Protein AF-A0A7S2JBS7-F1 (afdb_monomer_lite)

Radius of gyration: 93.33 Å; chains: 1; bounding box: 196×104×294 Å

Foldseek 3Di:
DVVVVVVVVVVVVVVVVVVVVVVVVVVVVVVVVVVVVVVVVVVVVVVVVVVVVVVVVVVVVVVVVVVVVVVVVVVVVVVVVVVVVVVVVVVVVVVVVVVVVVVVVVVVVVVVVVVVVVVVVVVVVVVVVVVVVVVVVVVVVVVVVVVVVVVVVVVVVVVVVVVVVVVVVVVVVVVVVVVVVVVVVVVVVVVVVVVVVVVVVVVVVVVVVVVVVVVVVVVVVVVVVVVVVVVVVVVVVVVVVVVVVDDDDDDDDDDDDDDDDDDDDDDDDDDDDDDDDDDDPDPDPDDVVNVVVVCVLPDDVPPDDPQADSVRDGVVVVPPPPDDPDPPPPCDPVNVVVVVVVPPDDVPPPPVVPPPVVVPDPDPDDDDPPDPVPPPPVPPLVPDDPVPRDDPPDDPPVVPPDD

Sequence (403 aa):
QSAQFLSMLESLFEKEAKRLEVDLKGQLRSHGALVRDNEDQLKKEDRLQERLVLHEQRRAKSQQHFDRLGSEVKSKTELRLQKNADLLAKQEKEFEEKANKFKQSVLAEEERMLRWKDAQGQEASDKAAVFKEKVEAMKRKAEQRHIEKRLEGERKLVELGRRIAEVDANRDREQQSRMIRSEQQHLHITDVRDNKERMDRVSEHRRQEMKGQNEAEVERIETLLALKDQLLEQRKARNVKAEASRGSRGLSLRKDCLPGPGQYEAPPSTLHEMPVVKIGNAKVPGMVDEAIKGTAANPAPGAYDFKVLANGDTLSQANAQGGKIGDGVRKSFLDDAQKMKDFVPAPGRYDPAKSSLEAKAPKMARPKFDDPSFCNDKKSAKNYPVWARPGTETPGPAGYSVD

Structure (mmCIF, N/CA/C/O backbone):
data_AF-A0A7S2JBS7-F1
#
_entry.id   AF-A0A7S2JBS7-F1
#
loop_
_atom_site.group_PDB
_atom_site.id
_atom_site.type_symbol
_atom_site.label_atom_id
_atom_site.label_alt_id
_atom_site.label_comp_id
_atom_site.label_asym_id
_atom_site.label_entity_id
_atom_site.label_seq_id
_atom_site.pdbx_PDB_ins_code
_atom_site.Cartn_x
_atom_site.Cartn_y
_atom_site.Cartn_z
_atom_site.occupancy
_atom_site.B_iso_or_equiv
_atom_site.auth_seq_id
_atom_site.auth_comp_id
_atom_site.auth_asym_id
_atom_site.auth_atom_id
_atom_site.pdbx_PDB_model_num
ATOM 1 N N . GLN A 1 1 ? -88.504 -46.653 152.300 1.00 53.00 1 GLN A N 1
ATOM 2 C CA . GLN A 1 1 ? -87.135 -46.306 151.851 1.00 53.00 1 GLN A CA 1
ATOM 3 C C . GLN A 1 1 ? -86.957 -46.360 150.321 1.00 53.00 1 GLN A C 1
ATOM 5 O O . GLN A 1 1 ? -85.972 -45.835 149.831 1.00 53.00 1 GLN A O 1
ATOM 10 N N . SER A 1 2 ? -87.914 -46.882 149.539 1.00 54.03 2 SER A N 1
ATOM 11 C CA . SER A 1 2 ? -87.853 -46.955 148.063 1.00 54.03 2 SER A CA 1
ATOM 12 C C . SER A 1 2 ? -88.191 -45.648 147.314 1.00 54.03 2 SER A C 1
ATOM 14 O O . SER A 1 2 ? -87.697 -45.439 146.211 1.00 54.03 2 SER A O 1
ATOM 16 N N . ALA A 1 3 ? -88.973 -44.735 147.905 1.00 57.84 3 ALA A N 1
ATOM 17 C CA . ALA A 1 3 ? -89.405 -43.490 147.247 1.00 57.84 3 ALA A CA 1
ATOM 18 C C . ALA A 1 3 ? -88.295 -42.423 147.097 1.00 57.84 3 ALA A C 1
ATOM 20 O O . ALA A 1 3 ? -88.273 -41.690 146.114 1.00 57.84 3 ALA A O 1
ATOM 21 N N . GLN A 1 4 ? -87.335 -42.359 148.030 1.00 63.62 4 GLN A N 1
ATOM 22 C CA . GLN A 1 4 ? -86.196 -41.426 147.943 1.00 63.62 4 GLN A CA 1
ATOM 23 C C . GLN A 1 4 ? -85.176 -41.843 146.870 1.00 63.62 4 GLN A C 1
ATOM 25 O O . GLN A 1 4 ? -84.571 -40.990 146.227 1.00 63.62 4 GLN A O 1
ATOM 30 N N . PHE A 1 5 ? -85.013 -43.148 146.639 1.00 70.81 5 PHE A N 1
ATOM 31 C CA . PHE A 1 5 ? -84.098 -43.669 145.621 1.00 70.81 5 PHE A CA 1
ATOM 32 C C . PHE A 1 5 ? -84.629 -43.432 144.197 1.00 70.81 5 PHE A C 1
ATOM 34 O O . PHE A 1 5 ? -83.864 -43.073 143.305 1.00 70.81 5 PHE A O 1
ATOM 41 N N . LEU A 1 6 ? -85.950 -43.550 144.001 1.00 71.31 6 LEU A N 1
ATOM 42 C CA . LEU A 1 6 ? -86.615 -43.235 142.731 1.00 71.31 6 LEU A CA 1
ATOM 43 C C . LEU A 1 6 ? -86.526 -41.742 142.384 1.00 71.31 6 LEU A C 1
ATOM 45 O O . LEU A 1 6 ? -86.145 -41.413 141.269 1.00 71.31 6 LEU A O 1
ATOM 49 N N . SER A 1 7 ? -86.761 -40.849 143.350 1.00 71.56 7 SER A N 1
ATOM 50 C CA . SER A 1 7 ? -86.617 -39.395 143.161 1.00 71.56 7 SER A CA 1
ATOM 51 C C . SER A 1 7 ? -85.181 -38.977 142.793 1.00 71.56 7 SER A C 1
ATOM 53 O O . SER A 1 7 ? -84.970 -38.092 141.964 1.00 71.56 7 SER A O 1
ATOM 55 N N . MET A 1 8 ? -84.170 -39.648 143.354 1.00 78.00 8 MET A N 1
ATOM 56 C CA . MET A 1 8 ? -82.767 -39.404 143.009 1.00 78.00 8 MET A CA 1
ATOM 57 C C . MET A 1 8 ? -82.426 -39.878 141.588 1.00 78.00 8 MET A C 1
ATOM 59 O O . MET A 1 8 ? -81.756 -39.140 140.861 1.00 78.00 8 MET A O 1
ATOM 63 N N . LEU A 1 9 ? -82.917 -41.057 141.178 1.00 79.06 9 LEU A N 1
ATOM 64 C CA . LEU A 1 9 ? -82.787 -41.571 139.808 1.00 79.06 9 LEU A CA 1
ATOM 65 C C . LEU A 1 9 ? -83.500 -40.676 138.789 1.00 79.06 9 LEU A C 1
ATOM 67 O O . LEU A 1 9 ? -82.935 -40.387 137.741 1.00 79.06 9 LEU A O 1
ATOM 71 N N . GLU A 1 10 ? -84.692 -40.184 139.113 1.00 79.50 10 GLU A N 1
ATOM 72 C CA . GLU A 1 10 ? -85.446 -39.248 138.275 1.00 79.50 10 GLU A CA 1
ATOM 73 C C . GLU A 1 10 ? -84.678 -37.929 138.096 1.00 79.50 10 GLU A C 1
ATOM 75 O O . GLU A 1 10 ? -84.503 -37.469 136.972 1.00 79.50 10 GLU A O 1
ATOM 80 N N . SER A 1 11 ? -84.072 -37.395 139.168 1.00 79.50 11 SER A N 1
ATOM 81 C CA . SER A 1 11 ? -83.207 -36.208 139.073 1.00 79.50 11 SER A CA 1
ATOM 82 C C . SER A 1 11 ? -81.930 -36.450 138.255 1.00 79.50 11 SER A C 1
ATOM 84 O O . SER A 1 11 ? -81.434 -35.530 137.604 1.00 79.50 11 SER A O 1
ATOM 86 N N . LEU A 1 12 ? -81.376 -37.669 138.292 1.00 83.25 12 LEU A N 1
ATOM 87 C CA . LEU A 1 12 ? -80.211 -38.051 137.493 1.00 83.25 12 LEU A CA 1
ATOM 88 C C . LEU A 1 12 ? -80.587 -38.177 136.019 1.00 83.25 12 LEU A C 1
ATOM 90 O O . LEU A 1 12 ? -79.867 -37.646 135.180 1.00 83.25 12 LEU A O 1
ATOM 94 N N . PHE A 1 13 ? -81.727 -38.793 135.703 1.00 86.31 13 PHE A N 1
ATOM 95 C CA . PHE A 1 13 ? -82.238 -38.853 134.336 1.00 86.31 13 PHE A CA 1
ATOM 96 C C . PHE A 1 13 ? -82.617 -37.476 133.801 1.00 86.31 13 PHE A C 1
ATOM 98 O O . PHE A 1 13 ? -82.336 -37.188 132.645 1.00 86.31 13 PHE A O 1
ATOM 105 N N . GLU A 1 14 ? -83.176 -36.588 134.622 1.00 85.12 14 GLU A N 1
ATOM 106 C CA . GLU A 1 14 ? -83.499 -35.224 134.206 1.00 85.12 14 GLU A CA 1
ATOM 107 C C . GLU A 1 14 ? -82.234 -34.371 134.001 1.00 85.12 14 GLU A C 1
ATOM 109 O O . GLU A 1 14 ? -82.166 -33.565 133.072 1.00 85.12 14 GLU A O 1
ATOM 114 N N . LYS A 1 15 ? -81.194 -34.572 134.824 1.00 86.19 15 LYS A N 1
ATOM 115 C CA . LYS A 1 15 ? -79.866 -33.970 134.618 1.00 86.19 15 LYS A CA 1
ATOM 116 C C . LYS A 1 15 ? -79.183 -34.509 133.366 1.00 86.19 15 LYS A C 1
ATOM 118 O O . LYS A 1 15 ? -78.632 -33.712 132.612 1.00 86.19 15 LYS A O 1
ATOM 123 N N . GLU A 1 16 ? -79.238 -35.817 133.124 1.00 85.88 16 GLU A N 1
ATOM 124 C CA . GLU A 1 16 ? -78.650 -36.432 131.930 1.00 85.88 16 GLU A CA 1
ATOM 125 C C . GLU A 1 16 ? -79.429 -36.034 130.669 1.00 85.88 16 GLU A C 1
ATOM 127 O O . GLU A 1 16 ? -78.820 -35.705 129.658 1.00 85.88 16 GLU A O 1
ATOM 132 N N . ALA A 1 17 ? -80.759 -35.928 130.739 1.00 86.06 17 ALA A N 1
ATOM 133 C CA . ALA A 1 17 ? -81.594 -35.411 129.657 1.00 86.06 17 ALA A CA 1
ATOM 134 C C . ALA A 1 17 ? -81.290 -33.935 129.359 1.00 86.06 17 ALA A C 1
ATOM 136 O O . ALA A 1 17 ? -81.102 -33.581 128.199 1.00 86.06 17 ALA A O 1
ATOM 137 N N . LYS A 1 18 ? -81.153 -33.078 130.384 1.00 86.00 18 LYS A N 1
ATOM 138 C CA . LYS A 1 18 ? -80.735 -31.671 130.210 1.00 86.00 18 LYS A CA 1
ATOM 139 C C . LYS A 1 18 ? -79.317 -31.563 129.658 1.00 86.00 18 LYS A C 1
ATOM 141 O O . LYS A 1 18 ? -79.058 -30.709 128.814 1.00 86.00 18 LYS A O 1
ATOM 146 N N . ARG A 1 19 ? -78.397 -32.427 130.096 1.00 90.31 19 ARG A N 1
ATOM 147 C CA . ARG A 1 19 ? -77.035 -32.508 129.554 1.00 90.31 19 ARG A CA 1
ATOM 148 C C . ARG A 1 19 ? -77.062 -32.893 128.076 1.00 90.31 19 ARG A C 1
ATOM 150 O O . ARG A 1 19 ? -76.440 -32.200 127.280 1.00 90.31 19 ARG A O 1
ATOM 157 N N . LEU A 1 20 ? -77.810 -33.935 127.713 1.00 87.81 20 LEU A N 1
ATOM 158 C CA . LEU A 1 20 ? -77.991 -34.375 126.329 1.00 87.81 20 LEU A CA 1
ATOM 159 C C . LEU A 1 20 ? -78.675 -33.305 125.476 1.00 87.81 20 LEU A C 1
ATOM 161 O O . LEU A 1 20 ? -78.278 -33.103 124.338 1.00 87.81 20 LEU A O 1
ATOM 165 N N . GLU A 1 21 ? -79.651 -32.571 126.011 1.00 87.94 21 GLU A N 1
ATOM 166 C CA . GLU A 1 21 ? -80.310 -31.470 125.304 1.00 87.94 21 GLU A CA 1
ATOM 167 C C . GLU A 1 21 ? -79.353 -30.290 125.067 1.00 87.94 21 GLU A C 1
ATOM 169 O O . GLU A 1 21 ? -79.333 -29.708 123.980 1.00 87.94 21 GLU A O 1
ATOM 174 N N . VAL A 1 22 ? -78.534 -29.935 126.063 1.00 87.94 22 VAL A N 1
ATOM 175 C CA . VAL A 1 22 ? -77.492 -28.906 125.928 1.00 87.94 22 VAL A CA 1
ATOM 176 C C . VAL A 1 22 ? -76.429 -29.337 124.920 1.00 87.94 22 VAL A C 1
ATOM 178 O O . VAL A 1 22 ? -76.012 -28.510 124.107 1.00 87.94 22 VAL A O 1
ATOM 181 N N . ASP A 1 23 ? -76.033 -30.610 124.934 1.00 88.94 23 ASP A N 1
ATOM 182 C CA . ASP A 1 23 ? -75.054 -31.169 124.003 1.00 88.94 23 ASP A CA 1
ATOM 183 C C . ASP A 1 23 ? -75.613 -31.234 122.574 1.00 88.94 23 ASP A C 1
ATOM 185 O O . ASP A 1 23 ? -74.986 -30.722 121.653 1.00 88.94 23 ASP A O 1
ATOM 189 N N . LEU A 1 24 ? -76.855 -31.695 122.382 1.00 88.00 24 LEU A N 1
ATOM 190 C CA . LEU A 1 24 ? -77.569 -31.656 121.097 1.00 88.00 24 LEU A CA 1
ATOM 191 C C . LEU A 1 24 ? -77.726 -30.227 120.568 1.00 88.00 24 LEU A C 1
ATOM 193 O O . LEU A 1 24 ? -77.496 -29.981 119.386 1.00 88.00 24 LEU A O 1
ATOM 197 N N . LYS A 1 25 ? -78.062 -29.252 121.425 1.00 89.06 25 LYS A N 1
ATOM 198 C CA . LYS A 1 25 ? -78.089 -27.826 121.044 1.00 89.06 25 LYS A CA 1
ATOM 199 C C . LYS A 1 25 ? -76.690 -27.301 120.708 1.00 89.06 25 LYS A C 1
ATOM 201 O O . LYS A 1 25 ? -76.551 -26.437 119.843 1.00 89.06 25 LYS A O 1
ATOM 206 N N . GLY A 1 26 ? -75.652 -27.789 121.387 1.00 90.75 26 GLY A N 1
ATOM 207 C CA . GLY A 1 26 ? -74.247 -27.527 121.073 1.00 90.75 26 GLY A CA 1
ATOM 208 C C . GLY A 1 26 ? -73.863 -28.054 119.691 1.00 90.75 26 GLY A C 1
ATOM 209 O O . GLY A 1 26 ? -73.374 -27.286 118.865 1.00 90.75 26 GLY A O 1
ATOM 210 N N . GLN A 1 27 ? -74.180 -29.317 119.412 1.00 89.75 27 GLN A N 1
ATOM 211 C CA . GLN A 1 27 ? -73.958 -29.986 118.131 1.00 89.75 27 GLN A CA 1
ATOM 212 C C . GLN A 1 27 ? -74.747 -29.321 116.998 1.00 89.75 27 GLN A C 1
ATOM 214 O O . GLN A 1 27 ? -74.173 -29.055 115.950 1.00 89.75 27 GLN A O 1
ATOM 219 N N . LEU A 1 28 ? -76.013 -28.944 117.211 1.00 89.06 28 LEU A N 1
ATOM 220 C CA . LEU A 1 28 ? -76.818 -28.193 116.235 1.00 89.06 28 LEU A CA 1
ATOM 221 C C . LEU A 1 28 ? -76.215 -26.823 115.909 1.00 89.06 28 LEU A C 1
ATOM 223 O O . LEU A 1 28 ? -76.200 -26.422 114.748 1.00 89.06 28 LEU A O 1
ATOM 227 N N . ARG A 1 29 ? -75.689 -26.102 116.908 1.00 90.31 29 ARG A N 1
ATOM 228 C CA . ARG A 1 29 ? -74.994 -24.824 116.680 1.00 90.31 29 ARG A CA 1
ATOM 229 C C . ARG A 1 29 ? -73.660 -25.017 115.967 1.00 90.31 29 ARG A C 1
ATOM 231 O O . ARG A 1 29 ? -73.364 -24.245 115.063 1.00 90.31 29 ARG A O 1
ATOM 238 N N . SER A 1 30 ? -72.888 -26.036 116.340 1.00 90.94 30 SER A N 1
ATOM 239 C CA . SER A 1 30 ? -71.624 -26.382 115.683 1.00 90.94 30 SER A CA 1
ATOM 240 C C . SER A 1 30 ? -71.847 -26.799 114.227 1.00 90.94 30 SER A C 1
ATOM 242 O O . SER A 1 30 ? -71.195 -26.267 113.336 1.00 90.94 30 SER A O 1
ATOM 244 N N . HIS A 1 31 ? -72.836 -27.654 113.965 1.00 91.00 31 HIS A N 1
ATOM 245 C CA . HIS A 1 31 ? -73.233 -28.050 112.618 1.00 91.00 31 HIS A CA 1
ATOM 246 C C . HIS A 1 31 ? -73.787 -26.859 111.826 1.00 91.00 31 HIS A C 1
ATOM 248 O O . HIS A 1 31 ? -73.448 -26.679 110.665 1.00 91.00 31 HIS A O 1
ATOM 254 N N . GLY A 1 32 ? -74.594 -25.997 112.452 1.00 92.25 32 GLY A N 1
ATOM 255 C CA . GLY A 1 32 ? -75.078 -24.764 111.830 1.00 92.25 32 GLY A CA 1
ATOM 256 C C . GLY A 1 32 ? -73.953 -23.788 111.469 1.00 92.25 32 GLY A C 1
ATOM 257 O O . GLY A 1 32 ? -74.027 -23.147 110.425 1.00 92.25 32 GLY A O 1
ATOM 258 N N . ALA A 1 33 ? -72.906 -23.689 112.294 1.00 91.81 33 ALA A N 1
ATOM 259 C CA . ALA A 1 33 ? -71.708 -22.912 111.983 1.00 91.81 33 ALA A CA 1
ATOM 260 C C . ALA A 1 33 ? -70.919 -23.537 110.822 1.00 91.81 33 ALA A C 1
ATOM 262 O O . ALA A 1 33 ? -70.613 -22.835 109.867 1.00 91.81 33 ALA A O 1
ATOM 263 N N . LEU A 1 34 ? -70.702 -24.858 110.838 1.00 93.31 34 LEU A N 1
ATOM 264 C CA . LEU A 1 34 ? -70.033 -25.584 109.752 1.00 93.31 34 LEU A CA 1
ATOM 265 C C . LEU A 1 34 ? -70.772 -25.471 108.414 1.00 93.31 34 LEU A C 1
ATOM 267 O O . LEU A 1 34 ? -70.137 -25.312 107.379 1.00 93.31 34 LEU A O 1
ATOM 271 N N . VAL A 1 35 ? -72.107 -25.531 108.413 1.00 93.00 35 VAL A N 1
ATOM 272 C CA . VAL A 1 35 ? -72.908 -25.345 107.192 1.00 93.00 35 VAL A CA 1
ATOM 273 C C . VAL A 1 35 ? -72.731 -23.931 106.645 1.00 93.00 35 VAL A C 1
ATOM 275 O O . VAL A 1 35 ? -72.506 -23.785 105.450 1.00 93.00 35 VAL A O 1
ATOM 278 N N . ARG A 1 36 ? -72.757 -22.899 107.500 1.00 92.06 36 ARG A N 1
ATOM 279 C CA . ARG A 1 36 ? -72.496 -21.515 107.067 1.00 92.06 36 ARG A CA 1
ATOM 280 C C . ARG A 1 36 ? -71.075 -21.339 106.537 1.00 92.06 36 ARG A C 1
ATOM 282 O O . ARG A 1 36 ? -70.907 -20.715 105.496 1.00 92.06 36 ARG A O 1
ATOM 289 N N . ASP A 1 37 ? -70.078 -21.912 107.207 1.00 92.12 37 ASP A N 1
ATOM 290 C CA . ASP A 1 37 ? -68.683 -21.857 106.762 1.00 92.12 37 ASP A CA 1
ATOM 291 C C . ASP A 1 37 ? -68.502 -22.566 105.411 1.00 92.12 37 ASP A C 1
ATOM 293 O O . ASP A 1 37 ? -67.840 -22.030 104.523 1.00 92.12 37 ASP A O 1
ATOM 297 N N . ASN A 1 38 ? -69.153 -23.719 105.216 1.00 92.38 38 ASN A N 1
ATOM 298 C CA . ASN A 1 38 ? -69.174 -24.434 103.940 1.00 92.38 38 ASN A CA 1
ATOM 299 C C . ASN A 1 38 ? -69.892 -23.633 102.846 1.00 92.38 38 ASN A C 1
ATOM 301 O O . ASN A 1 38 ? -69.390 -23.553 101.730 1.00 92.38 38 ASN A O 1
ATOM 305 N N . GLU A 1 39 ? -71.037 -23.011 103.141 1.00 93.25 39 GLU A N 1
ATOM 306 C CA . GLU A 1 39 ? -71.748 -22.139 102.195 1.00 93.25 39 GLU A CA 1
ATOM 307 C C . GLU A 1 39 ? -70.903 -20.921 101.799 1.00 93.25 39 GLU A C 1
ATOM 309 O O . GLU A 1 39 ? -70.867 -20.530 100.630 1.00 93.25 39 GLU A O 1
ATOM 314 N N . ASP A 1 40 ? -70.202 -20.313 102.754 1.00 93.50 40 ASP A N 1
ATOM 315 C CA . ASP A 1 40 ? -69.312 -19.185 102.497 1.00 93.50 40 ASP A CA 1
ATOM 316 C C . ASP A 1 40 ? -68.044 -19.609 101.752 1.00 93.50 40 ASP A C 1
ATOM 318 O O . ASP A 1 40 ? -67.533 -18.841 100.930 1.00 93.50 40 ASP A O 1
ATOM 322 N N . GLN A 1 41 ? -67.541 -20.822 101.990 1.00 94.12 41 GLN A N 1
ATOM 323 C CA . GLN A 1 41 ? -66.467 -21.409 101.197 1.00 94.12 41 GLN A CA 1
ATOM 324 C C . GLN A 1 41 ? -66.924 -21.671 99.759 1.00 94.12 41 GLN A C 1
ATOM 326 O O . GLN A 1 41 ? -66.229 -21.251 98.836 1.00 94.12 41 GLN A O 1
ATOM 331 N N . LEU A 1 42 ? -68.114 -22.243 99.560 1.00 93.88 42 LEU A N 1
ATOM 332 C CA . LEU A 1 42 ? -68.679 -22.488 98.232 1.00 93.88 42 LEU A CA 1
ATOM 333 C C . LEU A 1 42 ? -68.804 -21.176 97.440 1.00 93.88 42 LEU A C 1
ATOM 335 O O . LEU A 1 42 ? -68.304 -21.066 96.327 1.00 93.88 42 LEU A O 1
ATOM 339 N N . LYS A 1 43 ? -69.333 -20.113 98.065 1.00 93.56 43 LYS A N 1
ATOM 340 C CA . LYS A 1 43 ? -69.404 -18.774 97.445 1.00 93.56 43 LYS A CA 1
ATOM 341 C C . LYS A 1 43 ? -68.027 -18.196 97.103 1.00 93.56 43 LYS A C 1
ATOM 343 O O . LYS A 1 43 ? -67.904 -17.414 96.158 1.00 93.56 43 LYS A O 1
ATOM 348 N N . LYS A 1 44 ? -66.989 -18.491 97.896 1.00 94.12 44 LYS A N 1
ATOM 349 C CA . LYS A 1 44 ? -65.610 -18.062 97.600 1.00 94.12 44 LYS A CA 1
ATOM 350 C C . LYS A 1 44 ? -65.036 -18.842 96.418 1.00 94.12 44 LYS A C 1
ATOM 352 O O . LYS A 1 44 ? -64.382 -18.224 95.579 1.00 94.12 44 LYS A O 1
ATOM 357 N N . GLU A 1 45 ? -65.290 -20.145 96.346 1.00 92.62 45 GLU A N 1
ATOM 358 C CA . GLU A 1 45 ? -64.881 -21.014 95.238 1.00 92.62 45 GLU A CA 1
ATOM 359 C C . GLU A 1 45 ? -65.575 -20.614 93.931 1.00 92.62 45 GLU A C 1
ATOM 361 O O . GLU A 1 45 ? -64.885 -20.427 92.930 1.00 92.62 45 GLU A O 1
ATOM 366 N N . ASP A 1 46 ? -66.880 -20.330 93.957 1.00 92.12 46 ASP A N 1
ATOM 367 C CA . ASP A 1 46 ? -67.636 -19.835 92.797 1.00 92.12 46 ASP A CA 1
ATOM 368 C C . ASP A 1 46 ? -67.051 -18.517 92.265 1.00 92.12 46 ASP A C 1
ATOM 370 O O . ASP A 1 46 ? -66.721 -18.389 91.084 1.00 92.12 46 ASP A O 1
ATOM 374 N N . ARG A 1 47 ? -66.808 -17.537 93.150 1.00 93.06 47 ARG A N 1
ATOM 375 C CA . ARG A 1 47 ? -66.169 -16.259 92.772 1.00 93.06 47 ARG A CA 1
ATOM 376 C C . ARG A 1 47 ? -64.762 -16.452 92.209 1.00 93.06 47 ARG A C 1
ATOM 378 O O . ARG A 1 47 ? -64.314 -15.658 91.378 1.00 93.06 47 ARG A O 1
ATOM 385 N N . LEU A 1 48 ? -64.026 -17.450 92.695 1.00 93.38 48 LEU A N 1
ATOM 386 C CA . LEU A 1 48 ? -62.689 -17.766 92.204 1.00 93.38 48 LEU A CA 1
ATOM 387 C C . LEU A 1 48 ? -62.758 -18.423 90.821 1.00 93.38 48 LEU A C 1
ATOM 389 O O . LEU A 1 48 ? -61.999 -18.020 89.941 1.00 93.38 48 LEU A O 1
ATOM 393 N N . GLN A 1 49 ? -63.697 -19.344 90.597 1.00 92.81 49 GLN A N 1
ATOM 394 C CA . GLN A 1 49 ? -63.957 -19.934 89.284 1.00 92.81 49 GLN A CA 1
ATOM 395 C C . GLN A 1 49 ? -64.359 -18.867 88.259 1.00 92.81 49 GLN A C 1
ATOM 397 O O . GLN A 1 49 ? -63.758 -18.801 87.189 1.00 92.81 49 GLN A O 1
ATOM 402 N N . GLU A 1 50 ? -65.280 -17.960 88.597 1.00 92.94 50 GLU A N 1
ATOM 403 C CA . GLU A 1 50 ? -65.662 -16.843 87.720 1.00 92.94 50 GLU A CA 1
ATOM 404 C C . GLU A 1 50 ? -64.460 -15.959 87.352 1.00 92.94 50 GLU A C 1
ATOM 406 O O . GLU A 1 50 ? -64.274 -15.583 86.189 1.00 92.94 50 GLU A O 1
ATOM 411 N N . ARG A 1 51 ? -63.597 -15.645 88.330 1.00 93.56 51 ARG A N 1
ATOM 412 C CA . ARG A 1 51 ? -62.363 -14.880 88.089 1.00 93.56 51 ARG A CA 1
ATOM 413 C C . ARG A 1 51 ? -61.391 -15.633 87.186 1.00 93.56 51 ARG A C 1
ATOM 415 O O . ARG A 1 51 ? -60.812 -15.007 86.297 1.00 93.56 51 ARG A O 1
ATOM 422 N N . LEU A 1 52 ? -61.209 -16.937 87.390 1.00 93.12 52 LEU A N 1
ATOM 423 C CA . LEU A 1 52 ? -60.346 -17.769 86.548 1.00 93.12 52 LEU A CA 1
ATOM 424 C C . LEU A 1 52 ? -60.859 -17.815 85.107 1.00 93.12 52 LEU A C 1
ATOM 426 O O . LEU A 1 52 ? -60.087 -17.536 84.192 1.00 93.12 52 LEU A O 1
ATOM 430 N N . VAL A 1 53 ? -62.161 -18.028 84.906 1.00 94.19 53 VAL A N 1
ATOM 431 C CA . VAL A 1 53 ? -62.790 -18.008 83.575 1.00 94.19 53 VAL A CA 1
ATOM 432 C C . VAL A 1 53 ? -62.594 -16.650 82.895 1.00 94.19 53 VAL A C 1
ATOM 434 O O . VAL A 1 53 ? -62.218 -16.588 81.725 1.00 94.19 53 VAL A O 1
ATOM 437 N N . LEU A 1 54 ? -62.772 -15.537 83.614 1.00 93.69 54 LEU A N 1
ATOM 438 C CA . LEU A 1 54 ? -62.501 -14.200 83.071 1.00 93.69 54 LEU A CA 1
ATOM 439 C C . LEU A 1 54 ? -61.025 -14.005 82.697 1.00 93.69 54 LEU A C 1
ATOM 441 O O . LEU A 1 54 ? -60.728 -13.389 81.668 1.00 93.69 54 LEU A O 1
ATOM 445 N N . HIS A 1 55 ? -60.095 -14.513 83.506 1.00 92.31 55 HIS A N 1
ATOM 446 C CA . HIS A 1 55 ? -58.665 -14.473 83.202 1.00 92.31 55 HIS A CA 1
ATOM 447 C C . HIS A 1 55 ? -58.319 -15.305 81.964 1.00 92.31 55 HIS A C 1
ATOM 449 O O . HIS A 1 55 ? -57.589 -14.817 81.099 1.00 92.31 55 HIS A O 1
ATOM 455 N N . GLU A 1 56 ? -58.873 -16.509 81.833 1.00 93.00 56 GLU A N 1
ATOM 456 C CA . GLU A 1 56 ? -58.702 -17.363 80.657 1.00 93.00 56 GLU A CA 1
ATOM 457 C C . GLU A 1 56 ? -59.285 -16.719 79.401 1.00 93.00 56 GLU A C 1
ATOM 459 O O . GLU A 1 56 ? -58.603 -16.643 78.382 1.00 93.00 56 GLU A O 1
ATOM 464 N N . GLN A 1 57 ? -60.489 -16.147 79.478 1.00 93.00 57 GLN A N 1
ATOM 465 C CA . GLN A 1 57 ? -61.088 -15.414 78.362 1.00 93.00 57 GLN A CA 1
ATOM 466 C C . GLN A 1 57 ? -60.245 -14.202 77.951 1.00 93.00 57 GLN A C 1
ATOM 468 O O . GLN A 1 57 ? -60.069 -13.946 76.758 1.00 93.00 57 GLN A O 1
ATOM 473 N N . ARG A 1 58 ? -59.696 -13.445 78.912 1.00 92.75 58 ARG A N 1
ATOM 474 C CA . ARG A 1 58 ? -58.777 -12.331 78.619 1.00 92.75 58 ARG A CA 1
ATOM 475 C C . ARG A 1 58 ? -57.488 -12.825 77.971 1.00 92.75 58 ARG A C 1
ATOM 477 O O . ARG A 1 58 ? -57.031 -12.211 77.009 1.00 92.75 58 ARG A O 1
ATOM 484 N N . ARG A 1 59 ? -56.926 -13.934 78.457 1.00 93.62 59 ARG A N 1
ATOM 485 C CA . ARG A 1 59 ? -55.728 -14.557 77.883 1.00 93.62 59 ARG A CA 1
ATOM 486 C C . ARG A 1 59 ? -55.987 -15.035 76.456 1.00 93.62 59 ARG A C 1
ATOM 488 O O . ARG A 1 59 ? -55.207 -14.694 75.577 1.00 93.62 59 ARG A O 1
ATOM 495 N N . ALA A 1 60 ? -57.102 -15.720 76.213 1.00 93.56 60 ALA A N 1
ATOM 496 C CA . ALA A 1 60 ? -57.501 -16.199 74.893 1.00 93.56 60 ALA A CA 1
ATOM 497 C C . ALA A 1 60 ? -57.734 -15.045 73.906 1.00 93.56 60 ALA A C 1
ATOM 499 O O . ALA A 1 60 ? -57.205 -15.075 72.800 1.00 93.56 60 ALA A O 1
ATOM 500 N N . LYS A 1 61 ? -58.451 -13.985 74.313 1.00 93.69 61 LYS A N 1
ATOM 501 C CA . LYS A 1 61 ? -58.652 -12.782 73.482 1.00 93.69 61 LYS A CA 1
ATOM 502 C C . LYS A 1 61 ? -57.335 -12.076 73.159 1.00 93.69 61 LYS A C 1
ATOM 504 O O . LYS A 1 61 ? -57.125 -11.665 72.023 1.00 93.69 61 LYS A O 1
ATOM 509 N N . SER A 1 62 ? -56.450 -11.950 74.147 1.00 92.38 62 SER A N 1
ATOM 510 C CA . SER A 1 62 ? -55.115 -11.376 73.962 1.00 92.38 62 SER A CA 1
ATOM 511 C C . SER A 1 62 ? -54.285 -12.212 72.985 1.00 92.38 62 SER A C 1
ATOM 513 O O . SER A 1 62 ? -53.728 -11.676 72.032 1.00 92.38 62 SER A O 1
ATOM 515 N N . GLN A 1 63 ? -54.274 -13.535 73.159 1.00 93.69 63 GLN A N 1
ATOM 516 C CA . GLN A 1 63 ? -53.552 -14.458 72.289 1.00 93.69 63 GLN A CA 1
ATOM 517 C C . GLN A 1 63 ? -54.078 -14.406 70.851 1.00 93.69 63 GLN A C 1
ATOM 519 O O . GLN A 1 63 ? -53.295 -14.175 69.940 1.00 93.69 63 GLN A O 1
ATOM 524 N N . GLN A 1 64 ? -55.398 -14.464 70.648 1.00 93.38 64 GLN A N 1
ATOM 525 C CA . GLN A 1 64 ? -56.014 -14.297 69.324 1.00 93.38 64 GLN A CA 1
ATOM 526 C C . GLN A 1 64 ? -55.663 -12.951 68.675 1.00 93.38 64 GLN A C 1
ATOM 528 O O . GLN A 1 64 ? -55.426 -12.883 67.470 1.00 93.38 64 GLN A O 1
ATOM 533 N N . HIS A 1 65 ? -55.618 -11.872 69.459 1.00 93.19 65 HIS A N 1
ATOM 534 C CA . HIS A 1 65 ? -55.219 -10.556 68.970 1.00 93.19 65 HIS A CA 1
ATOM 535 C C . HIS A 1 65 ? -53.748 -10.533 68.525 1.00 93.19 65 HIS A C 1
ATOM 537 O O . HIS A 1 65 ? -53.450 -10.029 67.441 1.00 93.19 65 HIS A O 1
ATOM 543 N N . PHE A 1 66 ? -52.835 -11.107 69.316 1.00 93.50 66 PHE A N 1
ATOM 544 C CA . PHE A 1 66 ? -51.420 -11.215 68.953 1.00 93.50 66 PHE A CA 1
ATOM 545 C C . PHE A 1 66 ? -51.183 -12.151 67.767 1.00 93.50 66 PHE A C 1
ATOM 547 O O . PHE A 1 66 ? -50.377 -11.818 66.903 1.00 93.50 66 PHE A O 1
ATOM 554 N N . ASP A 1 67 ? -51.911 -13.262 67.673 1.00 93.81 67 ASP A N 1
ATOM 555 C CA . ASP A 1 67 ? -51.826 -14.191 66.545 1.00 93.81 67 ASP A CA 1
ATOM 556 C C . ASP A 1 67 ? -52.309 -13.523 65.254 1.00 93.81 67 ASP A C 1
ATOM 558 O O . ASP A 1 67 ? -51.643 -13.601 64.218 1.00 93.81 67 ASP A O 1
ATOM 562 N N . ARG A 1 68 ? -53.420 -12.775 65.323 1.00 93.56 68 ARG A N 1
ATOM 563 C CA . ARG A 1 68 ? -53.926 -11.990 64.194 1.00 93.56 68 ARG A CA 1
ATOM 564 C C . ARG A 1 68 ? -52.922 -10.922 63.771 1.00 93.56 68 ARG A C 1
ATOM 566 O O . ARG A 1 68 ? -52.549 -10.892 62.600 1.00 93.56 68 ARG A O 1
ATOM 573 N N . LEU A 1 69 ? -52.436 -10.096 64.700 1.00 94.25 69 LEU A N 1
ATOM 574 C CA . LEU A 1 69 ? -51.400 -9.098 64.407 1.00 94.25 69 LEU A CA 1
ATOM 575 C C . LEU A 1 69 ? -50.142 -9.745 63.828 1.00 94.25 69 LEU A C 1
ATOM 577 O O . LEU A 1 69 ? -49.594 -9.245 62.851 1.00 94.25 69 LEU A O 1
ATOM 581 N N . GLY A 1 70 ? -49.710 -10.876 64.383 1.00 93.56 70 GLY A N 1
ATOM 582 C CA . GLY A 1 70 ? -48.572 -11.642 63.894 1.00 93.56 70 GLY A CA 1
ATOM 583 C C . GLY A 1 70 ? -48.774 -12.118 62.457 1.00 93.56 70 GLY A C 1
ATOM 584 O O . GLY A 1 70 ? -47.876 -11.957 61.636 1.00 93.56 70 GLY A O 1
ATOM 585 N N . SER A 1 71 ? -49.958 -12.641 62.127 1.00 94.25 71 SER A N 1
ATOM 586 C CA . SER A 1 71 ? -50.307 -13.068 60.765 1.00 94.25 71 SER A CA 1
ATOM 587 C C . SER A 1 71 ? -50.373 -11.896 59.776 1.00 94.25 71 SER A C 1
ATOM 589 O O . SER A 1 71 ? -49.823 -11.986 58.679 1.00 94.25 71 SER A O 1
ATOM 591 N N . GLU A 1 72 ? -50.950 -10.759 60.180 1.00 94.50 72 GLU A N 1
ATOM 592 C CA . GLU A 1 72 ? -51.024 -9.549 59.354 1.00 94.50 72 GLU A CA 1
ATOM 593 C C . GLU A 1 72 ? -49.634 -8.944 59.116 1.00 94.50 72 GLU A C 1
ATOM 595 O O . GLU A 1 72 ? -49.320 -8.525 57.999 1.00 94.50 72 GLU A O 1
ATOM 600 N N . VAL A 1 73 ? -48.781 -8.909 60.146 1.00 94.12 73 VAL A N 1
ATOM 601 C CA . VAL A 1 73 ? -47.396 -8.438 60.027 1.00 94.12 73 VAL A CA 1
ATOM 602 C C . VAL A 1 73 ? -46.602 -9.372 59.122 1.00 94.12 73 VAL A C 1
ATOM 604 O O . VAL A 1 73 ? -45.974 -8.873 58.191 1.00 94.12 73 VAL A O 1
ATOM 607 N N . LYS A 1 74 ? -46.689 -10.696 59.319 1.00 95.62 74 LYS A N 1
ATOM 608 C CA . LYS A 1 74 ? -46.027 -11.694 58.461 1.00 95.62 74 LYS A CA 1
ATOM 609 C C . LYS A 1 74 ? -46.429 -11.538 56.996 1.00 95.62 74 LYS A C 1
ATOM 611 O O . LYS A 1 74 ? -45.556 -11.354 56.151 1.00 95.62 74 LYS A O 1
ATOM 616 N N . SER A 1 75 ? -47.729 -11.471 56.709 1.00 94.12 75 SER A N 1
ATOM 617 C CA . SER A 1 75 ? -48.239 -11.265 55.349 1.00 94.12 75 SER A CA 1
ATOM 618 C C . SER A 1 75 ? -47.738 -9.949 54.736 1.00 94.12 75 SER A C 1
ATOM 620 O O . SER A 1 75 ? -47.265 -9.926 53.600 1.00 94.12 75 SER A O 1
ATOM 622 N N . LYS A 1 76 ? -47.752 -8.841 55.494 1.00 95.19 76 LYS A N 1
ATOM 623 C CA . LYS A 1 76 ? -47.213 -7.552 55.023 1.00 95.19 76 LYS A CA 1
ATOM 624 C C . LYS A 1 76 ? -45.708 -7.611 54.765 1.00 95.19 76 LYS A C 1
ATOM 626 O O . LYS A 1 76 ? -45.243 -6.997 53.804 1.00 95.19 76 LYS A O 1
ATOM 631 N N . THR A 1 77 ? -44.941 -8.302 55.608 1.00 94.38 77 THR A N 1
ATOM 632 C CA . THR A 1 77 ? -43.495 -8.463 55.413 1.00 94.38 77 THR A CA 1
ATOM 633 C C . THR A 1 77 ? -43.180 -9.348 54.214 1.00 94.38 77 THR A C 1
ATOM 635 O O . THR A 1 77 ? -42.342 -8.964 53.405 1.00 94.38 77 THR A O 1
ATOM 638 N N . GLU A 1 78 ? -43.898 -10.457 54.032 1.00 95.50 78 GLU A N 1
ATOM 639 C CA . GLU A 1 78 ? -43.754 -11.348 52.876 1.00 95.50 78 GLU A CA 1
ATOM 640 C C . GLU A 1 78 ? -44.079 -10.615 51.574 1.00 95.50 78 GLU A C 1
ATOM 642 O O . GLU A 1 78 ? -43.294 -10.654 50.633 1.00 95.50 78 GLU A O 1
ATOM 647 N N . LEU A 1 79 ? -45.163 -9.835 51.544 1.00 95.44 79 LEU A N 1
ATOM 648 C CA . LEU A 1 79 ? -45.554 -9.062 50.366 1.00 95.44 79 LEU A CA 1
ATOM 649 C C . LEU A 1 79 ? -44.532 -7.961 50.030 1.00 95.44 79 LEU A C 1
ATOM 651 O O . LEU A 1 79 ? -44.291 -7.669 48.859 1.00 95.44 79 LEU A O 1
ATOM 655 N N . ARG A 1 80 ? -43.895 -7.353 51.042 1.00 94.88 80 ARG A N 1
ATOM 656 C CA . ARG A 1 80 ? -42.778 -6.412 50.833 1.00 94.88 80 ARG A CA 1
ATOM 657 C C . ARG A 1 80 ? -41.538 -7.114 50.288 1.00 94.88 80 ARG A C 1
ATOM 659 O O . ARG A 1 80 ? -40.924 -6.586 49.365 1.00 94.88 80 ARG A O 1
ATOM 666 N N . LEU A 1 81 ? -41.184 -8.275 50.835 1.00 94.75 81 LEU A N 1
ATOM 667 C CA . LEU A 1 81 ? -40.047 -9.068 50.366 1.00 94.75 81 LEU A CA 1
ATOM 668 C C . LEU A 1 81 ? -40.261 -9.542 48.928 1.00 94.75 81 LEU A C 1
ATOM 670 O O . LEU A 1 81 ? -39.363 -9.388 48.109 1.00 94.75 81 LEU A O 1
ATOM 674 N N . GLN A 1 82 ? -41.461 -10.017 48.599 1.00 96.31 82 GLN A N 1
ATOM 675 C CA . GLN A 1 82 ? -41.816 -10.446 47.250 1.00 96.31 82 GLN A CA 1
ATOM 676 C C . GLN A 1 82 ? -41.751 -9.284 46.254 1.00 96.31 82 GLN A C 1
ATOM 678 O O . GLN A 1 82 ? -41.098 -9.399 45.225 1.00 96.31 82 GLN A O 1
ATOM 683 N N . LYS A 1 83 ? -42.323 -8.120 46.592 1.00 95.94 83 LYS A N 1
ATOM 684 C CA . LYS A 1 83 ? -42.204 -6.917 45.750 1.00 95.94 83 LYS A CA 1
ATOM 685 C C . LYS A 1 83 ? -40.755 -6.485 45.538 1.00 95.94 83 LYS A C 1
ATOM 687 O O . LYS A 1 83 ? -40.417 -6.027 44.451 1.00 95.94 83 LYS A O 1
ATOM 692 N N . ASN A 1 84 ? -39.916 -6.594 46.567 1.00 95.31 84 ASN A N 1
ATOM 693 C CA . ASN A 1 84 ? -38.497 -6.274 46.451 1.00 95.31 84 ASN A CA 1
ATOM 694 C C . ASN A 1 84 ? -37.777 -7.280 45.537 1.00 95.31 84 ASN A C 1
ATOM 696 O O . ASN A 1 84 ? -37.053 -6.872 44.636 1.00 95.31 84 ASN A O 1
ATOM 700 N N . ALA A 1 85 ? -38.052 -8.577 45.695 1.00 96.69 85 ALA A N 1
ATOM 701 C CA . ALA A 1 85 ? -37.528 -9.622 44.819 1.00 96.69 85 ALA A CA 1
ATOM 702 C C . ALA A 1 85 ? -37.948 -9.412 43.352 1.00 96.69 85 ALA A C 1
ATOM 704 O O . ALA A 1 85 ? -37.107 -9.484 42.461 1.00 96.69 85 ALA A O 1
ATOM 705 N N . ASP A 1 86 ? -39.212 -9.060 43.097 1.00 95.56 86 ASP A N 1
ATOM 706 C CA . ASP A 1 86 ? -39.709 -8.765 41.749 1.00 95.56 86 ASP A CA 1
ATOM 707 C C . ASP A 1 86 ? -39.042 -7.522 41.138 1.00 95.56 86 ASP A C 1
ATOM 709 O O . ASP A 1 86 ? -38.787 -7.477 39.933 1.00 95.56 86 ASP A O 1
ATOM 713 N N . LEU A 1 87 ? -38.767 -6.493 41.948 1.00 95.62 87 LEU A N 1
ATOM 714 C CA . LEU A 1 87 ? -38.055 -5.293 41.501 1.00 95.62 87 LEU A CA 1
ATOM 715 C C . LEU A 1 87 ? -36.596 -5.600 41.162 1.00 95.62 87 LEU A C 1
ATOM 717 O O . LEU A 1 87 ? -36.127 -5.159 40.114 1.00 95.62 87 LEU A O 1
ATOM 721 N N . LEU A 1 88 ? -35.907 -6.383 41.995 1.00 95.31 88 LEU A N 1
ATOM 722 C CA . LEU A 1 88 ? -34.542 -6.836 41.722 1.00 95.31 88 LEU A CA 1
ATOM 723 C C . LEU A 1 88 ? -34.490 -7.685 40.447 1.00 95.31 88 LEU A C 1
ATOM 725 O O . LEU A 1 88 ? -33.704 -7.388 39.554 1.00 95.31 88 LEU A O 1
ATOM 729 N N . ALA A 1 89 ? -35.408 -8.642 40.291 1.00 96.25 89 ALA A N 1
ATOM 730 C CA . ALA A 1 89 ? -35.496 -9.468 39.088 1.00 96.25 89 ALA A CA 1
ATOM 731 C C . ALA A 1 89 ? -35.768 -8.640 37.817 1.00 96.25 89 ALA A C 1
ATOM 733 O O . ALA A 1 89 ? -35.278 -8.966 36.736 1.00 96.25 89 ALA A O 1
ATOM 734 N N . LYS A 1 90 ? -36.545 -7.552 37.913 1.00 97.00 90 LYS A N 1
ATOM 735 C CA . LYS A 1 90 ? -36.736 -6.612 36.794 1.00 97.00 90 LYS A CA 1
ATOM 736 C C . LYS A 1 90 ? -35.460 -5.836 36.475 1.00 97.00 90 LYS A C 1
ATOM 738 O O . LYS A 1 90 ? -35.120 -5.713 35.303 1.00 97.00 90 LYS A O 1
ATOM 743 N N . GLN A 1 91 ? -34.752 -5.342 37.490 1.00 95.12 91 GLN A N 1
ATOM 744 C CA . GLN A 1 91 ? -33.489 -4.623 37.302 1.00 95.12 91 GLN A CA 1
ATOM 745 C C . GLN A 1 91 ? -32.409 -5.514 36.680 1.00 95.12 91 GLN A C 1
ATOM 747 O O . GLN A 1 91 ? -31.702 -5.064 35.779 1.00 95.12 91 GLN A O 1
ATOM 752 N N . GLU A 1 92 ? -32.317 -6.777 37.100 1.00 95.44 92 GLU A N 1
ATOM 753 C CA . GLU A 1 92 ? -31.410 -7.766 36.510 1.00 95.44 92 GLU A CA 1
ATOM 754 C C . GLU A 1 92 ? -31.733 -8.009 35.033 1.00 95.44 92 GLU A C 1
ATOM 756 O O . GLU A 1 92 ? -30.844 -7.895 34.191 1.00 95.44 92 GLU A O 1
ATOM 761 N N . LYS A 1 93 ? -33.009 -8.220 34.683 1.00 96.12 93 LYS A N 1
ATOM 762 C CA . LYS A 1 93 ? -33.430 -8.374 33.279 1.00 96.12 93 LYS A CA 1
ATOM 763 C C . LYS A 1 93 ? -33.107 -7.149 32.427 1.00 96.12 93 LYS A C 1
ATOM 765 O O . LYS A 1 93 ? -32.569 -7.286 31.333 1.00 96.12 93 LYS A O 1
ATOM 770 N N . GLU A 1 94 ? -33.389 -5.942 32.917 1.00 95.81 94 GLU A N 1
ATOM 771 C CA . GLU A 1 94 ? -33.042 -4.710 32.195 1.00 95.81 94 GLU A CA 1
ATOM 772 C C . GLU A 1 94 ? -31.528 -4.556 32.008 1.00 95.81 94 GLU A C 1
ATOM 774 O O . GLU A 1 94 ? -31.070 -4.066 30.970 1.00 95.81 94 GLU A O 1
ATOM 779 N N . PHE A 1 95 ? -30.742 -4.952 33.010 1.00 96.38 95 PHE A N 1
ATOM 780 C CA . PHE A 1 95 ? -29.289 -4.945 32.929 1.00 96.38 95 PHE A CA 1
ATOM 781 C C . PHE A 1 95 ? -28.784 -5.957 31.894 1.00 96.38 95 PHE A C 1
ATOM 783 O O . PHE A 1 95 ? -27.961 -5.599 31.052 1.00 96.38 95 PHE A O 1
ATOM 790 N N . GLU A 1 96 ? -29.319 -7.178 31.888 1.00 95.12 96 GLU A N 1
ATOM 791 C CA . GLU A 1 96 ? -29.003 -8.208 30.895 1.00 95.12 96 GLU A CA 1
ATOM 792 C C . GLU A 1 96 ? -29.372 -7.772 29.474 1.00 95.12 96 GLU A C 1
ATOM 794 O O . GLU A 1 96 ? -28.568 -7.914 28.552 1.00 95.12 96 GLU A O 1
ATOM 799 N N . GLU A 1 97 ? -30.547 -7.172 29.277 1.00 96.12 97 GLU A N 1
ATOM 800 C CA . GLU A 1 97 ? -30.958 -6.632 27.980 1.00 96.12 97 GLU A CA 1
ATOM 801 C C . GLU A 1 97 ? -30.022 -5.520 27.496 1.00 96.12 97 GLU A C 1
ATOM 803 O O . GLU A 1 97 ? -29.637 -5.500 26.324 1.00 96.12 97 GLU A O 1
ATOM 808 N N . LYS A 1 98 ? -29.624 -4.598 28.382 1.00 95.81 98 LYS A N 1
ATOM 809 C CA . LYS A 1 98 ? -28.655 -3.539 28.057 1.00 95.81 98 LYS A CA 1
ATOM 810 C C . LYS A 1 98 ? -27.282 -4.124 27.735 1.00 95.81 98 LYS A C 1
ATOM 812 O O . LYS A 1 98 ? -26.678 -3.718 26.743 1.00 95.81 98 LYS A O 1
ATOM 817 N N . ALA A 1 99 ? -26.816 -5.099 28.512 1.00 95.50 99 ALA A N 1
ATOM 818 C CA . ALA A 1 99 ? -25.557 -5.792 28.266 1.00 95.50 99 ALA A CA 1
ATOM 819 C C . ALA A 1 99 ? -25.575 -6.533 26.920 1.00 95.50 99 ALA A C 1
ATOM 821 O O . ALA A 1 99 ? -24.606 -6.469 26.165 1.00 95.50 99 ALA A O 1
ATOM 822 N N . ASN A 1 100 ? -26.688 -7.181 26.573 1.00 95.69 100 ASN A N 1
ATOM 823 C CA . ASN A 1 100 ? -26.855 -7.874 25.298 1.00 95.69 100 ASN A CA 1
ATOM 824 C C . ASN A 1 100 ? -26.916 -6.900 24.116 1.00 95.69 100 ASN A C 1
ATOM 826 O O . ASN A 1 100 ? -26.240 -7.128 23.115 1.00 95.69 100 ASN A O 1
ATOM 830 N N . LYS A 1 101 ? -27.642 -5.782 24.240 1.00 95.44 101 LYS A N 1
ATOM 831 C CA . LYS A 1 101 ? -27.650 -4.712 23.225 1.00 95.44 101 LYS A CA 1
ATOM 832 C C . LYS A 1 101 ? -26.259 -4.118 23.020 1.00 95.44 101 LYS A C 1
ATOM 834 O O . LYS A 1 101 ? -25.856 -3.891 21.883 1.00 95.44 101 LYS A O 1
ATOM 839 N N . PHE A 1 102 ? -25.507 -3.910 24.100 1.00 94.50 102 PHE A N 1
ATOM 840 C CA . PHE A 1 102 ? -24.128 -3.437 24.016 1.00 94.50 102 PHE A CA 1
ATOM 841 C C . PHE A 1 102 ? -23.230 -4.447 23.291 1.00 94.50 102 PHE A C 1
ATOM 843 O 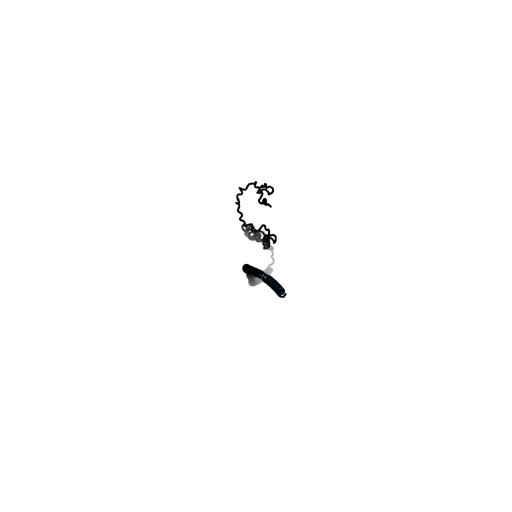O . PHE A 1 102 ? -22.553 -4.074 22.338 1.00 94.50 102 PHE A O 1
ATOM 850 N N . LYS A 1 103 ? -23.288 -5.736 23.656 1.00 94.88 103 LYS A N 1
ATOM 851 C CA . LYS A 1 103 ? -22.551 -6.806 22.957 1.00 94.88 103 LYS A CA 1
ATOM 852 C C . LYS A 1 103 ? -22.895 -6.866 21.467 1.00 94.88 103 LYS A C 1
ATOM 854 O O . LYS A 1 103 ? -21.996 -6.959 20.642 1.00 94.88 103 LYS A O 1
ATOM 859 N N . GLN A 1 104 ? -24.177 -6.770 21.115 1.00 94.56 104 GLN A N 1
ATOM 860 C CA . GLN A 1 104 ? -24.619 -6.733 19.717 1.00 94.56 104 GLN A CA 1
ATOM 861 C C . GLN A 1 104 ? -24.089 -5.501 18.975 1.00 94.56 104 GLN A C 1
ATOM 863 O O . GLN A 1 104 ? -23.656 -5.623 17.834 1.00 94.56 104 GLN A O 1
ATOM 868 N N . SER A 1 105 ? -24.085 -4.329 19.619 1.00 95.00 105 SER A N 1
ATOM 869 C CA . SER A 1 105 ? -23.512 -3.107 19.044 1.00 95.00 105 SER A CA 1
ATOM 870 C C . SER A 1 105 ? -22.016 -3.252 18.775 1.00 95.00 105 SER A C 1
ATOM 872 O O . SER A 1 105 ? -21.560 -2.860 17.706 1.00 95.00 105 SER A O 1
ATOM 874 N N . VAL A 1 106 ? -21.267 -3.832 19.717 1.00 94.88 106 VAL A N 1
ATOM 875 C CA . VAL A 1 106 ? -19.825 -4.075 19.565 1.00 94.88 106 VAL A CA 1
ATOM 876 C C . VAL A 1 106 ? -19.563 -5.047 18.415 1.00 94.88 106 VAL A C 1
ATOM 878 O O . VAL A 1 106 ? -18.762 -4.738 17.541 1.00 94.88 106 VAL A O 1
ATOM 881 N N . LEU A 1 107 ? -20.293 -6.166 18.341 1.00 94.88 107 LEU A N 1
ATOM 882 C CA . LEU A 1 107 ? -20.151 -7.129 17.240 1.00 94.88 107 LEU A CA 1
ATOM 883 C C . LEU A 1 107 ? -20.485 -6.502 15.878 1.00 94.88 107 LEU A C 1
ATOM 885 O O . LEU A 1 107 ? -19.761 -6.703 14.907 1.00 94.88 107 LEU A O 1
ATOM 889 N N . ALA A 1 108 ? -21.540 -5.686 15.798 1.00 94.62 108 ALA A N 1
ATOM 890 C CA . ALA A 1 108 ? -21.892 -4.980 14.567 1.00 94.62 108 ALA A CA 1
ATOM 891 C C . ALA A 1 108 ? -20.821 -3.954 14.146 1.00 94.62 108 ALA A C 1
ATOM 893 O O . ALA A 1 108 ? -20.600 -3.733 12.951 1.00 94.62 108 ALA A O 1
ATOM 894 N N . GLU A 1 109 ? -20.154 -3.315 15.108 1.00 92.31 109 GLU A N 1
ATOM 895 C CA . GLU A 1 109 ? -19.042 -2.400 14.850 1.00 92.31 109 GLU A CA 1
ATOM 896 C C . GLU A 1 109 ? -17.783 -3.152 14.396 1.00 92.31 109 GLU A C 1
ATOM 898 O O . GLU A 1 109 ? -17.146 -2.741 13.424 1.00 92.31 109 GLU A O 1
ATOM 903 N N . GLU A 1 110 ? -17.473 -4.294 15.012 1.00 92.50 110 GLU A N 1
ATOM 904 C CA . GLU A 1 110 ? -16.388 -5.186 14.590 1.00 92.50 110 GLU A CA 1
ATOM 905 C C . GLU A 1 110 ? -16.598 -5.699 13.158 1.00 92.50 110 GLU A C 1
ATOM 907 O O . GLU A 1 110 ? -15.689 -5.601 12.330 1.00 92.50 110 GLU A O 1
ATOM 912 N N . GLU A 1 111 ? -17.807 -6.158 12.818 1.00 93.44 111 GLU A N 1
ATOM 913 C CA . GLU A 1 111 ? -18.156 -6.572 11.454 1.00 93.44 111 GLU A CA 1
ATOM 914 C C . GLU A 1 111 ? -18.021 -5.421 10.452 1.00 93.44 111 GLU A C 1
ATOM 916 O O . GLU A 1 111 ? -17.505 -5.604 9.345 1.00 93.44 111 GLU A O 1
ATOM 921 N N . ARG A 1 112 ? -18.455 -4.212 10.828 1.00 94.44 112 ARG A N 1
ATOM 922 C CA . ARG A 1 112 ? -18.309 -3.018 9.986 1.00 94.44 112 ARG A CA 1
ATOM 923 C C . ARG A 1 112 ? -16.836 -2.690 9.744 1.00 94.44 112 ARG A C 1
ATOM 925 O O . ARG A 1 112 ? -16.463 -2.400 8.607 1.00 94.44 112 ARG A O 1
ATOM 932 N N . MET A 1 113 ? -16.007 -2.754 10.783 1.00 91.06 113 MET A N 1
ATOM 933 C CA . MET A 1 113 ? -14.566 -2.521 10.686 1.00 91.06 113 MET A CA 1
ATOM 934 C C . MET A 1 113 ? -13.871 -3.578 9.827 1.00 91.06 113 MET A C 1
ATOM 936 O O . MET A 1 113 ? -12.972 -3.237 9.058 1.00 91.06 113 MET A O 1
ATOM 940 N N . LEU A 1 114 ? -14.293 -4.840 9.920 1.00 92.69 114 LEU A N 1
ATOM 941 C CA . LEU A 1 114 ? -13.759 -5.928 9.105 1.00 92.69 114 LEU A CA 1
ATOM 942 C C . LEU A 1 114 ? -14.104 -5.727 7.625 1.00 92.69 114 LEU A C 1
ATOM 944 O O . LEU A 1 114 ? -13.201 -5.705 6.794 1.00 92.69 114 LEU A O 1
ATOM 948 N N . ARG A 1 115 ? -15.369 -5.424 7.302 1.00 93.50 115 ARG A N 1
ATOM 949 C CA . ARG A 1 115 ? -15.784 -5.088 5.926 1.00 93.50 115 ARG A CA 1
ATOM 950 C C . ARG A 1 115 ? -15.038 -3.881 5.366 1.00 93.50 115 ARG A C 1
ATOM 952 O O . ARG A 1 115 ? -14.689 -3.866 4.190 1.00 93.50 115 ARG A O 1
ATOM 959 N N . TRP A 1 116 ? -14.792 -2.866 6.192 1.00 94.00 116 TRP A N 1
ATOM 960 C CA . TRP A 1 116 ? -14.027 -1.692 5.777 1.00 94.00 116 TRP A CA 1
ATOM 961 C C . TRP A 1 116 ? -12.561 -2.033 5.481 1.00 94.00 116 TRP A C 1
ATOM 963 O O . TRP A 1 116 ? -12.023 -1.578 4.473 1.00 94.00 116 TRP A O 1
ATOM 973 N N . LYS A 1 117 ? -11.924 -2.873 6.308 1.00 92.56 117 LYS A N 1
ATOM 974 C CA . LYS A 1 117 ? -10.561 -3.369 6.054 1.00 92.56 117 LYS A CA 1
ATOM 975 C C . LYS A 1 117 ? -10.489 -4.220 4.789 1.00 92.56 117 LYS A C 1
ATOM 977 O O . LYS A 1 117 ? -9.562 -4.033 4.005 1.00 92.56 117 LYS A O 1
ATOM 982 N N . ASP A 1 118 ? -11.466 -5.092 4.564 1.00 92.00 118 ASP A N 1
ATOM 983 C CA . ASP A 1 118 ? -11.538 -5.912 3.352 1.00 92.00 118 ASP A CA 1
ATOM 984 C C . ASP A 1 118 ? -11.708 -5.041 2.104 1.00 92.00 118 ASP A C 1
ATOM 986 O O . ASP A 1 118 ? -10.993 -5.233 1.122 1.00 92.00 118 ASP A O 1
ATOM 990 N N . ALA A 1 119 ? -12.579 -4.028 2.157 1.00 92.31 119 ALA A N 1
ATOM 991 C CA . ALA A 1 119 ? -12.749 -3.060 1.075 1.00 92.31 119 ALA A CA 1
ATOM 992 C C . ALA A 1 119 ? -11.462 -2.259 0.812 1.00 92.31 119 ALA A C 1
ATOM 994 O O . ALA A 1 119 ? -11.069 -2.092 -0.340 1.00 92.31 119 ALA A O 1
ATOM 995 N N . GLN A 1 120 ? -10.753 -1.818 1.860 1.00 93.00 120 GLN A N 1
ATOM 996 C CA . GLN A 1 120 ? -9.438 -1.186 1.694 1.00 93.00 120 GLN A CA 1
ATOM 997 C C . GLN A 1 120 ? -8.410 -2.137 1.070 1.00 93.00 120 GLN A C 1
ATOM 999 O O . GLN A 1 120 ? -7.618 -1.713 0.226 1.00 93.00 120 GLN A O 1
ATOM 1004 N N . GLY A 1 121 ? -8.422 -3.412 1.464 1.00 92.06 121 GLY A N 1
ATOM 1005 C CA . GLY A 1 121 ? -7.577 -4.451 0.880 1.00 92.06 121 GLY A CA 1
ATOM 1006 C C . GLY A 1 121 ? -7.872 -4.669 -0.605 1.00 92.06 121 GLY A C 1
ATOM 1007 O O . GLY A 1 121 ? -6.942 -4.719 -1.410 1.00 92.06 121 GLY A O 1
ATOM 1008 N N . GLN A 1 122 ? -9.152 -4.726 -0.980 1.00 91.75 122 GLN A N 1
ATOM 1009 C CA . GLN A 1 122 ? -9.596 -4.822 -2.373 1.00 91.75 122 GLN A CA 1
ATOM 1010 C C . GLN A 1 122 ? -9.181 -3.590 -3.177 1.00 91.75 122 GLN A C 1
ATOM 1012 O O . GLN A 1 122 ? -8.514 -3.740 -4.194 1.00 91.75 122 GLN A O 1
ATOM 1017 N N . GLU A 1 123 ? -9.439 -2.376 -2.683 1.00 91.38 123 GLU A N 1
ATOM 1018 C CA . GLU A 1 123 ? -9.002 -1.152 -3.360 1.00 91.38 123 GLU A CA 1
ATOM 1019 C C . GLU A 1 123 ? -7.482 -1.100 -3.564 1.00 91.38 123 GLU A C 1
ATOM 1021 O O . GLU A 1 123 ? -7.004 -0.626 -4.597 1.00 91.38 123 GLU A O 1
ATOM 1026 N N . ALA A 1 124 ? -6.701 -1.538 -2.573 1.00 90.94 124 ALA A N 1
ATOM 1027 C CA . ALA A 1 124 ? -5.249 -1.604 -2.689 1.00 90.94 124 ALA A CA 1
ATOM 1028 C C . ALA A 1 124 ? -4.816 -2.642 -3.736 1.00 90.94 124 ALA A C 1
ATOM 1030 O O . ALA A 1 124 ? -3.915 -2.365 -4.531 1.00 90.94 124 ALA A O 1
ATOM 1031 N N . SER A 1 125 ? -5.482 -3.799 -3.768 1.00 92.19 125 SER A N 1
ATOM 1032 C CA . SER A 1 125 ? -5.267 -4.851 -4.765 1.00 92.19 125 SER A CA 1
ATOM 1033 C C . SER A 1 125 ? -5.598 -4.366 -6.178 1.00 92.19 125 SER A C 1
ATOM 1035 O O . SER A 1 125 ? -4.783 -4.522 -7.085 1.00 92.19 125 SER A O 1
ATOM 1037 N N . ASP A 1 126 ? -6.727 -3.681 -6.357 1.00 92.06 126 ASP A N 1
ATOM 1038 C CA . ASP A 1 126 ? -7.165 -3.133 -7.642 1.00 92.06 126 ASP A CA 1
ATOM 1039 C C . ASP A 1 126 ? -6.195 -2.058 -8.139 1.00 92.06 126 ASP A C 1
ATOM 1041 O O . ASP A 1 126 ? -5.753 -2.081 -9.291 1.00 92.06 126 ASP A O 1
ATOM 1045 N N . LYS A 1 127 ? -5.771 -1.147 -7.251 1.00 92.19 127 LYS A N 1
ATOM 1046 C CA . LYS A 1 127 ? -4.742 -0.139 -7.562 1.00 92.19 127 LYS A CA 1
ATOM 1047 C C . LYS A 1 127 ? -3.423 -0.804 -7.967 1.00 92.19 127 LYS A C 1
ATOM 1049 O O . LYS A 1 127 ? -2.779 -0.356 -8.920 1.00 92.19 127 LYS A O 1
ATOM 1054 N N . ALA A 1 128 ? -3.027 -1.880 -7.286 1.00 90.19 128 ALA A N 1
ATOM 1055 C CA . ALA A 1 128 ? -1.834 -2.648 -7.631 1.00 90.19 128 ALA A CA 1
ATOM 1056 C C . ALA A 1 128 ? -1.977 -3.380 -8.977 1.00 90.19 128 ALA A C 1
ATOM 1058 O O . ALA A 1 128 ? -1.030 -3.385 -9.766 1.00 90.19 128 ALA A O 1
ATOM 1059 N N . ALA A 1 129 ? -3.150 -3.943 -9.278 1.00 92.69 129 ALA A N 1
ATOM 1060 C CA . ALA A 1 129 ? -3.446 -4.609 -10.544 1.00 92.69 129 ALA A CA 1
ATOM 1061 C C . ALA A 1 129 ? -3.379 -3.628 -11.724 1.00 92.69 129 ALA A C 1
ATOM 1063 O O . ALA A 1 129 ? -2.658 -3.885 -12.689 1.00 92.69 129 ALA A O 1
ATOM 1064 N N . VAL A 1 130 ? -4.017 -2.459 -11.603 1.00 92.81 130 VAL A N 1
ATOM 1065 C CA . VAL A 1 130 ? -3.955 -1.383 -12.608 1.00 92.81 130 VAL A CA 1
ATOM 1066 C C . VAL A 1 130 ? -2.515 -0.907 -12.817 1.00 92.81 130 VAL A C 1
ATOM 1068 O O . VAL A 1 130 ? -2.072 -0.687 -13.947 1.00 92.81 130 VAL A O 1
ATOM 1071 N N . PHE A 1 131 ? -1.742 -0.761 -11.737 1.00 91.62 131 PHE A N 1
ATOM 1072 C CA . PHE A 1 131 ? -0.335 -0.384 -11.845 1.00 91.62 131 PHE A CA 1
ATOM 1073 C C . PHE A 1 131 ? 0.491 -1.456 -12.568 1.00 91.62 131 PHE A C 1
ATOM 1075 O O . PHE A 1 131 ? 1.285 -1.127 -13.453 1.00 91.62 131 PHE A O 1
ATOM 1082 N N . LYS A 1 132 ? 0.282 -2.733 -12.236 1.00 93.38 132 LYS A N 1
ATOM 1083 C CA . LYS A 1 132 ? 0.952 -3.862 -12.888 1.00 93.38 132 LYS A CA 1
ATOM 1084 C C . LYS A 1 132 ? 0.635 -3.906 -14.383 1.00 93.38 132 LYS A C 1
ATOM 1086 O O . LYS A 1 132 ? 1.563 -3.984 -15.186 1.00 93.38 132 LYS A O 1
ATOM 1091 N N . GLU A 1 133 ? -0.631 -3.750 -14.759 1.00 94.19 133 GLU A N 1
ATOM 1092 C CA . GLU A 1 133 ? -1.058 -3.679 -16.159 1.00 94.19 133 GLU A CA 1
ATOM 1093 C C . GLU A 1 133 ? -0.389 -2.508 -16.896 1.00 94.19 133 GLU A C 1
ATOM 1095 O O . GLU A 1 133 ? 0.141 -2.676 -17.996 1.00 94.19 133 GLU A O 1
ATOM 1100 N N . LYS A 1 134 ? -0.310 -1.326 -16.270 1.00 94.19 134 LYS A N 1
ATOM 1101 C CA . LYS A 1 134 ? 0.378 -0.160 -16.846 1.00 94.19 134 LYS A CA 1
ATOM 1102 C C . LYS A 1 134 ? 1.870 -0.417 -17.066 1.00 94.19 134 LYS A C 1
ATOM 1104 O O . LYS A 1 134 ? 2.419 -0.012 -18.094 1.00 94.19 134 LYS A O 1
ATOM 1109 N N . VAL A 1 135 ? 2.537 -1.080 -16.122 1.00 92.44 135 VAL A N 1
ATOM 1110 C CA . VAL A 1 135 ? 3.953 -1.458 -16.249 1.00 92.44 135 VAL A CA 1
ATOM 1111 C C . VAL A 1 135 ? 4.143 -2.477 -17.372 1.00 92.44 135 VAL A C 1
ATOM 1113 O O . VAL A 1 135 ? 5.048 -2.313 -18.190 1.00 92.44 135 VAL A O 1
ATOM 1116 N N . GLU A 1 136 ? 3.285 -3.490 -17.465 1.00 92.62 136 GLU A N 1
ATOM 1117 C CA . GLU A 1 136 ? 3.315 -4.471 -18.555 1.00 92.62 136 GLU A CA 1
ATOM 1118 C C . GLU A 1 136 ? 3.064 -3.816 -19.919 1.00 92.62 136 GLU A C 1
ATOM 1120 O O . GLU A 1 136 ? 3.791 -4.085 -20.874 1.00 92.62 136 GLU A O 1
ATOM 1125 N N . ALA A 1 137 ? 2.116 -2.881 -20.011 1.00 93.25 137 ALA A N 1
ATOM 1126 C CA . ALA A 1 137 ? 1.872 -2.109 -21.225 1.00 93.25 137 ALA A CA 1
ATOM 1127 C C . ALA A 1 137 ? 3.088 -1.254 -21.625 1.00 93.25 137 ALA A C 1
ATOM 1129 O O . ALA A 1 137 ? 3.411 -1.159 -22.811 1.00 93.25 137 ALA A O 1
ATOM 1130 N N . MET A 1 138 ? 3.799 -0.655 -20.660 1.00 90.81 138 MET A N 1
ATOM 1131 C CA . MET A 1 138 ? 5.050 0.062 -20.936 1.00 90.81 138 MET A CA 1
ATOM 1132 C C . MET A 1 138 ? 6.157 -0.875 -21.425 1.00 90.81 138 MET A C 1
ATOM 1134 O O . MET A 1 138 ? 6.852 -0.519 -22.376 1.00 90.81 138 MET A O 1
ATOM 1138 N N . LYS A 1 139 ? 6.295 -2.069 -20.834 1.00 93.56 139 LYS A N 1
ATOM 1139 C CA . LYS A 1 139 ? 7.255 -3.087 -21.294 1.00 93.56 139 LYS A CA 1
ATOM 1140 C C . LYS A 1 139 ? 6.961 -3.522 -22.729 1.00 93.56 139 LYS A C 1
ATOM 1142 O O . LYS A 1 139 ? 7.848 -3.425 -23.569 1.00 93.56 139 LYS A O 1
ATOM 1147 N N . ARG A 1 140 ? 5.703 -3.856 -23.044 1.00 94.12 140 ARG A N 1
ATOM 1148 C CA . ARG A 1 140 ? 5.273 -4.206 -24.411 1.00 94.12 140 ARG A CA 1
ATOM 1149 C C . ARG A 1 140 ? 5.566 -3.084 -25.409 1.00 94.12 140 ARG A C 1
ATOM 1151 O O . ARG A 1 140 ? 6.098 -3.341 -26.482 1.00 94.12 140 ARG A O 1
ATOM 1158 N N . LYS A 1 141 ? 5.279 -1.825 -25.053 1.00 94.00 141 LYS A N 1
ATOM 1159 C CA . LYS A 1 141 ? 5.605 -0.664 -25.904 1.00 94.00 141 LYS A CA 1
ATOM 1160 C C . LYS A 1 141 ? 7.113 -0.482 -26.096 1.00 94.00 141 LYS A C 1
ATOM 1162 O O . LYS A 1 141 ? 7.544 -0.083 -27.175 1.00 94.00 141 LYS A O 1
ATOM 1167 N N . ALA A 1 142 ? 7.920 -0.741 -25.069 1.00 92.69 142 ALA A N 1
ATOM 1168 C CA . ALA A 1 142 ? 9.374 -0.678 -25.177 1.00 92.69 142 ALA A CA 1
ATOM 1169 C C . ALA A 1 142 ? 9.913 -1.782 -26.100 1.00 92.69 142 ALA A C 1
ATOM 1171 O O . ALA A 1 142 ? 10.709 -1.490 -26.989 1.00 92.69 142 ALA A O 1
ATOM 1172 N N . GLU A 1 143 ? 9.429 -3.015 -25.946 1.00 93.94 143 GLU A N 1
ATOM 1173 C CA . GLU A 1 143 ? 9.761 -4.148 -26.818 1.00 93.94 143 GLU A CA 1
ATOM 1174 C C . GLU A 1 143 ? 9.374 -3.867 -28.274 1.00 93.94 143 GLU A C 1
ATOM 1176 O O . GLU A 1 143 ? 10.204 -4.025 -29.167 1.00 93.94 143 GLU A O 1
ATOM 1181 N N . GLN A 1 144 ? 8.167 -3.344 -28.516 1.00 94.00 144 GLN A N 1
ATOM 1182 C CA . GLN A 1 144 ? 7.725 -2.915 -29.847 1.00 94.00 144 GLN A CA 1
ATOM 1183 C C . GLN A 1 144 ? 8.668 -1.870 -30.452 1.00 94.00 144 GLN A C 1
ATOM 1185 O O . GLN A 1 144 ? 9.137 -2.052 -31.572 1.00 94.00 144 GLN A O 1
ATOM 1190 N N . ARG A 1 145 ? 9.038 -0.827 -29.697 1.00 91.44 145 ARG A N 1
ATOM 1191 C CA . ARG A 1 145 ? 10.003 0.184 -30.165 1.00 91.44 145 ARG A CA 1
ATOM 1192 C C . ARG A 1 145 ? 11.379 -0.406 -30.468 1.00 91.44 145 ARG A C 1
ATOM 1194 O O . ARG A 1 145 ? 12.054 0.066 -31.380 1.00 91.44 145 ARG A O 1
ATOM 1201 N N . HIS A 1 146 ? 11.830 -1.401 -29.706 1.00 92.19 146 HIS A N 1
ATOM 1202 C CA . HIS A 1 146 ? 13.091 -2.087 -29.987 1.00 92.19 146 HIS A CA 1
ATOM 1203 C C . HIS A 1 146 ? 13.019 -2.899 -31.283 1.00 92.19 146 HIS A C 1
ATOM 1205 O O . HIS A 1 146 ? 13.958 -2.841 -32.078 1.00 92.19 146 HIS A O 1
ATOM 1211 N N . ILE A 1 147 ? 11.907 -3.598 -31.521 1.00 93.88 147 ILE A N 1
ATOM 1212 C CA . ILE A 1 147 ? 11.664 -4.332 -32.768 1.00 93.88 147 ILE A CA 1
ATOM 1213 C C . ILE A 1 147 ? 11.601 -3.362 -33.954 1.00 93.88 147 ILE A C 1
ATOM 1215 O O . ILE A 1 147 ? 12.285 -3.579 -34.948 1.00 93.88 147 ILE A O 1
ATOM 1219 N N . GLU A 1 148 ? 10.858 -2.260 -33.838 1.00 92.94 148 GLU A N 1
ATOM 1220 C CA . GLU A 1 148 ? 10.762 -1.229 -34.880 1.00 92.94 148 GLU A CA 1
ATOM 1221 C C . GLU A 1 148 ? 12.131 -0.643 -35.233 1.00 92.94 148 GLU A C 1
ATOM 1223 O O . GLU A 1 148 ? 12.492 -0.594 -36.407 1.00 92.94 148 GLU A O 1
ATOM 1228 N N . LYS A 1 149 ? 12.938 -0.274 -34.228 1.00 92.94 149 LYS A N 1
ATOM 1229 C CA . LYS A 1 149 ? 14.306 0.224 -34.446 1.00 92.94 149 LYS A CA 1
ATOM 1230 C C . LYS A 1 149 ? 15.201 -0.809 -35.122 1.00 92.94 149 LYS A C 1
ATOM 1232 O O . LYS A 1 149 ? 16.023 -0.445 -35.960 1.00 92.94 149 LYS A O 1
ATOM 1237 N N . ARG A 1 150 ? 15.059 -2.087 -34.764 1.00 92.19 150 ARG A N 1
ATOM 1238 C CA . ARG A 1 150 ? 15.811 -3.173 -35.398 1.00 92.19 150 ARG A CA 1
ATOM 1239 C C . ARG A 1 150 ? 15.418 -3.323 -36.867 1.00 92.19 150 ARG A C 1
ATOM 1241 O O . ARG A 1 150 ? 16.302 -3.340 -37.714 1.00 92.19 150 ARG A O 1
ATOM 1248 N N . LEU A 1 151 ? 14.119 -3.344 -37.167 1.00 93.06 151 LEU A N 1
ATOM 1249 C CA . LEU A 1 151 ? 13.608 -3.409 -38.538 1.00 93.06 151 LEU A CA 1
ATOM 1250 C C . LEU A 1 151 ? 14.031 -2.189 -39.365 1.00 93.06 151 LEU A C 1
ATOM 1252 O O . LEU A 1 151 ? 14.389 -2.326 -40.532 1.00 93.06 151 LEU A O 1
ATOM 1256 N N . GLU A 1 152 ? 14.020 -0.991 -38.779 1.00 93.56 152 GLU A N 1
ATOM 1257 C CA . GLU A 1 152 ? 14.517 0.220 -39.437 1.00 93.56 152 GLU A CA 1
ATOM 1258 C C . GLU A 1 152 ? 16.021 0.118 -39.738 1.00 93.56 152 GLU A C 1
ATOM 1260 O O . GLU A 1 152 ? 16.458 0.466 -40.836 1.00 93.56 152 GLU A O 1
ATOM 1265 N N . GLY A 1 153 ? 16.808 -0.406 -38.794 1.00 91.75 153 GLY A N 1
ATOM 1266 C CA . GLY A 1 153 ? 18.229 -0.691 -38.990 1.00 91.75 153 GLY A CA 1
ATOM 1267 C C . GLY A 1 153 ? 18.474 -1.694 -40.119 1.00 91.75 153 GLY A C 1
ATOM 1268 O O . GLY A 1 153 ? 19.276 -1.425 -41.010 1.00 91.75 153 GLY A O 1
ATOM 1269 N N . GLU A 1 154 ? 17.739 -2.807 -40.136 1.00 92.50 154 GLU A N 1
ATOM 1270 C CA . GLU A 1 154 ? 17.815 -3.826 -41.191 1.00 92.50 154 GLU A CA 1
ATOM 1271 C C . GLU A 1 154 ? 17.444 -3.245 -42.566 1.00 92.50 154 GLU A C 1
ATOM 1273 O O . GLU A 1 154 ? 18.164 -3.464 -43.539 1.00 92.50 154 GLU A O 1
ATOM 1278 N N . ARG A 1 155 ? 16.397 -2.411 -42.654 1.00 92.81 155 ARG A N 1
ATOM 1279 C CA . ARG A 1 155 ? 16.029 -1.706 -43.898 1.00 92.81 155 ARG A CA 1
ATOM 1280 C C . ARG A 1 155 ? 17.141 -0.788 -44.400 1.00 92.81 155 ARG A C 1
ATOM 1282 O O . ARG A 1 155 ? 17.442 -0.803 -45.592 1.00 92.81 155 ARG A O 1
ATOM 1289 N N . LYS A 1 156 ? 17.774 -0.020 -43.508 1.00 93.06 156 LYS A N 1
ATOM 1290 C CA . LYS A 1 156 ? 18.900 0.857 -43.869 1.00 93.06 156 LYS A CA 1
ATOM 1291 C C . LYS A 1 156 ? 20.112 0.058 -44.342 1.00 93.06 156 LYS A C 1
ATOM 1293 O O . LYS A 1 156 ? 20.758 0.464 -45.302 1.00 93.06 156 LYS A O 1
ATOM 1298 N N . LEU A 1 157 ? 20.405 -1.085 -43.718 1.00 91.69 157 LEU A N 1
ATOM 1299 C CA . LEU A 1 157 ? 21.481 -1.974 -44.167 1.00 91.69 157 LEU A CA 1
ATOM 1300 C C . LEU A 1 157 ? 21.203 -2.548 -45.559 1.00 91.69 157 LEU A C 1
ATOM 1302 O O . LEU A 1 157 ? 22.110 -2.579 -46.386 1.00 91.69 157 LEU A O 1
ATOM 1306 N N . VAL A 1 158 ? 19.959 -2.940 -45.847 1.00 94.25 158 VAL A N 1
ATOM 1307 C CA . VAL A 1 158 ? 19.555 -3.388 -47.190 1.00 94.25 158 VAL A CA 1
ATOM 1308 C C . VAL A 1 158 ? 19.702 -2.260 -48.214 1.00 94.25 158 VAL A C 1
ATOM 1310 O O . VAL A 1 158 ? 20.224 -2.489 -49.303 1.00 94.25 158 VAL A O 1
ATOM 131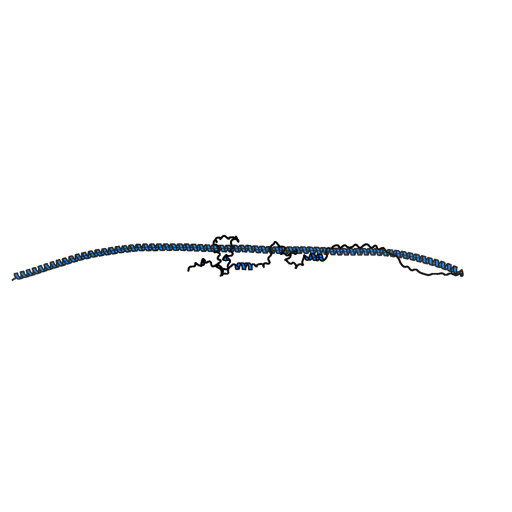3 N N . GLU A 1 159 ? 19.295 -1.035 -47.877 1.00 93.88 159 GLU A N 1
ATOM 1314 C CA . GLU A 1 159 ? 19.451 0.120 -48.766 1.00 93.88 159 GLU A CA 1
ATOM 1315 C C . GLU A 1 159 ? 20.928 0.436 -49.044 1.00 93.88 159 GLU A C 1
ATOM 1317 O O . GLU A 1 159 ? 21.310 0.644 -50.196 1.00 93.88 159 GLU A O 1
ATOM 1322 N N . LEU A 1 160 ? 21.774 0.421 -48.009 1.00 91.94 160 LEU A N 1
ATOM 1323 C CA . LEU A 1 160 ? 23.221 0.586 -48.154 1.00 91.94 160 LEU A CA 1
ATOM 1324 C C . LEU A 1 160 ? 23.830 -0.535 -48.998 1.00 91.94 160 LEU A C 1
ATOM 1326 O O . LEU A 1 160 ? 24.605 -0.248 -49.906 1.00 91.94 160 LEU A O 1
ATOM 1330 N N . GLY A 1 161 ? 23.432 -1.788 -48.763 1.00 92.75 161 GLY A N 1
ATOM 1331 C CA . GLY A 1 161 ? 23.845 -2.929 -49.578 1.00 92.75 161 GLY A CA 1
ATOM 1332 C C . GLY A 1 161 ? 23.465 -2.755 -51.050 1.00 92.75 161 GLY A C 1
ATOM 1333 O O . GLY A 1 161 ? 24.289 -2.995 -51.927 1.00 92.75 161 GLY A O 1
ATOM 1334 N N . ARG A 1 162 ? 22.258 -2.241 -51.333 1.00 94.06 162 ARG A N 1
ATOM 1335 C CA . ARG A 1 162 ? 21.820 -1.926 -52.701 1.00 94.06 162 ARG A CA 1
ATOM 1336 C C . ARG A 1 162 ? 22.686 -0.843 -53.344 1.00 94.06 162 ARG A C 1
ATOM 1338 O O . ARG A 1 162 ? 23.057 -0.985 -54.503 1.00 94.06 162 ARG A O 1
ATOM 1345 N N . ARG A 1 163 ? 23.016 0.222 -52.605 1.00 93.75 163 ARG A N 1
ATOM 1346 C CA . ARG A 1 163 ? 23.881 1.308 -53.099 1.00 93.75 163 ARG A CA 1
ATOM 1347 C C . ARG A 1 163 ? 25.301 0.822 -53.381 1.00 93.75 163 ARG A C 1
ATOM 1349 O O . ARG A 1 163 ? 25.864 1.198 -54.400 1.00 93.75 163 ARG A O 1
ATOM 1356 N N . ILE A 1 164 ? 25.863 -0.023 -52.513 1.00 91.31 164 ILE A N 1
ATOM 1357 C CA . ILE A 1 164 ? 27.182 -0.635 -52.733 1.00 91.31 164 ILE A CA 1
ATOM 1358 C C . ILE A 1 164 ? 27.150 -1.487 -54.006 1.00 91.31 164 ILE A C 1
ATOM 1360 O O . ILE A 1 164 ? 27.959 -1.260 -54.897 1.00 91.31 164 ILE A O 1
ATOM 1364 N N . ALA A 1 165 ? 26.155 -2.368 -54.147 1.00 93.75 165 ALA A N 1
ATOM 1365 C CA . ALA A 1 165 ? 26.000 -3.196 -55.344 1.00 93.75 165 ALA A CA 1
ATOM 1366 C C . ALA A 1 165 ? 25.829 -2.365 -56.631 1.00 93.75 165 ALA A C 1
ATOM 1368 O O . ALA A 1 165 ? 26.322 -2.744 -57.689 1.00 93.75 165 ALA A O 1
ATOM 1369 N N . GLU A 1 166 ? 25.148 -1.218 -56.557 1.00 94.88 166 GLU A N 1
ATOM 1370 C CA . GLU A 1 166 ? 25.005 -0.293 -57.684 1.00 94.88 166 GLU A CA 1
ATOM 1371 C C . GLU A 1 166 ? 26.334 0.380 -58.061 1.00 94.88 166 GLU A C 1
ATOM 1373 O O . GLU A 1 166 ? 26.656 0.487 -59.246 1.00 94.88 166 GLU A O 1
ATOM 1378 N N . VAL A 1 167 ? 27.124 0.801 -57.069 1.00 94.12 167 VAL A N 1
ATOM 1379 C CA . VAL A 1 167 ? 28.465 1.365 -57.284 1.00 94.12 167 VAL A CA 1
ATOM 1380 C C . VAL A 1 167 ? 29.409 0.319 -57.874 1.00 94.12 167 VAL A C 1
ATOM 1382 O O . VAL A 1 167 ? 30.103 0.627 -58.841 1.00 94.12 167 VAL A O 1
ATOM 1385 N N . ASP A 1 168 ? 29.394 -0.910 -57.361 1.00 92.38 168 ASP A N 1
ATOM 1386 C CA . ASP A 1 168 ? 30.206 -2.011 -57.887 1.00 92.38 168 ASP A CA 1
ATOM 1387 C C . ASP A 1 168 ? 29.813 -2.341 -59.332 1.00 92.38 168 ASP A C 1
ATOM 1389 O O . ASP A 1 168 ? 30.670 -2.379 -60.211 1.00 92.38 168 ASP A O 1
ATOM 1393 N N . ALA A 1 169 ? 28.513 -2.435 -59.630 1.00 93.69 169 ALA A N 1
ATOM 1394 C CA . ALA A 1 169 ? 28.040 -2.640 -60.998 1.00 93.69 169 ALA A CA 1
ATOM 1395 C C . ALA A 1 169 ? 28.453 -1.496 -61.942 1.00 93.69 169 ALA A C 1
ATOM 1397 O O . ALA A 1 169 ? 28.783 -1.734 -63.104 1.00 93.69 169 ALA A O 1
ATOM 1398 N N . ASN A 1 170 ? 28.442 -0.244 -61.474 1.00 93.44 170 ASN A N 1
ATOM 1399 C CA . ASN A 1 170 ? 28.924 0.895 -62.258 1.00 93.44 170 ASN A CA 1
ATOM 1400 C C . ASN A 1 170 ? 30.436 0.827 -62.496 1.00 93.44 170 ASN A C 1
ATOM 1402 O O . ASN A 1 170 ? 30.882 1.076 -63.616 1.00 93.44 170 ASN A O 1
ATOM 1406 N N . ARG A 1 171 ? 31.211 0.446 -61.477 1.00 94.12 171 ARG A N 1
ATOM 1407 C CA . ARG A 1 171 ? 32.657 0.244 -61.582 1.00 94.12 171 ARG A CA 1
ATOM 1408 C C . ARG A 1 171 ? 32.992 -0.860 -62.583 1.00 94.12 171 ARG A C 1
ATOM 1410 O O . ARG A 1 171 ? 33.859 -0.654 -63.429 1.00 94.12 171 ARG A O 1
ATOM 1417 N N . ASP A 1 172 ? 32.274 -1.978 -62.542 1.00 93.12 172 ASP A N 1
ATOM 1418 C CA . ASP A 1 172 ? 32.458 -3.092 -63.474 1.00 93.12 172 ASP A CA 1
ATOM 1419 C C . ASP A 1 172 ? 32.119 -2.682 -64.910 1.00 93.12 172 ASP A C 1
ATOM 1421 O O . ASP A 1 172 ? 32.893 -2.948 -65.831 1.00 93.12 172 ASP A O 1
ATOM 1425 N N . ARG A 1 173 ? 31.010 -1.955 -65.118 1.00 93.19 173 ARG A N 1
ATOM 1426 C CA . ARG A 1 173 ? 30.659 -1.395 -66.437 1.00 93.19 173 ARG A CA 1
ATOM 1427 C C . ARG A 1 173 ? 31.713 -0.417 -66.944 1.00 93.19 173 ARG A C 1
ATOM 1429 O O . ARG A 1 173 ? 32.023 -0.413 -68.136 1.00 93.19 173 ARG A O 1
ATOM 1436 N N . GLU A 1 174 ? 32.261 0.424 -66.070 1.00 93.00 174 GLU A N 1
ATOM 1437 C CA . GLU A 1 174 ? 33.318 1.364 -66.437 1.00 93.00 174 GLU A CA 1
ATOM 1438 C C . GLU A 1 174 ? 34.609 0.622 -66.801 1.00 93.00 174 GLU A C 1
ATOM 1440 O O . GLU A 1 174 ? 35.229 0.933 -67.818 1.00 93.00 174 GLU A O 1
ATOM 1445 N N . GLN A 1 175 ? 34.990 -0.397 -66.028 1.00 92.62 175 GLN A N 1
ATOM 1446 C CA . GLN A 1 175 ? 36.149 -1.238 -66.314 1.00 92.62 175 GLN A CA 1
ATOM 1447 C C . GLN A 1 175 ? 35.986 -1.986 -67.642 1.00 92.62 175 GLN A C 1
ATOM 1449 O O . GLN A 1 175 ? 36.894 -1.942 -68.471 1.00 92.62 175 GLN A O 1
ATOM 1454 N N . GLN A 1 176 ? 34.820 -2.586 -67.895 1.00 92.94 176 GLN A N 1
ATOM 1455 C CA . GLN A 1 176 ? 34.491 -3.199 -69.185 1.00 92.94 176 GLN A CA 1
ATOM 1456 C C . GLN A 1 176 ? 34.564 -2.176 -70.322 1.00 92.94 176 GLN A C 1
ATOM 1458 O O . GLN A 1 176 ? 35.179 -2.435 -71.350 1.00 92.94 176 GLN A O 1
ATOM 1463 N N . SER A 1 177 ? 34.017 -0.975 -70.123 1.00 92.69 177 SER A N 1
ATOM 1464 C CA . SER A 1 177 ? 34.091 0.099 -71.120 1.00 92.69 177 SER A CA 1
ATOM 1465 C C . SER A 1 177 ? 35.534 0.522 -71.407 1.00 92.69 177 SER A C 1
ATOM 1467 O O . SER A 1 177 ? 35.878 0.789 -72.557 1.00 92.69 177 SER A O 1
ATOM 1469 N N . ARG A 1 178 ? 36.399 0.578 -70.385 1.00 91.31 178 ARG A N 1
ATOM 1470 C CA . ARG A 1 178 ? 37.835 0.858 -70.548 1.00 91.31 178 ARG A CA 1
ATOM 1471 C C . ARG A 1 178 ? 38.534 -0.260 -71.322 1.00 91.31 178 ARG A C 1
ATOM 1473 O O . ARG A 1 178 ? 39.305 0.054 -72.224 1.00 91.31 178 ARG A O 1
ATOM 1480 N N . MET A 1 179 ? 38.229 -1.524 -71.021 1.00 91.44 179 MET A N 1
ATOM 1481 C CA . MET A 1 179 ? 38.755 -2.675 -71.764 1.00 91.44 179 MET A CA 1
ATOM 1482 C C . MET A 1 179 ? 38.346 -2.617 -73.237 1.00 91.44 179 MET A C 1
ATOM 1484 O O . MET A 1 179 ? 39.219 -2.608 -74.099 1.00 91.44 179 MET A O 1
ATOM 1488 N N . ILE A 1 180 ? 37.056 -2.429 -73.528 1.00 92.50 180 ILE A N 1
ATOM 1489 C CA . ILE A 1 180 ? 36.546 -2.316 -74.902 1.00 92.50 180 ILE A CA 1
ATOM 1490 C C . ILE A 1 180 ? 37.223 -1.160 -75.647 1.00 92.50 180 ILE A C 1
ATOM 1492 O O . ILE A 1 180 ? 37.663 -1.335 -76.778 1.00 92.50 180 ILE A O 1
ATOM 1496 N N . ARG A 1 181 ? 37.367 0.020 -75.026 1.00 92.06 181 ARG A N 1
ATOM 1497 C CA . ARG A 1 181 ? 38.083 1.149 -75.651 1.00 92.06 181 ARG A CA 1
ATOM 1498 C C . ARG A 1 181 ? 39.548 0.818 -75.925 1.00 92.06 181 ARG A C 1
ATOM 1500 O O . ARG A 1 181 ? 40.060 1.201 -76.972 1.00 92.06 181 ARG A O 1
ATOM 1507 N N . SER A 1 182 ? 40.221 0.122 -75.008 1.00 91.19 182 SER A N 1
ATOM 1508 C CA . SER A 1 182 ? 41.615 -0.287 -75.203 1.00 91.19 182 SER A CA 1
ATOM 1509 C C . SER A 1 182 ? 41.764 -1.312 -76.331 1.00 91.19 182 SER A C 1
ATOM 1511 O O . SER A 1 182 ? 42.670 -1.183 -77.149 1.00 91.19 182 SER A O 1
ATOM 1513 N N . GLU A 1 183 ? 40.830 -2.259 -76.447 1.00 90.88 183 GLU A N 1
ATOM 1514 C CA . GLU A 1 183 ? 40.777 -3.237 -77.537 1.00 90.88 183 GLU A CA 1
ATOM 1515 C C . GLU A 1 183 ? 40.475 -2.557 -78.877 1.00 90.88 183 GLU A C 1
ATOM 1517 O O . GLU A 1 183 ? 41.149 -2.828 -79.866 1.00 90.88 183 GLU A O 1
ATOM 1522 N N . GLN A 1 184 ? 39.535 -1.607 -78.910 1.00 90.94 184 GLN A N 1
ATOM 1523 C CA . GLN A 1 184 ? 39.235 -0.802 -80.098 1.00 90.94 184 GLN A CA 1
ATOM 1524 C C . GLN A 1 184 ? 40.447 0.013 -80.563 1.00 90.94 184 GLN A C 1
ATOM 1526 O O . GLN A 1 184 ? 40.752 0.039 -81.753 1.00 90.94 184 GLN A O 1
ATOM 1531 N N . GLN A 1 185 ? 41.161 0.661 -79.637 1.00 90.44 185 GLN A N 1
ATOM 1532 C CA . GLN A 1 185 ? 42.398 1.379 -79.955 1.00 90.44 185 GLN A CA 1
ATOM 1533 C C . GLN A 1 185 ? 43.484 0.429 -80.458 1.00 90.44 185 GLN A C 1
ATOM 1535 O O . GLN A 1 185 ? 44.185 0.756 -81.413 1.00 90.44 185 GLN A O 1
ATOM 1540 N N . HIS A 1 186 ? 43.614 -0.748 -79.845 1.00 91.38 186 HIS A N 1
ATOM 1541 C CA . HIS A 1 186 ? 44.573 -1.754 -80.276 1.00 91.38 186 HIS A CA 1
ATOM 1542 C C . HIS A 1 186 ? 44.277 -2.250 -81.697 1.00 91.38 186 HIS A C 1
ATOM 1544 O O . HIS A 1 186 ? 45.178 -2.242 -82.531 1.00 91.38 186 HIS A O 1
ATOM 1550 N N . LEU A 1 187 ? 43.020 -2.592 -81.995 1.00 92.12 187 LEU A N 1
ATOM 1551 C CA . LEU A 1 187 ? 42.577 -2.981 -83.336 1.00 92.12 187 LEU A CA 1
ATOM 1552 C C . LEU A 1 187 ? 42.834 -1.868 -84.354 1.00 92.12 187 LEU A C 1
ATOM 1554 O O . LEU A 1 187 ? 43.423 -2.129 -85.394 1.00 92.12 187 LEU A O 1
ATOM 1558 N N . HIS A 1 188 ? 42.502 -0.617 -84.023 1.00 91.56 188 HIS A N 1
ATOM 1559 C CA . HIS A 1 188 ? 42.776 0.520 -84.902 1.00 91.56 188 HIS A CA 1
ATOM 1560 C C . HIS A 1 188 ? 44.275 0.689 -85.197 1.00 91.56 188 HIS A C 1
ATOM 1562 O O . HIS A 1 188 ? 44.659 0.935 -86.338 1.00 91.56 188 HIS A O 1
ATOM 1568 N N . ILE A 1 189 ? 45.141 0.536 -84.189 1.00 91.31 189 ILE A N 1
ATOM 1569 C CA . ILE A 1 189 ? 46.597 0.581 -84.381 1.00 91.31 189 ILE A CA 1
ATOM 1570 C C . ILE A 1 189 ? 47.055 -0.560 -85.294 1.00 91.31 189 ILE A C 1
ATOM 1572 O O . ILE A 1 189 ? 47.908 -0.334 -86.152 1.00 91.31 189 ILE A O 1
ATOM 1576 N N . THR A 1 190 ? 46.506 -1.762 -85.124 1.00 91.75 190 THR A N 1
ATOM 1577 C CA . THR A 1 190 ? 46.799 -2.916 -85.982 1.00 91.75 190 THR A CA 1
ATOM 1578 C C . THR A 1 190 ? 46.355 -2.660 -87.421 1.00 91.75 190 THR A C 1
ATOM 1580 O O . THR A 1 190 ? 47.172 -2.798 -88.322 1.00 91.75 190 THR A O 1
ATOM 1583 N N . ASP A 1 191 ? 45.142 -2.151 -87.647 1.00 92.62 191 ASP A N 1
ATOM 1584 C CA . ASP A 1 191 ? 44.652 -1.787 -88.984 1.00 92.62 191 ASP A CA 1
ATOM 1585 C C . ASP A 1 191 ? 45.536 -0.720 -89.651 1.00 92.62 191 ASP A C 1
ATOM 1587 O O . ASP A 1 191 ? 45.859 -0.806 -90.838 1.00 92.62 191 ASP A O 1
ATOM 1591 N N . VAL A 1 192 ? 45.966 0.293 -88.889 1.00 91.94 192 VAL A N 1
ATOM 1592 C CA . VAL A 1 192 ? 46.884 1.335 -89.375 1.00 91.94 192 VAL A CA 1
ATOM 1593 C C . VAL A 1 192 ? 48.254 0.746 -89.717 1.00 91.94 192 VAL A C 1
ATOM 1595 O O . VAL A 1 192 ? 48.836 1.132 -90.733 1.00 91.94 192 VAL A O 1
ATOM 1598 N N . ARG A 1 193 ? 48.773 -0.189 -88.910 1.00 91.19 193 ARG A N 1
ATOM 1599 C CA . ARG A 1 193 ? 50.029 -0.902 -89.194 1.00 91.19 193 ARG A CA 1
ATOM 1600 C C . ARG A 1 193 ? 49.911 -1.749 -90.453 1.00 91.19 193 ARG A C 1
ATOM 1602 O O . ARG A 1 193 ? 50.742 -1.589 -91.338 1.00 91.19 193 ARG A O 1
ATOM 1609 N N . ASP A 1 194 ? 48.857 -2.542 -90.588 1.00 91.00 194 ASP A N 1
ATOM 1610 C CA . ASP A 1 194 ? 48.607 -3.370 -91.769 1.00 91.00 194 ASP A CA 1
ATOM 1611 C C . ASP A 1 194 ? 48.467 -2.518 -93.034 1.00 91.00 194 ASP A C 1
ATOM 1613 O O . ASP A 1 194 ? 49.004 -2.854 -94.092 1.00 91.00 194 ASP A O 1
ATOM 1617 N N . ASN A 1 195 ? 47.762 -1.386 -92.944 1.00 92.25 195 ASN A N 1
ATOM 1618 C CA . ASN A 1 195 ? 47.624 -0.462 -94.064 1.00 92.25 195 ASN A CA 1
ATOM 1619 C C . ASN A 1 195 ? 48.965 0.194 -94.420 1.00 92.25 195 ASN A C 1
ATOM 1621 O O . ASN A 1 195 ? 49.302 0.307 -95.600 1.00 92.25 195 ASN A O 1
ATOM 1625 N N . LYS A 1 196 ? 49.769 0.561 -93.415 1.00 93.00 196 LYS A N 1
ATOM 1626 C CA . LYS A 1 196 ? 51.137 1.036 -93.629 1.00 93.00 196 LYS A CA 1
ATOM 1627 C C . LYS A 1 196 ? 51.987 -0.037 -94.309 1.00 93.00 196 LYS A C 1
ATOM 1629 O O . LYS A 1 196 ? 52.615 0.265 -95.311 1.00 93.00 196 LYS A O 1
ATOM 1634 N N . GLU A 1 197 ? 51.953 -1.285 -93.854 1.00 91.56 197 GLU A N 1
ATOM 1635 C CA . GLU A 1 197 ? 52.686 -2.392 -94.482 1.00 91.56 197 GLU A CA 1
ATOM 1636 C C . GLU A 1 197 ? 52.225 -2.662 -95.920 1.00 91.56 197 GLU A C 1
ATOM 1638 O O . GLU A 1 197 ? 53.018 -3.050 -96.778 1.00 91.56 197 GLU A O 1
ATOM 1643 N N . ARG A 1 198 ? 50.936 -2.472 -96.228 1.00 91.62 198 ARG A N 1
ATOM 1644 C CA . ARG A 1 198 ? 50.443 -2.517 -97.615 1.00 91.62 198 ARG A CA 1
ATOM 1645 C C . ARG A 1 198 ? 51.001 -1.358 -98.441 1.00 91.62 198 ARG A C 1
ATOM 1647 O O . ARG A 1 198 ? 51.481 -1.595 -99.546 1.00 91.62 198 ARG A O 1
ATOM 1654 N N . MET A 1 199 ? 50.961 -0.134 -97.916 1.00 88.12 199 MET A N 1
ATOM 1655 C CA . MET A 1 199 ? 51.518 1.051 -98.579 1.00 88.12 199 MET A CA 1
ATOM 1656 C C . MET A 1 199 ? 53.027 0.920 -98.803 1.00 88.12 199 MET A C 1
ATOM 1658 O O . MET A 1 199 ? 53.496 1.213 -99.899 1.00 88.12 199 MET A O 1
ATOM 1662 N N . ASP A 1 200 ? 53.765 0.428 -97.808 1.00 90.69 200 ASP A N 1
ATOM 1663 C CA . ASP A 1 200 ? 55.206 0.193 -97.874 1.00 90.69 200 ASP A CA 1
ATOM 1664 C C . ASP A 1 200 ? 55.524 -0.874 -98.930 1.00 90.69 200 ASP A C 1
ATOM 1666 O O . ASP A 1 200 ? 56.388 -0.635 -99.767 1.00 90.69 200 ASP A O 1
ATOM 1670 N N . ARG A 1 201 ? 54.759 -1.977 -99.004 1.00 91.19 201 ARG A N 1
ATOM 1671 C CA . ARG A 1 201 ? 54.893 -2.985 -100.078 1.00 91.19 201 ARG A CA 1
ATOM 1672 C C . ARG A 1 201 ? 54.665 -2.404 -101.475 1.00 91.19 201 ARG A C 1
ATOM 1674 O O . ARG A 1 201 ? 55.432 -2.689 -102.390 1.00 91.19 201 ARG A O 1
ATOM 1681 N N . VAL A 1 202 ? 53.629 -1.582 -101.655 1.00 91.81 202 VAL A N 1
ATOM 1682 C CA . VAL A 1 202 ? 53.342 -0.927 -102.948 1.00 91.81 202 VAL A CA 1
ATOM 1683 C C . VAL A 1 202 ? 54.428 0.093 -103.302 1.00 91.81 202 VAL A C 1
ATOM 1685 O O . VAL A 1 202 ? 54.869 0.162 -104.449 1.00 91.81 202 VAL A O 1
ATOM 1688 N N . SER A 1 203 ? 54.879 0.877 -102.323 1.00 87.44 203 SER A N 1
ATOM 1689 C CA . SER A 1 203 ? 55.955 1.859 -102.481 1.00 87.44 203 SER A CA 1
ATOM 1690 C C . SER A 1 203 ? 57.284 1.184 -102.824 1.00 87.44 203 SER A C 1
ATOM 1692 O O . SER A 1 203 ? 57.991 1.630 -103.727 1.00 87.44 203 SER A O 1
ATOM 1694 N N . GLU A 1 204 ? 57.602 0.074 -102.159 1.00 91.06 204 GLU A N 1
ATOM 1695 C CA . GLU A 1 204 ? 58.790 -0.731 -102.419 1.00 91.06 204 GLU A CA 1
ATOM 1696 C C . GLU A 1 204 ? 58.745 -1.357 -103.813 1.00 91.06 204 GLU A C 1
ATOM 1698 O O . GLU A 1 204 ? 59.722 -1.234 -104.548 1.00 91.06 204 GLU A O 1
ATOM 1703 N N . HIS A 1 205 ? 57.605 -1.920 -104.225 1.00 91.06 205 HIS A N 1
ATOM 1704 C CA . HIS A 1 205 ? 57.411 -2.411 -105.590 1.00 91.06 205 HIS A CA 1
ATOM 1705 C C . HIS A 1 205 ? 57.644 -1.303 -106.623 1.00 91.06 205 HIS A C 1
ATOM 1707 O O . HIS A 1 205 ? 58.451 -1.463 -107.533 1.00 91.06 205 HIS A O 1
ATOM 1713 N N . ARG A 1 206 ? 57.022 -0.129 -106.443 1.00 90.62 206 ARG A N 1
ATOM 1714 C CA . ARG A 1 206 ? 57.225 1.026 -107.333 1.00 90.62 206 ARG A CA 1
ATOM 1715 C C . ARG A 1 206 ? 58.686 1.483 -107.355 1.00 90.62 206 ARG A C 1
ATOM 1717 O O . ARG A 1 206 ? 59.204 1.860 -108.401 1.00 90.62 206 ARG A O 1
ATOM 1724 N N . ARG A 1 207 ? 59.370 1.460 -106.207 1.00 90.62 207 ARG A N 1
ATOM 1725 C CA . ARG A 1 207 ? 60.798 1.789 -106.110 1.00 90.62 207 ARG A CA 1
ATOM 1726 C C . ARG A 1 207 ? 61.655 0.767 -106.855 1.00 90.62 207 ARG A C 1
ATOM 1728 O O . ARG A 1 207 ? 62.613 1.174 -107.502 1.00 90.62 207 ARG A O 1
ATOM 1735 N N . GLN A 1 208 ? 61.323 -0.520 -106.775 1.00 89.56 208 GLN A N 1
ATOM 1736 C CA . GLN A 1 208 ? 61.994 -1.583 -10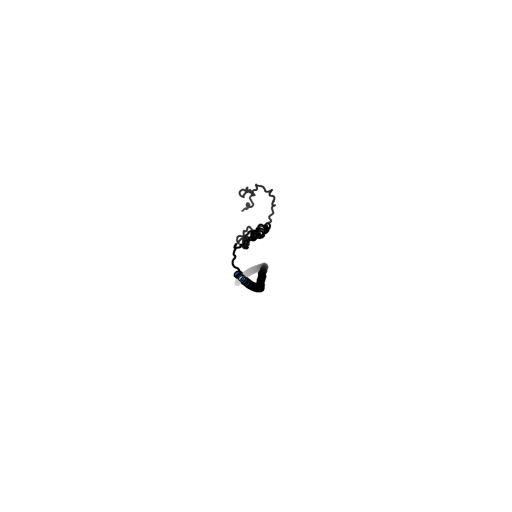7.525 1.00 89.56 208 GLN A CA 1
ATOM 1737 C C . GLN A 1 208 ? 61.749 -1.446 -109.033 1.00 89.56 208 GLN A C 1
ATOM 1739 O O . GLN A 1 208 ? 62.704 -1.541 -109.793 1.00 89.56 208 GLN A O 1
ATOM 1744 N N . GLU A 1 209 ? 60.528 -1.122 -109.468 1.00 90.38 209 GLU A N 1
ATOM 1745 C CA . GLU A 1 209 ? 60.223 -0.833 -110.877 1.00 90.38 209 GLU A CA 1
ATOM 1746 C C . GLU A 1 209 ? 61.016 0.371 -111.398 1.00 90.38 209 GLU A C 1
ATOM 1748 O O . GLU A 1 209 ? 61.673 0.273 -112.432 1.00 90.38 209 GLU A O 1
ATOM 1753 N N . MET A 1 210 ? 61.016 1.491 -110.664 1.00 88.12 210 MET A N 1
ATOM 1754 C CA . MET A 1 210 ? 61.811 2.676 -111.017 1.00 88.12 210 MET A CA 1
ATOM 1755 C C . MET A 1 210 ? 63.311 2.368 -111.028 1.00 88.12 210 MET A C 1
ATOM 1757 O O . MET A 1 210 ? 64.040 2.871 -111.877 1.00 88.12 210 MET A O 1
ATOM 1761 N N . LYS A 1 211 ? 63.786 1.540 -110.090 1.00 90.44 211 LYS A N 1
ATOM 1762 C CA . LYS A 1 211 ? 65.177 1.087 -110.054 1.00 90.44 211 LYS A CA 1
ATOM 1763 C C . LYS A 1 211 ? 65.506 0.246 -111.289 1.00 90.44 211 LYS A C 1
ATOM 1765 O O . LYS A 1 211 ? 66.518 0.523 -111.913 1.00 90.44 211 LYS A O 1
ATOM 1770 N N . GLY A 1 212 ? 64.641 -0.690 -111.677 1.00 88.62 212 GLY A N 1
ATOM 1771 C CA . GLY A 1 212 ? 64.811 -1.492 -112.891 1.00 88.62 212 GLY A CA 1
ATOM 1772 C C . GLY A 1 212 ? 64.772 -0.653 -114.174 1.00 88.62 212 GLY A C 1
ATOM 1773 O O . GLY A 1 212 ? 65.576 -0.876 -115.072 1.00 88.62 212 GLY A O 1
ATOM 1774 N N . GLN A 1 213 ? 63.900 0.360 -114.251 1.00 89.25 213 GLN A N 1
ATOM 1775 C CA . GLN A 1 213 ? 63.894 1.328 -115.359 1.00 89.25 213 GLN A CA 1
ATOM 1776 C C . GLN A 1 213 ? 65.199 2.128 -115.419 1.00 89.25 213 GLN A C 1
ATOM 1778 O O . GLN A 1 213 ? 65.794 2.237 -116.487 1.00 89.25 213 GLN A O 1
ATOM 1783 N N . ASN A 1 214 ? 65.674 2.638 -114.278 1.00 88.50 214 ASN A N 1
ATOM 1784 C CA . ASN A 1 214 ? 66.949 3.349 -114.205 1.00 88.50 214 ASN A CA 1
ATOM 1785 C C . ASN A 1 214 ? 68.129 2.438 -114.560 1.00 88.50 214 ASN A C 1
ATOM 1787 O O . ASN A 1 214 ? 69.027 2.884 -115.258 1.00 88.50 214 ASN A O 1
ATOM 1791 N N . GLU A 1 215 ? 68.145 1.182 -114.108 1.00 89.69 215 GLU A N 1
ATOM 1792 C CA . GLU A 1 215 ? 69.177 0.203 -114.472 1.00 89.69 215 GLU A CA 1
ATOM 1793 C C . GLU A 1 215 ? 69.171 -0.062 -115.984 1.00 89.69 215 GLU A C 1
ATOM 1795 O O . GLU A 1 215 ? 70.222 0.020 -116.610 1.00 89.69 215 GLU A O 1
ATOM 1800 N N . ALA A 1 216 ? 68.000 -0.238 -116.603 1.00 88.38 216 ALA A N 1
ATOM 1801 C CA . ALA A 1 216 ? 67.882 -0.381 -118.056 1.00 88.38 216 ALA A CA 1
ATOM 1802 C C . ALA A 1 216 ? 68.320 0.887 -118.823 1.00 88.38 216 ALA A C 1
ATOM 1804 O O . ALA A 1 216 ? 68.935 0.801 -119.889 1.00 88.38 216 ALA A O 1
ATOM 1805 N N . GLU A 1 217 ? 68.024 2.083 -118.302 1.00 88.25 217 GLU A N 1
ATOM 1806 C CA . GLU A 1 217 ? 68.528 3.341 -118.863 1.00 88.25 217 GLU A CA 1
ATOM 1807 C C . GLU A 1 217 ? 70.042 3.486 -118.688 1.00 88.25 217 GLU A C 1
ATOM 1809 O O . GLU A 1 217 ? 70.710 3.949 -119.612 1.00 88.25 217 GLU A O 1
ATOM 1814 N N . VAL A 1 218 ? 70.596 3.064 -117.550 1.00 89.00 218 VAL A N 1
ATOM 1815 C CA . VAL A 1 218 ? 72.041 3.032 -117.302 1.00 89.00 218 VAL A CA 1
ATOM 1816 C C . VAL A 1 218 ? 72.714 2.072 -118.274 1.00 89.00 218 VAL A C 1
ATOM 1818 O O . VAL A 1 218 ? 73.633 2.501 -118.959 1.00 89.00 218 VAL A O 1
ATOM 1821 N N . GLU A 1 219 ? 72.215 0.848 -118.450 1.00 89.19 219 GLU A N 1
ATOM 1822 C CA . GLU A 1 219 ? 72.716 -0.100 -119.457 1.00 89.19 219 GLU A CA 1
ATOM 1823 C C . GLU A 1 219 ? 72.646 0.494 -120.877 1.00 89.19 219 GLU A C 1
ATOM 1825 O O . GLU A 1 219 ? 73.573 0.370 -121.683 1.00 89.19 219 GLU A O 1
ATOM 1830 N N . ARG A 1 220 ? 71.568 1.217 -121.204 1.00 89.50 220 ARG A N 1
ATOM 1831 C CA . ARG A 1 220 ? 71.448 1.938 -122.479 1.00 89.50 220 ARG A CA 1
ATOM 1832 C C . ARG A 1 220 ? 72.485 3.058 -122.614 1.00 89.50 220 ARG A C 1
ATOM 1834 O O . ARG A 1 220 ? 73.051 3.247 -123.689 1.00 89.50 220 ARG A O 1
ATOM 1841 N N . ILE A 1 221 ? 72.734 3.826 -121.559 1.00 87.19 221 ILE A N 1
ATOM 1842 C CA . ILE A 1 221 ? 73.760 4.875 -121.555 1.00 87.19 221 ILE A CA 1
ATOM 1843 C C . ILE A 1 221 ? 75.151 4.249 -121.664 1.00 87.19 221 ILE A C 1
ATOM 1845 O O . ILE A 1 221 ? 75.956 4.724 -122.458 1.00 87.19 221 ILE A O 1
ATOM 1849 N N . GLU A 1 222 ? 75.429 3.175 -120.930 1.00 88.00 222 GLU A N 1
ATOM 1850 C CA . GLU A 1 222 ? 76.691 2.435 -120.963 1.00 88.00 222 GLU A CA 1
ATOM 1851 C C . GLU A 1 222 ? 76.960 1.844 -122.346 1.00 88.00 222 GLU A C 1
ATOM 1853 O O . GLU A 1 222 ? 78.060 1.998 -122.871 1.00 88.00 222 GLU A O 1
ATOM 1858 N N . THR A 1 223 ? 75.955 1.255 -122.999 1.00 84.94 223 THR A N 1
ATOM 1859 C CA . THR A 1 223 ? 76.087 0.778 -124.385 1.00 84.94 223 THR A CA 1
ATOM 1860 C C . THR A 1 223 ? 76.331 1.924 -125.365 1.00 84.94 223 THR A C 1
ATOM 1862 O O . THR A 1 223 ? 77.200 1.802 -126.228 1.00 84.94 223 THR A O 1
ATOM 1865 N N . LEU A 1 224 ? 75.638 3.062 -125.224 1.00 87.06 224 LEU A N 1
ATOM 1866 C CA . LEU A 1 224 ? 75.895 4.263 -126.030 1.00 87.06 224 LEU A CA 1
ATOM 1867 C C . LEU A 1 224 ? 77.292 4.850 -125.775 1.00 87.06 224 LEU A C 1
ATOM 1869 O O . LEU A 1 224 ? 77.935 5.317 -126.717 1.00 87.06 224 LEU A O 1
ATOM 1873 N N . LEU A 1 225 ? 77.776 4.820 -124.531 1.00 87.00 225 LEU A N 1
ATOM 1874 C CA . LEU A 1 225 ? 79.130 5.235 -124.161 1.00 87.00 225 LEU A CA 1
ATOM 1875 C C . LEU A 1 225 ? 80.176 4.285 -124.745 1.00 87.00 225 LEU A C 1
ATOM 1877 O O . LEU A 1 225 ? 81.118 4.766 -125.361 1.00 87.00 225 LEU A O 1
ATOM 1881 N N . ALA A 1 226 ? 79.976 2.969 -124.667 1.00 87.12 226 ALA A N 1
ATOM 1882 C CA . ALA A 1 226 ? 80.854 1.986 -125.298 1.00 87.12 226 ALA A CA 1
ATOM 1883 C C . ALA A 1 226 ? 80.918 2.184 -126.823 1.00 87.12 226 ALA A C 1
ATOM 1885 O O . ALA A 1 226 ? 81.993 2.147 -127.419 1.00 87.12 226 ALA A O 1
ATOM 1886 N N . LEU A 1 227 ? 79.781 2.477 -127.464 1.00 87.19 227 LEU A N 1
ATOM 1887 C CA . LEU A 1 227 ? 79.710 2.817 -128.890 1.00 87.19 227 LEU A CA 1
ATOM 1888 C C . LEU A 1 227 ? 80.457 4.118 -129.207 1.00 87.19 227 LEU A C 1
ATOM 1890 O O . LEU A 1 227 ? 81.199 4.205 -130.188 1.00 87.19 227 LEU A O 1
ATOM 1894 N N . LYS A 1 228 ? 80.284 5.141 -128.365 1.00 88.31 228 LYS A N 1
ATOM 1895 C CA . LYS A 1 228 ? 81.024 6.402 -128.461 1.00 88.31 228 LYS A CA 1
ATOM 1896 C C . LYS A 1 228 ? 82.527 6.166 -128.313 1.00 88.31 228 LYS A C 1
ATOM 1898 O O . LYS A 1 228 ? 83.289 6.742 -129.089 1.00 88.31 228 LYS A O 1
ATOM 1903 N N . ASP A 1 229 ? 82.951 5.331 -127.373 1.00 87.25 229 ASP A N 1
ATOM 1904 C CA . ASP A 1 229 ? 84.356 5.007 -127.142 1.00 87.25 229 ASP A CA 1
ATOM 1905 C C . ASP A 1 229 ? 84.947 4.242 -128.327 1.00 87.25 229 ASP A C 1
ATOM 1907 O O . ASP A 1 229 ? 86.002 4.635 -128.820 1.00 87.25 229 ASP A O 1
ATOM 1911 N N . GLN A 1 230 ? 84.221 3.280 -128.905 1.00 84.62 230 GLN A N 1
ATOM 1912 C CA . GLN A 1 230 ? 84.606 2.637 -130.168 1.00 84.62 230 GLN A CA 1
ATOM 1913 C C . GLN A 1 230 ? 84.759 3.651 -131.315 1.00 84.62 230 GLN A C 1
ATOM 1915 O O . GLN A 1 230 ? 85.721 3.593 -132.082 1.00 84.62 230 GLN A O 1
ATOM 1920 N N . LEU A 1 231 ? 83.848 4.624 -131.445 1.00 84.25 231 LEU A N 1
ATOM 1921 C CA . LEU A 1 231 ? 83.955 5.685 -132.456 1.00 84.25 231 LEU A CA 1
ATOM 1922 C C . LEU A 1 231 ? 85.140 6.628 -132.197 1.00 84.25 231 LEU A C 1
ATOM 1924 O O . LEU A 1 231 ? 85.796 7.075 -133.145 1.00 84.25 231 LEU A O 1
ATOM 1928 N N . LEU A 1 232 ? 85.428 6.938 -130.931 1.00 84.31 232 LEU A N 1
ATOM 1929 C CA . LEU A 1 232 ? 86.594 7.724 -130.535 1.00 84.31 232 LEU A CA 1
ATOM 1930 C C . LEU A 1 232 ? 87.892 6.960 -130.783 1.00 84.31 232 LEU A C 1
ATOM 1932 O O . LEU A 1 232 ? 88.835 7.565 -131.282 1.00 84.31 232 LEU A O 1
ATOM 1936 N N . GLU A 1 233 ? 87.945 5.656 -130.520 1.00 82.56 233 GLU A N 1
ATOM 1937 C CA . GLU A 1 233 ? 89.072 4.791 -130.873 1.00 82.56 233 GLU A CA 1
ATOM 1938 C C . GLU A 1 233 ? 89.266 4.715 -132.385 1.00 82.56 233 GLU A C 1
ATOM 1940 O O . GLU A 1 233 ? 90.383 4.887 -132.861 1.00 82.56 233 GLU A O 1
ATOM 1945 N N . GLN A 1 234 ? 88.195 4.585 -133.171 1.00 79.94 234 GLN A N 1
ATOM 1946 C CA . GLN A 1 234 ? 88.278 4.665 -134.632 1.00 79.94 234 GLN A CA 1
ATOM 1947 C C . GLN A 1 234 ? 88.775 6.034 -135.115 1.00 79.94 234 GLN A C 1
ATOM 1949 O O . GLN A 1 234 ? 89.503 6.114 -136.109 1.00 79.94 234 GLN A O 1
ATOM 1954 N N . ARG A 1 235 ? 88.382 7.132 -134.453 1.00 77.31 235 ARG A N 1
ATOM 1955 C CA . ARG A 1 235 ? 88.921 8.473 -134.733 1.00 77.31 235 ARG A CA 1
ATOM 1956 C C . ARG A 1 235 ? 90.379 8.593 -134.316 1.00 77.31 235 ARG A C 1
ATOM 1958 O O . ARG A 1 235 ? 91.153 9.129 -135.093 1.00 77.31 235 ARG A O 1
ATOM 1965 N N . LYS A 1 236 ? 90.770 8.081 -133.148 1.00 78.38 236 LYS A N 1
ATOM 1966 C CA . LYS A 1 236 ? 92.165 8.050 -132.692 1.00 78.38 236 LYS A CA 1
ATOM 1967 C C . LYS A 1 236 ? 93.017 7.215 -133.636 1.00 78.38 236 LYS A C 1
ATOM 1969 O O . LYS A 1 236 ? 94.046 7.700 -134.060 1.00 78.38 236 LYS A O 1
ATOM 1974 N N . ALA A 1 237 ? 92.574 6.038 -134.064 1.00 73.12 237 ALA A N 1
ATOM 1975 C CA . ALA A 1 237 ? 93.270 5.226 -135.059 1.00 73.12 237 ALA A CA 1
ATOM 1976 C C . ALA A 1 237 ? 93.400 5.953 -136.412 1.00 73.12 237 ALA A C 1
ATOM 1978 O O . ALA A 1 237 ? 94.445 5.869 -137.058 1.00 73.12 237 ALA A O 1
ATOM 1979 N N . ARG A 1 238 ? 92.376 6.717 -136.829 1.00 71.69 238 ARG A N 1
ATOM 1980 C CA . ARG A 1 238 ? 92.449 7.604 -138.007 1.00 71.69 238 ARG A CA 1
ATOM 1981 C C . ARG A 1 238 ? 93.425 8.768 -137.807 1.00 71.69 238 ARG A C 1
ATOM 1983 O O . ARG A 1 238 ? 94.212 9.035 -138.707 1.00 71.69 238 ARG A O 1
ATOM 1990 N N . ASN A 1 239 ? 93.412 9.415 -136.645 1.00 67.62 239 ASN A N 1
ATOM 1991 C CA . ASN A 1 239 ? 94.310 10.520 -136.315 1.00 67.62 239 ASN A CA 1
ATOM 1992 C C . ASN A 1 239 ? 95.753 10.046 -136.141 1.00 67.62 239 ASN A C 1
ATOM 1994 O O . ASN A 1 239 ? 96.636 10.686 -136.673 1.00 67.62 239 ASN A O 1
ATOM 1998 N N . VAL A 1 240 ? 96.005 8.894 -135.520 1.00 63.12 240 VAL A N 1
ATOM 1999 C CA . VAL A 1 240 ? 97.336 8.279 -135.413 1.00 63.12 240 VAL A CA 1
ATOM 2000 C C . VAL A 1 240 ? 97.849 7.871 -136.798 1.00 63.12 240 VAL A C 1
ATOM 2002 O O . VAL A 1 240 ? 99.015 8.097 -137.102 1.00 63.12 240 VAL A O 1
ATOM 2005 N N . LYS A 1 241 ? 96.986 7.365 -137.696 1.00 60.22 241 LYS A N 1
ATOM 2006 C CA . LYS A 1 241 ? 97.346 7.187 -139.117 1.00 60.22 241 LYS A CA 1
ATOM 2007 C C . LYS A 1 241 ? 97.668 8.515 -139.817 1.00 60.22 241 LYS A C 1
ATOM 2009 O O . LYS A 1 241 ? 98.562 8.542 -140.658 1.00 60.22 241 LYS A O 1
ATOM 2014 N N . ALA A 1 242 ? 96.968 9.599 -139.483 1.00 57.22 242 ALA A N 1
ATOM 2015 C CA . ALA A 1 242 ? 97.219 10.929 -140.041 1.00 57.22 242 ALA A CA 1
ATOM 2016 C C . ALA A 1 242 ? 98.480 11.600 -139.453 1.00 57.22 242 ALA A C 1
ATOM 2018 O O . ALA A 1 242 ? 99.212 12.268 -140.180 1.00 57.22 242 ALA A O 1
ATOM 2019 N N . GLU A 1 243 ? 98.777 11.375 -138.173 1.00 56.03 243 GLU A N 1
ATOM 2020 C CA . GLU A 1 243 ? 99.950 11.883 -137.453 1.00 56.03 243 GLU A CA 1
ATOM 2021 C C . GLU A 1 243 ? 101.219 11.091 -137.805 1.00 56.03 243 GLU A C 1
ATOM 2023 O O . GLU A 1 243 ? 102.295 11.676 -137.891 1.00 56.03 243 GLU A O 1
ATOM 2028 N N . ALA A 1 244 ? 101.109 9.804 -138.161 1.00 53.94 244 ALA A N 1
ATOM 2029 C CA . ALA A 1 244 ? 102.218 9.023 -138.720 1.00 53.94 244 ALA A CA 1
ATOM 2030 C C . ALA A 1 244 ? 102.640 9.464 -140.143 1.00 53.94 244 ALA A C 1
ATOM 2032 O O . ALA A 1 244 ? 103.697 9.055 -140.615 1.00 53.94 244 ALA A O 1
ATOM 2033 N N . SER A 1 245 ? 101.849 10.302 -140.834 1.00 49.38 245 SER A N 1
ATOM 2034 C CA . SER A 1 245 ? 102.147 10.819 -142.187 1.00 49.38 245 SER A CA 1
ATOM 2035 C C . SER A 1 245 ? 102.491 12.313 -142.247 1.00 49.38 245 SER A C 1
ATOM 2037 O O . SER A 1 245 ? 102.675 12.849 -143.340 1.00 49.38 245 SER A O 1
ATOM 2039 N N . ARG A 1 246 ? 102.627 13.013 -141.114 1.00 44.81 246 ARG A N 1
ATOM 2040 C CA . ARG A 1 246 ? 103.089 14.411 -141.100 1.00 44.81 246 ARG A CA 1
ATOM 2041 C C . ARG A 1 246 ? 104.023 14.681 -139.929 1.00 44.81 246 ARG A C 1
ATOM 2043 O O . ARG A 1 246 ? 103.609 14.767 -138.780 1.00 44.81 246 ARG A O 1
ATOM 2050 N N . GLY A 1 247 ? 105.296 14.849 -140.273 1.00 36.38 247 GLY A N 1
ATOM 2051 C CA . GLY A 1 247 ? 106.349 15.273 -139.366 1.00 36.38 247 GLY A CA 1
ATOM 2052 C C . GLY A 1 247 ? 106.079 16.628 -138.705 1.00 36.38 247 GLY A C 1
ATOM 2053 O O . GLY A 1 247 ? 105.573 17.563 -139.322 1.00 36.38 247 GLY A O 1
ATOM 2054 N N . SER A 1 248 ? 106.446 16.650 -137.425 1.00 36.25 248 SER A N 1
ATOM 2055 C CA . SER A 1 248 ? 106.895 17.758 -136.578 1.00 36.25 248 SER A CA 1
ATOM 2056 C C . SER A 1 248 ? 106.426 19.189 -136.893 1.00 36.25 248 SER A C 1
ATOM 2058 O O . SER A 1 248 ? 106.972 19.902 -137.735 1.00 36.25 248 SER A O 1
ATOM 2060 N N . ARG A 1 249 ? 105.546 19.702 -136.025 1.00 37.84 249 ARG A N 1
ATOM 2061 C CA . ARG A 1 249 ? 105.621 21.092 -135.544 1.00 37.84 249 ARG A CA 1
ATOM 2062 C C . ARG A 1 249 ? 104.861 21.239 -134.230 1.00 37.84 249 ARG A C 1
ATOM 2064 O O . ARG A 1 249 ? 103.688 20.898 -134.149 1.00 37.84 249 ARG A O 1
ATOM 2071 N N . GLY A 1 250 ? 105.578 21.676 -133.198 1.00 35.28 250 GLY A N 1
ATOM 2072 C CA . GLY A 1 250 ? 105.084 21.774 -131.829 1.00 35.28 250 GLY A CA 1
ATOM 2073 C C . GLY A 1 250 ? 104.535 23.144 -131.429 1.00 35.28 250 GLY A C 1
ATOM 2074 O O . GLY A 1 250 ? 104.440 24.053 -132.251 1.00 35.28 250 GLY A O 1
ATOM 2075 N N . LEU A 1 251 ? 104.320 23.238 -130.107 1.00 38.12 251 LEU A N 1
ATOM 2076 C CA . LEU A 1 251 ? 103.952 24.394 -129.266 1.00 38.12 251 LEU A CA 1
ATOM 2077 C C . LEU A 1 251 ? 102.460 24.785 -129.343 1.00 38.12 251 LEU A C 1
ATOM 2079 O O . LEU A 1 251 ? 101.899 24.847 -130.423 1.00 38.12 251 LEU A O 1
ATOM 2083 N N . SER A 1 252 ? 101.742 25.053 -128.246 1.00 37.81 252 SER A N 1
ATOM 2084 C CA . SER A 1 252 ? 102.148 25.631 -126.955 1.00 37.81 252 SER A CA 1
ATOM 2085 C C . SER A 1 252 ? 101.193 25.272 -125.793 1.00 37.81 252 SER A C 1
ATOM 2087 O O . SER A 1 252 ? 100.017 24.972 -125.973 1.00 37.81 252 SER A O 1
ATOM 2089 N N . LEU A 1 253 ? 101.749 25.331 -124.579 1.00 39.34 253 LEU A N 1
ATOM 2090 C CA . LEU A 1 253 ? 101.123 25.185 -123.257 1.00 39.34 253 LEU A CA 1
ATOM 2091 C C . LEU A 1 253 ? 100.447 26.487 -122.779 1.00 39.34 253 LEU A C 1
ATOM 2093 O O . LEU A 1 253 ? 101.008 27.544 -123.056 1.00 39.34 253 LEU A O 1
ATOM 2097 N N . ARG A 1 254 ? 99.376 26.394 -121.959 1.00 36.12 254 ARG A N 1
ATOM 2098 C CA . ARG A 1 254 ? 99.046 27.195 -120.732 1.00 36.12 254 ARG A CA 1
ATOM 2099 C C . ARG A 1 254 ? 97.720 26.670 -120.113 1.00 36.12 254 ARG A C 1
ATOM 2101 O O . ARG A 1 254 ? 96.744 26.573 -120.842 1.00 36.12 254 ARG A O 1
ATOM 2108 N N . LYS A 1 255 ? 97.741 26.077 -118.898 1.00 35.59 255 LYS A N 1
ATOM 2109 C CA . LYS A 1 255 ? 97.457 26.658 -117.542 1.00 35.59 255 LYS A CA 1
ATOM 2110 C C . LYS A 1 255 ? 95.953 26.920 -117.292 1.00 35.59 255 LYS A C 1
ATOM 2112 O O . LYS A 1 255 ? 95.336 27.493 -118.172 1.00 35.59 255 LYS A O 1
ATOM 2117 N N . ASP A 1 256 ? 95.260 26.601 -116.190 1.00 37.34 256 ASP A N 1
ATOM 2118 C CA . ASP A 1 256 ? 95.514 26.228 -114.777 1.00 37.34 256 ASP A CA 1
ATOM 2119 C C . ASP A 1 256 ? 94.187 25.573 -114.250 1.00 37.34 256 ASP A C 1
ATOM 2121 O O . ASP A 1 256 ? 93.113 25.951 -114.704 1.00 37.34 256 ASP A O 1
ATOM 2125 N N . CYS A 1 257 ? 94.169 24.431 -113.548 1.00 36.50 257 CYS A N 1
ATOM 2126 C CA . CYS A 1 257 ? 94.173 24.214 -112.080 1.00 36.50 257 CYS A CA 1
ATOM 2127 C C . CYS A 1 257 ? 92.949 24.704 -111.243 1.00 36.50 257 CYS A C 1
ATOM 2129 O O . CYS A 1 257 ? 92.978 25.805 -110.710 1.00 36.50 257 CYS A O 1
ATOM 2131 N N . LEU A 1 258 ? 92.015 23.760 -110.986 1.00 39.88 258 LEU A N 1
ATOM 2132 C CA . LEU A 1 258 ? 91.400 23.388 -109.675 1.00 39.88 258 LEU A CA 1
ATOM 2133 C C . LEU A 1 258 ? 90.424 24.384 -108.959 1.00 39.88 258 LEU A C 1
ATOM 2135 O O . LEU A 1 258 ? 90.084 25.413 -109.526 1.00 39.88 258 LEU A O 1
ATOM 2139 N N . PRO A 1 259 ? 89.857 24.046 -107.771 1.00 49.97 259 PRO A N 1
ATOM 2140 C CA . PRO A 1 259 ? 88.569 23.370 -107.547 1.00 49.97 259 PRO A CA 1
ATOM 2141 C C . PRO A 1 259 ? 87.574 24.236 -106.720 1.00 49.97 259 PRO A C 1
ATOM 2143 O O . PRO A 1 259 ? 87.922 25.297 -106.212 1.00 49.97 259 PRO A O 1
ATOM 2146 N N . GLY A 1 260 ? 86.319 23.795 -106.559 1.00 44.19 260 GLY A N 1
ATOM 2147 C CA . GLY A 1 260 ? 85.312 24.507 -105.747 1.00 44.19 260 GLY A CA 1
ATOM 2148 C C . GLY A 1 260 ? 85.570 24.492 -104.228 1.00 44.19 260 GLY A C 1
ATOM 2149 O O . GLY A 1 260 ? 86.313 23.644 -103.731 1.00 44.19 260 GLY A O 1
ATOM 2150 N N . PRO A 1 261 ? 84.927 25.415 -103.487 1.00 46.75 261 PRO A N 1
ATOM 2151 C CA . PRO A 1 261 ? 84.165 25.026 -102.292 1.00 46.75 261 PRO A CA 1
ATOM 2152 C C . PRO A 1 261 ? 82.859 25.832 -102.112 1.00 46.75 261 PRO A C 1
ATOM 2154 O O . PRO A 1 261 ? 82.780 27.014 -102.441 1.00 46.75 261 PRO A O 1
ATOM 2157 N N . GLY A 1 262 ? 81.829 25.188 -101.559 1.00 44.00 262 GLY A N 1
ATOM 2158 C CA . GLY A 1 262 ? 80.602 25.850 -101.111 1.00 44.00 262 GLY A CA 1
ATOM 2159 C C . GLY A 1 262 ? 80.697 26.343 -99.667 1.00 44.00 262 GLY A C 1
ATOM 2160 O O . GLY A 1 262 ? 81.442 25.764 -98.884 1.00 44.00 262 GLY A O 1
ATOM 2161 N N . GLN A 1 263 ? 79.900 27.358 -99.312 1.00 35.56 263 GLN A N 1
ATOM 2162 C CA . GLN A 1 263 ? 79.384 27.587 -97.955 1.00 35.56 263 GLN A CA 1
ATOM 2163 C C . GLN A 1 263 ? 78.305 28.693 -97.944 1.00 35.56 263 GLN A C 1
ATOM 2165 O O . GLN A 1 263 ? 78.537 29.806 -98.394 1.00 35.56 263 GLN A O 1
ATOM 2170 N N . TYR A 1 264 ? 77.117 28.283 -97.483 1.00 41.72 264 TYR A N 1
ATOM 2171 C CA . TYR A 1 264 ? 76.042 28.963 -96.743 1.00 41.72 264 TYR A CA 1
ATOM 2172 C C . TYR A 1 264 ? 75.997 30.499 -96.654 1.00 41.72 264 TYR A C 1
ATOM 2174 O O . TYR A 1 264 ? 76.920 31.101 -96.131 1.00 41.72 264 TYR A O 1
ATOM 2182 N N . GLU A 1 265 ? 74.826 31.076 -96.966 1.00 33.03 265 GLU A N 1
ATOM 2183 C CA . GLU A 1 265 ? 74.065 31.940 -96.037 1.00 33.03 265 GLU A CA 1
ATOM 2184 C C . GLU A 1 265 ? 72.678 32.321 -96.603 1.00 33.03 265 GLU A C 1
ATOM 2186 O O . GLU A 1 265 ? 72.552 33.049 -97.582 1.00 33.03 265 GLU A O 1
ATOM 2191 N N . ALA A 1 266 ? 71.620 31.827 -95.958 1.00 45.44 266 ALA A N 1
ATOM 2192 C CA . ALA A 1 266 ? 70.307 32.472 -95.838 1.00 45.44 266 ALA A CA 1
ATOM 2193 C C . ALA A 1 266 ? 69.636 31.822 -94.616 1.00 45.44 266 ALA A C 1
ATOM 2195 O O . ALA A 1 266 ? 69.529 30.592 -94.593 1.00 45.44 266 ALA A O 1
ATOM 2196 N N . PRO A 1 267 ? 69.257 32.582 -93.569 1.00 57.94 267 PRO A N 1
ATOM 2197 C CA . PRO A 1 267 ? 67.978 33.306 -93.612 1.00 57.94 267 PRO A CA 1
ATOM 2198 C C . PRO A 1 267 ? 67.964 34.621 -92.787 1.00 57.94 267 PRO A C 1
ATOM 2200 O O . PRO A 1 267 ? 68.942 34.966 -92.127 1.00 57.94 267 PRO A O 1
ATOM 2203 N N . PRO A 1 268 ? 66.828 35.341 -92.745 1.00 47.00 268 PRO A N 1
ATOM 2204 C CA . PRO A 1 268 ? 66.150 35.357 -91.447 1.00 47.00 268 PRO A CA 1
ATOM 2205 C C . PRO A 1 268 ? 64.635 35.131 -91.524 1.00 47.00 268 PRO A C 1
ATOM 2207 O O . PRO A 1 268 ? 63.910 35.719 -92.324 1.00 47.00 268 PRO A O 1
ATOM 2210 N N . SER A 1 269 ? 64.183 34.269 -90.614 1.00 43.84 269 SER A N 1
ATOM 2211 C CA . SER A 1 269 ? 62.797 33.998 -90.254 1.00 43.84 269 SER A CA 1
ATOM 2212 C C . SER A 1 269 ? 62.179 35.170 -89.491 1.00 43.84 269 SER A C 1
ATOM 2214 O O . SER A 1 269 ? 62.725 35.607 -88.478 1.00 43.84 269 SER A O 1
ATOM 2216 N N . THR A 1 270 ? 60.995 35.611 -89.897 1.00 39.41 270 THR A N 1
ATOM 2217 C CA . THR A 1 270 ? 60.124 36.473 -89.094 1.00 39.41 270 THR A CA 1
ATOM 2218 C C . THR A 1 270 ? 59.247 35.608 -88.186 1.00 39.41 270 THR A C 1
ATOM 2220 O O . THR A 1 270 ? 58.180 35.139 -88.575 1.00 39.41 270 THR A O 1
ATOM 2223 N N . LEU A 1 271 ? 59.703 35.383 -86.951 1.00 42.84 271 LEU A N 1
ATOM 2224 C CA . LEU A 1 271 ? 58.850 34.906 -85.861 1.00 42.84 271 LEU A CA 1
ATOM 2225 C C . LEU A 1 271 ? 58.031 36.094 -85.340 1.00 42.84 271 LEU A C 1
ATOM 2227 O O . LEU A 1 271 ? 58.570 37.040 -84.775 1.00 42.84 271 LEU A O 1
ATOM 2231 N N . HIS A 1 272 ? 56.724 36.052 -85.585 1.00 39.41 272 HIS A N 1
ATOM 2232 C CA . HIS A 1 272 ? 55.739 36.932 -84.967 1.00 39.41 272 HIS A CA 1
ATOM 2233 C C . HIS A 1 272 ? 55.514 36.461 -83.521 1.00 39.41 272 HIS A C 1
ATOM 2235 O O . HIS A 1 272 ? 54.925 35.404 -83.293 1.00 39.41 272 HIS A O 1
ATOM 2241 N N . GLU A 1 273 ? 55.991 37.230 -82.545 1.00 42.50 273 GLU A N 1
ATOM 2242 C CA . GLU A 1 273 ? 55.615 37.071 -81.140 1.00 42.50 273 GLU A CA 1
ATOM 2243 C C . GLU A 1 273 ? 54.174 37.568 -80.946 1.00 42.50 273 GLU A C 1
ATOM 2245 O O . GLU A 1 273 ? 53.866 38.739 -81.175 1.00 42.50 273 GLU A O 1
ATOM 2250 N N . MET A 1 274 ? 53.269 36.676 -80.534 1.00 45.75 274 MET A N 1
ATOM 2251 C CA . MET A 1 274 ? 51.947 37.067 -80.040 1.00 45.75 274 MET A CA 1
ATOM 2252 C C . MET A 1 274 ? 52.030 37.474 -78.558 1.00 45.75 274 MET A C 1
ATOM 2254 O O . MET A 1 274 ? 52.765 36.848 -77.791 1.00 45.75 274 MET A O 1
ATOM 2258 N N . PRO A 1 275 ? 51.263 38.488 -78.120 1.00 48.62 275 PRO A N 1
ATOM 2259 C CA . PRO A 1 275 ? 51.336 39.007 -76.760 1.00 48.62 275 PRO A CA 1
ATOM 2260 C C . PRO A 1 275 ? 50.727 38.044 -75.731 1.00 48.62 275 PRO A C 1
ATOM 2262 O O . PRO A 1 275 ? 49.608 37.552 -75.880 1.00 48.62 275 PRO A O 1
ATOM 2265 N N . VAL A 1 276 ? 51.464 37.837 -74.638 1.00 47.69 276 VAL A N 1
ATOM 2266 C CA . VAL A 1 276 ? 51.029 37.114 -73.437 1.00 47.69 276 VAL A CA 1
ATOM 2267 C C . VAL A 1 276 ? 49.863 37.854 -72.771 1.00 47.69 276 VAL A C 1
ATOM 2269 O O . VAL A 1 276 ? 49.987 39.007 -72.353 1.00 47.69 276 VAL A O 1
ATOM 2272 N N . VAL A 1 277 ? 48.726 37.171 -72.635 1.00 44.41 277 VAL A N 1
ATOM 2273 C CA . VAL A 1 277 ? 47.555 37.646 -71.888 1.00 44.41 277 VAL A CA 1
ATOM 2274 C C . VAL A 1 277 ? 47.830 37.518 -70.387 1.00 44.41 277 VAL A C 1
ATOM 2276 O O . VAL A 1 277 ? 48.119 36.433 -69.884 1.00 44.41 277 VAL A O 1
ATOM 2279 N N . LYS A 1 278 ? 47.728 38.634 -69.657 1.00 52.31 278 LYS A N 1
ATOM 2280 C CA . LYS A 1 278 ? 47.767 38.671 -68.188 1.00 52.31 278 LYS A CA 1
ATOM 2281 C C . LYS A 1 278 ? 46.579 37.888 -67.618 1.00 52.31 278 LYS A C 1
ATOM 2283 O O . LYS A 1 278 ? 45.430 38.269 -67.830 1.00 52.31 278 LYS A O 1
ATOM 2288 N N . ILE A 1 279 ? 46.863 36.829 -66.864 1.00 46.25 279 ILE A N 1
ATOM 2289 C CA . ILE A 1 279 ? 45.875 36.109 -66.053 1.00 46.25 279 ILE A CA 1
ATOM 2290 C C . ILE A 1 279 ? 45.455 37.040 -64.911 1.00 46.25 279 ILE A C 1
ATOM 2292 O O . ILE A 1 279 ? 46.275 37.446 -64.090 1.00 46.25 279 ILE A O 1
ATOM 2296 N N . GLY A 1 280 ? 44.184 37.435 -64.907 1.00 45.09 280 GLY A N 1
ATOM 2297 C CA . GLY A 1 280 ? 43.600 38.238 -63.841 1.00 45.09 280 GLY A CA 1
ATOM 2298 C C . GLY A 1 280 ? 43.568 37.480 -62.515 1.00 45.09 280 GLY A C 1
ATOM 2299 O O . GLY A 1 280 ? 43.391 36.263 -62.486 1.00 45.09 280 GLY A O 1
ATOM 2300 N N . ASN A 1 281 ? 43.690 38.223 -61.414 1.00 51.31 281 ASN A N 1
ATOM 2301 C CA . ASN A 1 281 ? 43.445 37.750 -60.053 1.00 51.31 281 ASN A CA 1
ATOM 2302 C C . ASN A 1 281 ? 41.956 37.397 -59.886 1.00 51.31 281 ASN A C 1
ATOM 2304 O O . ASN A 1 281 ? 41.175 38.160 -59.319 1.00 51.31 281 ASN A O 1
ATOM 2308 N N . ALA A 1 282 ? 41.548 36.251 -60.423 1.00 48.50 282 ALA A N 1
ATOM 2309 C CA . ALA A 1 282 ? 40.259 35.653 -60.140 1.00 48.50 282 ALA A CA 1
ATOM 2310 C C . ALA A 1 282 ? 40.334 35.003 -58.755 1.00 48.50 282 ALA A C 1
ATOM 2312 O O . ALA A 1 282 ? 41.192 34.167 -58.480 1.00 48.50 282 ALA A O 1
ATOM 2313 N N . LYS A 1 283 ? 39.437 35.429 -57.868 1.00 49.38 283 LYS A N 1
ATOM 2314 C CA . LYS A 1 283 ? 39.227 34.868 -56.535 1.00 49.38 283 LYS A CA 1
ATOM 2315 C C . LYS A 1 283 ? 38.765 33.412 -56.703 1.00 49.38 283 LYS A C 1
ATOM 2317 O O . LYS A 1 283 ? 37.600 33.176 -57.007 1.00 49.38 283 LYS A O 1
ATOM 2322 N N . VAL A 1 284 ? 39.690 32.459 -56.596 1.00 52.06 284 VAL A N 1
ATOM 2323 C CA . VAL A 1 284 ? 39.405 31.019 -56.685 1.00 52.06 284 VAL A CA 1
ATOM 2324 C C . VAL A 1 284 ? 38.763 30.574 -55.362 1.00 52.06 284 VAL A C 1
ATOM 2326 O O . VAL A 1 284 ? 39.423 30.686 -54.327 1.00 52.06 284 VAL A O 1
ATOM 2329 N N . PRO A 1 285 ? 37.507 30.092 -55.351 1.00 49.97 285 PRO A N 1
ATOM 2330 C CA . PRO A 1 285 ? 36.912 29.478 -54.167 1.00 49.97 285 PRO A CA 1
ATOM 2331 C C . PRO A 1 285 ? 37.653 28.173 -53.857 1.00 49.97 285 PRO A C 1
ATOM 2333 O O . PRO A 1 285 ? 37.860 27.364 -54.763 1.00 49.97 285 PRO A O 1
ATOM 2336 N N . GLY A 1 286 ? 38.044 27.958 -52.598 1.00 57.03 286 GLY A N 1
ATOM 2337 C CA . GLY A 1 286 ? 38.702 26.708 -52.179 1.00 57.03 286 GLY A CA 1
ATOM 2338 C C . GLY A 1 286 ? 40.171 26.816 -51.760 1.00 57.03 286 GLY A C 1
ATOM 2339 O O . GLY A 1 286 ? 40.874 25.807 -51.734 1.00 57.03 286 GLY A O 1
ATOM 2340 N N . MET A 1 287 ? 40.648 28.006 -51.391 1.00 56.97 287 MET A N 1
ATOM 2341 C CA . MET A 1 287 ? 41.877 28.113 -50.598 1.00 56.97 287 MET A CA 1
ATOM 2342 C C . MET A 1 287 ? 41.650 27.541 -49.192 1.00 56.97 287 MET A C 1
ATOM 2344 O O . MET A 1 287 ? 40.574 27.683 -48.610 1.00 56.97 287 MET A O 1
ATOM 2348 N N . VAL A 1 288 ? 42.687 26.904 -48.647 1.00 58.31 288 VAL A N 1
ATOM 2349 C CA . VAL A 1 288 ? 42.705 26.219 -47.341 1.00 58.31 288 VAL A CA 1
ATOM 2350 C C . VAL A 1 288 ? 42.150 27.098 -46.208 1.00 58.31 288 VAL A C 1
ATOM 2352 O O . VAL A 1 288 ? 41.485 26.588 -45.312 1.00 58.31 288 VAL A O 1
ATOM 2355 N N . ASP A 1 289 ? 42.301 28.419 -46.295 1.00 56.72 289 ASP A N 1
ATOM 2356 C CA . ASP A 1 289 ? 41.776 29.374 -45.312 1.00 56.72 289 ASP A CA 1
ATOM 2357 C C . ASP A 1 289 ? 40.235 29.459 -45.272 1.00 56.72 289 ASP A C 1
ATOM 2359 O O . ASP A 1 289 ? 39.650 29.716 -44.216 1.00 56.72 289 ASP A O 1
ATOM 2363 N N . GLU A 1 290 ? 39.552 29.209 -46.394 1.00 58.09 290 GLU A N 1
ATOM 2364 C CA . GLU A 1 290 ? 38.083 29.129 -46.468 1.00 58.09 290 GLU A CA 1
ATOM 2365 C C . GLU A 1 290 ? 37.573 27.798 -45.895 1.00 58.09 290 GLU A C 1
ATOM 2367 O O . GLU A 1 290 ? 36.560 27.768 -45.194 1.00 58.09 290 GLU A O 1
ATOM 2372 N N . ALA A 1 291 ? 38.328 26.711 -46.098 1.00 59.62 291 ALA A N 1
ATOM 2373 C CA . ALA A 1 291 ? 38.057 25.420 -45.470 1.00 59.62 291 ALA A CA 1
ATOM 2374 C C . ALA A 1 291 ? 38.283 25.472 -43.948 1.00 59.62 291 ALA A C 1
ATOM 2376 O O . ALA A 1 291 ? 37.449 24.978 -43.192 1.00 59.62 291 ALA A O 1
ATOM 2377 N N . ILE A 1 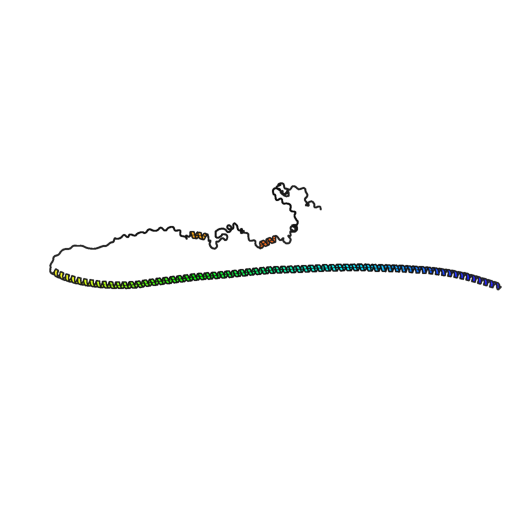292 ? 39.341 26.147 -43.481 1.00 63.47 292 ILE A N 1
ATOM 2378 C CA . ILE A 1 292 ? 39.622 26.329 -42.048 1.00 63.47 292 ILE A CA 1
ATOM 2379 C C . ILE A 1 292 ? 38.507 27.147 -41.379 1.00 63.47 292 ILE A C 1
ATOM 2381 O O . ILE A 1 292 ? 37.992 26.735 -40.335 1.00 63.47 292 ILE A O 1
ATOM 2385 N N . LYS A 1 293 ? 38.052 28.248 -42.000 1.00 63.59 293 LYS A N 1
ATOM 2386 C CA . LYS A 1 293 ? 36.906 29.028 -41.493 1.00 63.59 293 LYS A CA 1
ATOM 2387 C C . LYS A 1 293 ? 35.596 28.235 -41.484 1.00 63.59 293 LYS A C 1
ATOM 2389 O O . LYS A 1 293 ? 34.811 28.405 -40.557 1.00 63.59 293 LYS A O 1
ATOM 2394 N N . GLY A 1 294 ? 35.379 27.349 -42.458 1.00 60.22 294 GLY A N 1
ATOM 2395 C CA . GLY A 1 294 ? 34.229 26.439 -42.476 1.00 60.22 294 GLY A CA 1
ATOM 2396 C C . GLY A 1 294 ? 34.277 25.368 -41.379 1.00 60.22 294 GLY A C 1
ATOM 2397 O O . GLY A 1 294 ? 33.245 25.028 -40.805 1.00 60.22 294 GLY A O 1
ATOM 2398 N N . THR A 1 295 ? 35.468 24.869 -41.032 1.00 59.91 295 THR A N 1
ATOM 2399 C CA . THR A 1 295 ? 35.640 23.850 -39.977 1.00 59.91 295 THR A CA 1
ATOM 2400 C C . THR A 1 295 ? 35.628 24.408 -38.555 1.00 59.91 295 THR A C 1
ATOM 2402 O O . THR A 1 295 ? 35.355 23.662 -37.621 1.00 59.91 295 THR A O 1
ATOM 2405 N N . ALA A 1 296 ? 35.847 25.715 -38.366 1.00 59.06 296 ALA A N 1
ATOM 2406 C CA . ALA A 1 296 ? 35.752 26.349 -37.048 1.00 59.06 296 ALA A CA 1
ATOM 2407 C C . ALA A 1 296 ? 34.340 26.244 -36.435 1.00 59.06 296 ALA A C 1
ATOM 2409 O O . ALA A 1 296 ? 34.201 26.195 -35.216 1.00 59.06 296 ALA A O 1
ATOM 2410 N N . ALA A 1 297 ? 33.300 26.165 -37.272 1.00 61.28 297 ALA A N 1
ATOM 2411 C CA . ALA A 1 297 ? 31.913 25.983 -36.842 1.00 61.28 297 ALA A CA 1
ATOM 2412 C C . ALA A 1 297 ? 31.523 24.510 -36.604 1.00 61.28 297 ALA A C 1
ATOM 2414 O O . ALA A 1 297 ? 30.411 24.243 -36.157 1.00 61.28 297 ALA A O 1
ATOM 2415 N N . ASN A 1 298 ? 32.402 23.551 -36.915 1.00 64.50 298 ASN A N 1
ATOM 2416 C CA . ASN A 1 298 ? 32.082 22.127 -36.864 1.00 64.50 298 ASN A CA 1
ATOM 2417 C C . ASN A 1 298 ? 33.221 21.353 -36.174 1.00 64.50 298 ASN A C 1
ATOM 2419 O O . ASN A 1 298 ? 34.083 20.782 -36.848 1.00 64.50 298 ASN A O 1
ATOM 2423 N N . PRO A 1 299 ? 33.279 21.367 -34.827 1.00 63.78 299 PRO A N 1
ATOM 2424 C CA . PRO A 1 299 ? 34.337 20.688 -34.093 1.00 63.78 299 PRO A CA 1
ATOM 2425 C C . PRO A 1 299 ? 34.318 19.175 -34.362 1.00 63.78 299 PRO A C 1
ATOM 2427 O O . PRO A 1 299 ? 33.288 18.581 -34.698 1.00 63.78 299 PRO A O 1
ATOM 2430 N N . ALA A 1 300 ? 35.482 18.536 -34.224 1.00 64.94 300 ALA A N 1
ATOM 2431 C CA . ALA A 1 300 ? 35.627 17.106 -34.466 1.00 64.94 300 ALA A CA 1
ATOM 2432 C C . ALA A 1 300 ? 34.649 16.286 -33.589 1.00 64.94 300 ALA A C 1
ATOM 2434 O O . ALA A 1 300 ? 34.405 16.650 -32.433 1.00 64.94 300 ALA A O 1
ATOM 2435 N N . PRO A 1 301 ? 34.078 15.181 -34.103 1.00 57.09 301 PRO A N 1
ATOM 2436 C CA . PRO A 1 301 ? 33.173 14.321 -33.342 1.00 57.09 301 PRO A CA 1
ATOM 2437 C C . PRO A 1 301 ? 33.823 13.872 -32.024 1.00 57.09 301 PRO A C 1
ATOM 2439 O O . PRO A 1 301 ? 34.844 13.193 -32.027 1.00 57.09 301 PRO A O 1
ATOM 2442 N N . GLY A 1 302 ? 33.235 14.303 -30.901 1.00 59.22 302 GLY A N 1
ATOM 2443 C CA . GLY A 1 302 ? 33.754 14.104 -29.539 1.00 59.22 302 GLY A CA 1
ATOM 2444 C C . GLY A 1 302 ? 34.172 15.386 -28.802 1.00 59.22 302 GLY A C 1
ATOM 2445 O O . GLY A 1 302 ? 34.277 15.356 -27.582 1.00 59.22 302 GLY A O 1
ATOM 2446 N N . ALA A 1 303 ? 34.344 16.512 -29.507 1.00 60.50 303 ALA A N 1
ATOM 2447 C CA . ALA A 1 303 ? 34.730 17.809 -28.930 1.00 60.50 303 ALA A CA 1
ATOM 2448 C C . ALA A 1 303 ? 33.554 18.795 -28.746 1.00 60.50 303 ALA A C 1
ATOM 2450 O O . ALA A 1 303 ? 33.766 19.968 -28.446 1.00 60.50 303 ALA A O 1
ATOM 2451 N N . TYR A 1 304 ? 32.314 18.336 -28.931 1.00 63.88 304 TYR A N 1
ATOM 2452 C CA . TYR A 1 304 ? 31.120 19.148 -28.700 1.00 63.88 304 TYR A CA 1
ATOM 2453 C C . TYR A 1 304 ? 30.901 19.318 -27.194 1.00 63.88 304 TYR A C 1
ATOM 2455 O O . TYR A 1 304 ? 30.521 18.368 -26.506 1.00 63.88 304 TYR A O 1
ATOM 2463 N N . ASP A 1 305 ? 31.124 20.526 -26.679 1.00 64.81 305 ASP A N 1
ATOM 2464 C CA . ASP A 1 305 ? 30.655 20.897 -25.347 1.00 64.81 305 ASP A CA 1
ATOM 2465 C C . ASP A 1 305 ? 29.121 20.981 -25.384 1.00 64.81 305 ASP A C 1
ATOM 2467 O O . ASP A 1 305 ? 28.545 21.791 -26.110 1.00 64.81 305 ASP A O 1
ATOM 2471 N N . PHE A 1 306 ? 28.443 20.138 -24.602 1.00 66.44 306 PHE A N 1
ATOM 2472 C CA . PHE A 1 306 ? 26.977 20.053 -24.547 1.00 66.44 306 PHE A CA 1
ATOM 2473 C C . PHE A 1 306 ? 26.303 21.359 -24.091 1.00 66.44 306 PHE A C 1
ATOM 2475 O O . PHE A 1 306 ? 25.077 21.470 -24.127 1.00 66.44 306 PHE A O 1
ATOM 2482 N N . LYS A 1 307 ? 27.090 22.336 -23.626 1.00 67.06 307 LYS A N 1
ATOM 2483 C CA . LYS A 1 307 ? 26.626 23.650 -23.179 1.00 67.06 307 LYS A CA 1
ATOM 2484 C C . LYS A 1 307 ? 26.616 24.715 -24.278 1.00 67.06 307 LYS A C 1
ATOM 2486 O O . LYS A 1 307 ? 26.112 25.807 -24.012 1.00 67.06 307 LYS A O 1
ATOM 2491 N N . VAL A 1 308 ? 27.142 24.434 -25.471 1.00 67.62 308 VAL A N 1
ATOM 2492 C CA . VAL A 1 308 ? 27.246 25.404 -26.573 1.00 67.62 308 VAL A CA 1
ATOM 2493 C C . VAL A 1 308 ? 26.377 24.954 -27.747 1.00 67.62 308 VAL A C 1
ATOM 2495 O O . VAL A 1 308 ? 26.455 23.814 -28.202 1.00 67.62 308 VAL A O 1
ATOM 2498 N N . LEU A 1 309 ? 25.498 25.841 -28.207 1.00 69.00 309 LEU A N 1
ATOM 2499 C CA . LEU A 1 309 ? 24.597 25.600 -29.331 1.00 69.00 309 LEU A CA 1
ATOM 2500 C C . LEU A 1 309 ? 25.339 25.716 -30.673 1.00 69.00 309 LEU A C 1
ATOM 2502 O O . LEU A 1 309 ? 26.427 26.279 -30.759 1.00 69.00 309 LEU A O 1
ATOM 2506 N N . ALA A 1 310 ? 24.727 25.213 -31.749 1.00 63.16 310 ALA A N 1
ATOM 2507 C CA . ALA A 1 310 ? 25.314 25.182 -33.097 1.00 63.16 310 ALA A CA 1
ATOM 2508 C C . ALA A 1 310 ? 25.656 26.571 -33.681 1.00 63.16 310 ALA A C 1
ATOM 2510 O O . ALA A 1 310 ? 26.401 26.670 -34.650 1.00 63.16 310 ALA A O 1
ATOM 2511 N N . ASN A 1 311 ? 25.114 27.641 -33.101 1.00 65.81 311 ASN A N 1
ATOM 2512 C CA . ASN A 1 311 ? 25.400 29.032 -33.446 1.00 65.81 311 ASN A CA 1
ATOM 2513 C C . ASN A 1 311 ? 26.538 29.656 -32.608 1.00 65.81 311 ASN A C 1
ATOM 2515 O O . ASN A 1 311 ? 26.865 30.819 -32.821 1.00 65.81 311 ASN A O 1
ATOM 2519 N N . GLY A 1 312 ? 27.145 28.906 -31.680 1.00 62.75 312 GLY A N 1
ATOM 2520 C CA . GLY A 1 312 ? 28.231 29.366 -30.807 1.00 62.75 312 GLY A CA 1
ATOM 2521 C C . GLY A 1 312 ? 27.774 30.010 -29.494 1.00 62.75 312 GLY A C 1
ATOM 2522 O O . GLY A 1 312 ? 28.613 30.295 -28.640 1.00 62.75 312 GLY A O 1
ATOM 2523 N N . ASP A 1 313 ? 26.467 30.194 -29.290 1.00 68.12 313 ASP A N 1
ATOM 2524 C CA . ASP A 1 313 ? 25.930 30.748 -28.047 1.00 68.12 313 ASP A CA 1
ATOM 2525 C C . ASP A 1 313 ? 25.875 29.687 -26.943 1.00 68.12 313 ASP A C 1
ATOM 2527 O O . ASP A 1 313 ? 25.534 28.520 -27.167 1.00 68.12 313 ASP A O 1
ATOM 2531 N N . THR A 1 314 ? 26.166 30.096 -25.709 1.00 67.75 314 THR A N 1
ATOM 2532 C CA . THR A 1 314 ? 25.993 29.216 -24.547 1.00 67.75 314 THR A CA 1
ATOM 2533 C C . THR A 1 314 ? 24.506 29.029 -24.238 1.00 67.75 314 THR A C 1
ATOM 2535 O O . THR A 1 314 ? 23.716 29.975 -24.280 1.00 67.75 314 THR A O 1
ATOM 2538 N N . LEU A 1 315 ? 24.105 27.804 -23.884 1.00 63.59 315 LEU A N 1
ATOM 2539 C CA . LEU A 1 315 ? 22.713 27.428 -23.594 1.00 63.59 315 LEU A CA 1
ATOM 2540 C C . LEU A 1 315 ? 22.077 28.300 -22.487 1.00 63.59 315 LEU A C 1
ATOM 2542 O O . LEU A 1 315 ? 20.860 28.460 -22.425 1.00 63.59 315 LEU A O 1
ATOM 2546 N N . SER A 1 316 ? 22.904 28.892 -21.622 1.00 60.38 316 SER A N 1
ATOM 2547 C CA . SER A 1 316 ? 22.505 29.837 -20.576 1.00 60.38 316 SER A CA 1
ATOM 2548 C C . SER A 1 316 ? 22.150 31.234 -21.100 1.00 60.38 316 SER A C 1
ATOM 2550 O O . SER A 1 316 ? 21.313 31.898 -20.490 1.00 60.38 316 SER A O 1
ATOM 2552 N N . GLN A 1 317 ? 22.743 31.687 -22.209 1.00 62.09 317 GLN A N 1
ATOM 2553 C CA . GLN A 1 317 ? 22.453 32.991 -22.821 1.00 62.09 317 GLN A CA 1
ATOM 2554 C C . GLN A 1 317 ? 21.231 32.947 -23.747 1.00 62.09 317 GLN A C 1
ATOM 2556 O O . GLN A 1 317 ? 20.451 33.898 -23.765 1.00 62.09 317 GLN A O 1
ATOM 2561 N N . ALA A 1 318 ? 21.001 31.829 -24.443 1.00 56.47 318 ALA A N 1
ATOM 2562 C CA . ALA A 1 318 ? 19.847 31.660 -25.334 1.00 56.47 318 ALA A CA 1
ATOM 2563 C C . ALA A 1 318 ? 18.488 31.614 -24.594 1.00 56.47 318 ALA A C 1
ATOM 2565 O O . ALA A 1 318 ? 17.440 31.826 -25.200 1.00 56.47 318 ALA A O 1
ATOM 2566 N N . ASN A 1 319 ? 18.496 31.387 -23.275 1.00 51.78 319 ASN A N 1
ATOM 2567 C CA . ASN A 1 319 ? 17.308 31.242 -22.426 1.00 51.78 319 ASN A CA 1
ATOM 2568 C C . ASN A 1 319 ? 17.061 32.451 -21.499 1.00 51.78 319 ASN A C 1
ATOM 2570 O O . ASN A 1 319 ? 16.645 32.301 -20.350 1.00 51.78 319 ASN A O 1
ATOM 2574 N N . ALA A 1 320 ? 17.257 33.679 -21.988 1.00 52.47 320 ALA A N 1
ATOM 2575 C CA . ALA A 1 320 ? 17.009 34.903 -21.212 1.00 52.47 320 ALA A CA 1
ATOM 2576 C C . ALA A 1 320 ? 15.546 35.081 -20.722 1.00 52.47 320 ALA A C 1
ATOM 2578 O O . ALA A 1 320 ? 15.294 35.900 -19.841 1.00 52.47 320 ALA A O 1
ATOM 2579 N N . GLN A 1 321 ? 14.585 34.298 -21.234 1.00 53.94 321 GLN A N 1
ATOM 2580 C CA . GLN A 1 321 ? 13.183 34.287 -20.779 1.00 53.94 321 GLN A CA 1
ATOM 2581 C C . GLN A 1 321 ? 12.650 32.901 -20.364 1.00 53.94 321 GLN A C 1
ATOM 2583 O O . GLN A 1 321 ? 11.494 32.784 -19.963 1.00 53.94 321 GLN A O 1
ATOM 2588 N N . GLY A 1 322 ? 13.474 31.851 -20.405 1.00 51.62 322 GLY A N 1
ATOM 2589 C CA . GLY A 1 322 ? 13.056 30.479 -20.114 1.00 51.62 322 GLY A CA 1
ATOM 2590 C C . GLY A 1 322 ? 13.877 29.872 -18.985 1.00 51.62 322 GLY A C 1
ATOM 2591 O O . GLY A 1 322 ? 15.018 29.497 -19.207 1.00 51.62 322 GLY A O 1
ATOM 2592 N N . GLY A 1 323 ? 13.285 29.798 -17.788 1.00 52.81 323 GLY A N 1
ATOM 2593 C CA . GLY A 1 323 ? 13.707 29.024 -16.610 1.00 52.81 323 GLY A CA 1
ATOM 2594 C C . GLY A 1 323 ? 15.177 28.594 -16.523 1.00 52.81 323 GLY A C 1
ATOM 2595 O O . GLY A 1 323 ? 15.591 27.628 -17.158 1.00 52.81 323 GLY A O 1
ATOM 2596 N N . LYS A 1 324 ? 15.939 29.234 -15.625 1.00 52.78 324 LYS A N 1
ATOM 2597 C CA . LYS A 1 324 ? 17.264 28.755 -15.203 1.00 52.78 324 LYS A CA 1
ATOM 2598 C C . LYS A 1 324 ? 17.167 27.276 -14.805 1.00 52.78 324 LYS A C 1
ATOM 2600 O O . LYS A 1 324 ? 16.526 26.955 -13.803 1.00 52.78 324 LYS A O 1
ATOM 2605 N N . ILE A 1 325 ? 17.819 26.386 -15.553 1.00 53.16 325 ILE A N 1
ATOM 2606 C CA . ILE A 1 325 ? 18.100 25.025 -15.085 1.00 53.16 325 ILE A CA 1
ATOM 2607 C C . ILE A 1 325 ? 19.142 25.198 -13.983 1.00 53.16 325 ILE A C 1
ATOM 2609 O O . ILE A 1 325 ? 20.323 25.375 -14.257 1.00 53.16 325 ILE A O 1
ATOM 2613 N N . GLY A 1 326 ? 18.683 25.295 -12.737 1.00 51.81 326 GLY A N 1
ATOM 2614 C CA . GLY A 1 326 ? 19.583 25.418 -11.602 1.00 51.81 326 GLY A CA 1
ATOM 2615 C C . GLY A 1 326 ? 20.435 24.160 -11.481 1.00 51.81 326 GLY A C 1
ATOM 2616 O O . GLY A 1 326 ? 19.897 23.056 -11.558 1.00 51.81 326 GLY A O 1
ATOM 2617 N N . ASP A 1 327 ? 21.728 24.333 -11.205 1.00 54.00 327 ASP A N 1
ATOM 2618 C CA . ASP A 1 327 ? 22.665 23.292 -10.746 1.00 54.00 327 ASP A CA 1
ATOM 2619 C C . ASP A 1 327 ? 22.291 22.766 -9.340 1.00 54.00 327 ASP A C 1
ATOM 2621 O O . ASP A 1 327 ? 23.128 22.523 -8.471 1.00 54.00 327 ASP A O 1
ATOM 2625 N N . GLY A 1 328 ? 20.994 22.619 -9.069 1.00 54.50 328 GLY A N 1
ATOM 2626 C CA . GLY A 1 328 ? 20.502 21.952 -7.885 1.00 54.50 328 GLY A CA 1
ATOM 2627 C C . GLY A 1 328 ? 20.782 20.468 -8.037 1.00 54.50 328 GLY A C 1
ATOM 2628 O O . GLY A 1 328 ? 20.153 19.804 -8.862 1.00 54.50 328 GLY A O 1
ATOM 2629 N N . VAL A 1 329 ? 21.710 19.956 -7.225 1.00 60.22 329 VAL A N 1
ATOM 2630 C CA . VAL A 1 329 ? 21.866 18.524 -6.947 1.00 60.22 329 VAL A CA 1
ATOM 2631 C C . VAL A 1 329 ? 20.465 17.920 -6.855 1.00 60.22 329 VAL A C 1
ATOM 2633 O O . VAL A 1 329 ? 19.658 18.352 -6.027 1.00 60.22 329 VAL A O 1
ATOM 2636 N N . ARG A 1 330 ? 20.138 17.003 -7.775 1.00 58.34 330 ARG A N 1
ATOM 2637 C CA . ARG A 1 330 ? 18.828 16.347 -7.827 1.00 58.34 330 ARG A CA 1
ATOM 2638 C C . ARG A 1 330 ? 18.575 15.729 -6.458 1.00 58.34 330 ARG A C 1
ATOM 2640 O O . ARG A 1 330 ? 19.227 14.748 -6.114 1.00 58.34 330 ARG A O 1
ATOM 2647 N N . LYS A 1 331 ? 17.662 16.320 -5.686 1.00 62.59 331 LYS A N 1
ATOM 2648 C CA . LYS A 1 331 ? 17.241 15.777 -4.393 1.00 62.59 331 LYS A CA 1
ATOM 2649 C C . LYS A 1 331 ? 16.748 14.363 -4.649 1.00 62.59 331 LYS A C 1
ATOM 2651 O O . LYS A 1 331 ? 15.869 14.163 -5.493 1.00 62.59 331 LYS A O 1
ATOM 2656 N N . SER A 1 332 ? 17.396 13.383 -4.029 1.00 71.81 332 SER A N 1
ATOM 2657 C CA . SER A 1 332 ? 16.993 11.999 -4.226 1.00 71.81 332 SER A CA 1
ATOM 2658 C C . SER A 1 332 ? 15.654 11.785 -3.522 1.00 71.81 332 SER A C 1
ATOM 2660 O O . SER A 1 332 ? 15.328 12.477 -2.558 1.00 71.81 332 SER A O 1
ATOM 2662 N N . PHE A 1 333 ? 14.883 10.794 -3.963 1.00 72.56 333 PHE A N 1
ATOM 2663 C CA . PHE A 1 333 ? 13.635 10.416 -3.290 1.00 72.56 333 PHE A CA 1
ATOM 2664 C C . PHE A 1 333 ? 13.854 10.101 -1.793 1.00 72.56 333 PHE A C 1
ATOM 2666 O O . PHE A 1 333 ? 12.940 10.222 -0.980 1.00 72.56 333 PHE A O 1
ATOM 2673 N N . LEU A 1 334 ? 15.087 9.735 -1.420 1.00 75.31 334 LEU A N 1
ATOM 2674 C CA . LEU A 1 334 ? 15.506 9.495 -0.044 1.00 75.31 334 LEU A CA 1
ATOM 2675 C C . LEU A 1 334 ? 15.617 10.791 0.780 1.00 75.31 334 LEU A C 1
ATOM 2677 O O . LEU A 1 334 ? 15.264 10.778 1.957 1.00 75.31 334 LEU A O 1
ATOM 2681 N N . ASP A 1 335 ? 16.036 11.900 0.164 1.00 77.50 335 ASP A N 1
ATOM 2682 C CA . ASP A 1 335 ? 16.150 13.208 0.829 1.00 77.50 335 ASP A CA 1
ATOM 2683 C C . ASP A 1 335 ? 14.767 13.798 1.118 1.00 77.50 335 ASP A C 1
ATOM 2685 O O . ASP A 1 335 ? 14.529 14.351 2.193 1.00 77.50 335 ASP A O 1
ATOM 2689 N N . ASP A 1 336 ? 13.825 13.633 0.184 1.00 76.56 336 ASP A N 1
ATOM 2690 C CA . ASP A 1 336 ? 12.435 14.049 0.389 1.00 76.56 336 ASP A CA 1
ATOM 2691 C C . ASP A 1 336 ? 11.753 13.183 1.462 1.00 76.56 336 ASP A C 1
ATOM 2693 O O . ASP A 1 336 ? 11.024 13.704 2.310 1.00 76.56 336 ASP A O 1
ATOM 2697 N N . ALA A 1 337 ? 12.050 11.879 1.507 1.00 76.56 337 ALA A N 1
ATOM 2698 C CA . ALA A 1 337 ? 11.557 10.987 2.555 1.00 76.56 337 ALA A CA 1
ATOM 2699 C C . ALA A 1 337 ? 12.151 11.305 3.942 1.00 76.56 337 ALA A C 1
ATOM 2701 O O . ALA A 1 337 ? 11.437 11.214 4.942 1.00 76.56 337 ALA A O 1
ATOM 2702 N N . GLN A 1 338 ? 13.428 11.699 4.026 1.00 79.88 338 GLN A N 1
ATOM 2703 C CA . GLN A 1 338 ? 14.045 12.150 5.280 1.00 79.88 338 GLN A CA 1
ATOM 2704 C C . GLN A 1 338 ? 13.428 13.463 5.764 1.00 79.88 338 GLN A C 1
ATOM 2706 O O . GLN A 1 338 ? 13.002 13.543 6.914 1.00 79.88 338 GLN A O 1
ATOM 2711 N N . LYS A 1 339 ? 13.237 14.437 4.868 1.00 80.50 339 LYS A N 1
ATOM 2712 C CA . LYS A 1 339 ? 12.560 15.694 5.207 1.00 80.50 339 LYS A CA 1
ATOM 2713 C C . LYS A 1 339 ? 11.135 15.503 5.703 1.00 80.50 339 LYS A C 1
ATOM 2715 O O . LYS A 1 339 ? 10.710 16.219 6.601 1.00 80.50 339 LYS A O 1
ATOM 2720 N N . MET A 1 340 ? 10.382 14.561 5.134 1.00 75.25 340 MET A N 1
ATOM 2721 C CA . MET A 1 340 ? 9.037 14.262 5.636 1.00 75.25 340 MET A CA 1
ATOM 2722 C C . MET A 1 340 ? 9.064 13.604 7.020 1.00 75.25 340 MET A C 1
ATOM 2724 O O . MET A 1 340 ? 8.142 13.817 7.805 1.00 75.25 340 MET A O 1
ATOM 2728 N N . LYS A 1 341 ? 10.117 12.843 7.345 1.00 73.69 341 LYS A N 1
ATOM 2729 C CA . LYS A 1 341 ? 10.292 12.244 8.674 1.00 73.69 341 LYS A CA 1
ATOM 2730 C C . LYS A 1 341 ? 10.744 13.245 9.733 1.00 73.69 341 LYS A C 1
ATOM 2732 O O . LYS A 1 341 ? 10.367 13.064 10.884 1.00 73.69 341 LYS A O 1
ATOM 2737 N N . ASP A 1 342 ? 11.438 14.319 9.363 1.00 73.88 342 ASP A N 1
ATOM 2738 C CA . ASP A 1 342 ? 11.817 15.385 10.305 1.00 73.88 342 ASP A CA 1
ATOM 2739 C C . ASP A 1 342 ? 10.601 16.091 10.937 1.00 73.88 342 ASP A C 1
ATOM 2741 O O . ASP A 1 342 ? 10.695 16.634 12.037 1.00 73.88 342 ASP A O 1
ATOM 2745 N N . PHE A 1 343 ? 9.435 16.055 10.277 1.00 68.12 343 PHE A N 1
ATOM 2746 C CA . PHE A 1 343 ? 8.176 16.591 10.812 1.00 68.12 343 PHE A CA 1
ATOM 2747 C C . PHE A 1 343 ? 7.371 15.585 11.645 1.00 68.12 343 PHE A C 1
ATOM 2749 O O . PHE A 1 343 ? 6.362 15.964 12.243 1.00 68.12 343 PHE A O 1
ATOM 2756 N N . VAL A 1 344 ? 7.797 14.321 11.713 1.00 69.69 344 VAL A N 1
ATOM 2757 C CA . VAL A 1 344 ? 7.172 13.306 12.563 1.00 69.69 344 VAL A CA 1
ATOM 2758 C C . VAL A 1 344 ? 7.997 13.208 13.845 1.00 69.69 344 VAL A C 1
ATOM 2760 O O . VAL A 1 344 ? 9.108 12.675 13.810 1.00 69.69 344 VAL A O 1
ATOM 2763 N N . PRO A 1 345 ? 7.507 13.723 14.988 1.00 67.56 345 PRO A N 1
ATOM 2764 C CA . PRO A 1 345 ? 8.247 13.623 16.236 1.00 67.56 345 PRO A CA 1
ATOM 2765 C C . PRO A 1 345 ? 8.508 12.149 16.551 1.00 67.56 345 PRO A C 1
ATOM 2767 O O . PRO A 1 345 ? 7.600 11.316 16.499 1.00 67.56 345 PRO A O 1
ATOM 2770 N N . ALA A 1 346 ? 9.767 11.829 16.854 1.00 66.69 346 ALA A N 1
ATOM 2771 C CA . ALA A 1 346 ? 10.156 10.486 17.253 1.00 66.69 346 ALA A CA 1
ATOM 2772 C C . ALA A 1 346 ? 9.302 10.027 18.454 1.00 66.69 346 ALA A C 1
ATOM 2774 O O . ALA A 1 346 ? 8.969 10.858 19.309 1.00 66.69 346 ALA A O 1
ATOM 2775 N N . PRO A 1 347 ? 8.962 8.730 18.554 1.00 62.75 347 PRO A N 1
ATOM 2776 C CA . PRO A 1 347 ? 8.200 8.203 19.682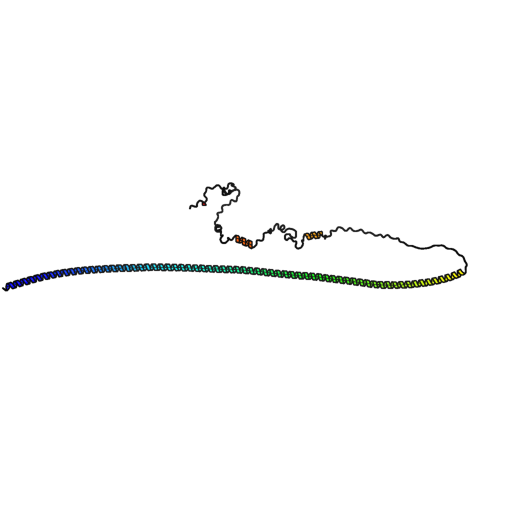 1.00 62.75 347 PRO A CA 1
ATOM 2777 C C . PRO A 1 347 ? 8.858 8.620 21.008 1.00 62.75 347 PRO A C 1
ATOM 2779 O O . PRO A 1 347 ? 10.022 8.307 21.247 1.00 62.75 347 PRO A O 1
ATOM 2782 N N . GLY A 1 348 ? 8.138 9.388 21.833 1.00 65.88 348 GLY A N 1
ATOM 2783 C CA . GLY A 1 348 ? 8.642 9.936 23.103 1.00 65.88 348 GLY A CA 1
ATOM 2784 C C . GLY A 1 348 ? 9.081 11.409 23.080 1.00 65.88 348 GLY A C 1
ATOM 2785 O O . GLY A 1 348 ? 9.414 11.944 24.133 1.00 65.88 348 GLY A O 1
ATOM 2786 N N . ARG A 1 349 ? 9.044 12.096 21.927 1.00 62.25 349 ARG A N 1
ATOM 2787 C CA . ARG A 1 349 ? 9.285 13.553 21.800 1.00 62.25 349 ARG A CA 1
ATOM 2788 C C . ARG A 1 349 ? 8.047 14.336 21.351 1.00 62.25 349 ARG A C 1
ATOM 2790 O O . ARG A 1 349 ? 8.159 15.319 20.621 1.00 62.25 349 ARG A O 1
ATOM 2797 N N . TYR A 1 350 ? 6.859 13.899 21.759 1.00 63.75 350 TYR A N 1
ATOM 2798 C CA . TYR A 1 350 ? 5.652 14.696 21.559 1.00 63.75 350 TYR A CA 1
ATOM 2799 C C . TYR A 1 350 ? 5.726 15.913 22.476 1.00 63.75 350 TYR A C 1
ATOM 2801 O O . TYR A 1 350 ? 5.573 15.791 23.685 1.00 63.75 350 TYR A O 1
ATOM 2809 N N . ASP A 1 351 ? 6.017 17.069 21.891 1.00 55.94 351 ASP A N 1
ATOM 2810 C CA . ASP A 1 351 ? 6.008 18.353 22.580 1.00 55.94 351 ASP A CA 1
ATOM 2811 C C . ASP A 1 351 ? 4.538 18.732 22.867 1.00 55.94 351 ASP A C 1
ATOM 2813 O O . ASP A 1 351 ? 3.792 19.028 21.923 1.00 55.94 351 ASP A O 1
ATOM 2817 N N . PRO A 1 352 ? 4.061 18.678 24.128 1.00 57.56 352 PRO A N 1
ATOM 2818 C CA . PRO A 1 352 ? 2.643 18.869 24.451 1.00 57.56 352 PRO A CA 1
ATOM 2819 C C . PRO A 1 352 ? 2.155 20.299 24.159 1.00 57.56 352 PRO A C 1
ATOM 2821 O O . PRO A 1 352 ? 0.951 20.537 24.076 1.00 57.56 352 PRO A O 1
ATOM 2824 N N . ALA A 1 353 ? 3.075 21.243 23.936 1.00 54.84 353 ALA A N 1
ATOM 2825 C CA . ALA A 1 353 ? 2.780 22.652 23.687 1.00 54.84 353 ALA A CA 1
ATOM 2826 C C . ALA A 1 353 ? 2.273 22.965 22.263 1.00 54.84 353 ALA A C 1
ATOM 2828 O O . ALA A 1 353 ? 1.825 24.080 22.009 1.00 54.84 353 ALA A O 1
ATOM 2829 N N . LYS A 1 354 ? 2.328 22.017 21.314 1.00 54.19 354 LYS A N 1
ATOM 2830 C CA . LYS A 1 354 ? 1.853 22.221 19.924 1.00 54.19 354 LYS A CA 1
ATOM 2831 C C . LYS A 1 354 ? 0.603 21.413 19.588 1.00 54.19 354 LYS A C 1
ATOM 2833 O O . LYS A 1 354 ? 0.364 21.073 18.430 1.00 54.19 354 LYS A O 1
ATOM 2838 N N . SER A 1 355 ? -0.204 21.118 20.604 1.00 48.34 355 SER A N 1
ATOM 2839 C CA . SER A 1 355 ? -1.562 20.607 20.435 1.00 48.34 355 SER A CA 1
ATOM 2840 C C . SER A 1 355 ? -2.350 21.536 19.501 1.00 48.34 355 SER A C 1
ATOM 2842 O O . SER A 1 355 ? -2.613 22.700 19.803 1.00 48.34 355 SER A O 1
ATOM 2844 N N . SER A 1 356 ? -2.751 21.008 18.345 1.00 53.25 356 SER A N 1
ATOM 2845 C CA . SER A 1 356 ? -3.525 21.695 17.302 1.00 53.25 356 SER A CA 1
ATOM 2846 C C . SER A 1 356 ? -4.935 22.129 17.740 1.00 53.25 356 SER A C 1
ATOM 2848 O O . SER A 1 356 ? -5.718 22.597 16.913 1.00 53.25 356 SER A O 1
ATOM 2850 N N . LEU A 1 357 ? -5.281 21.963 19.020 1.00 52.00 357 LEU A N 1
ATOM 2851 C CA . LEU A 1 357 ? -6.561 22.356 19.603 1.00 52.00 357 LEU A CA 1
ATOM 2852 C C . LEU A 1 357 ? -6.587 23.810 20.101 1.00 52.00 357 LEU A C 1
ATOM 2854 O O . LEU A 1 357 ? -7.653 24.419 20.054 1.00 52.00 357 LEU A O 1
ATOM 2858 N N . GLU A 1 358 ? -5.455 24.423 20.468 1.00 51.00 358 GLU A N 1
ATOM 2859 C CA . GLU A 1 358 ? -5.452 25.838 20.900 1.00 51.00 358 GLU A CA 1
ATOM 2860 C C . GLU A 1 358 ? -5.608 26.841 19.741 1.00 51.00 358 GLU A C 1
ATOM 2862 O O . GLU A 1 358 ? -5.977 27.999 19.942 1.00 51.00 358 GLU A O 1
ATOM 2867 N N . ALA A 1 359 ? -5.393 26.411 18.495 1.00 52.09 359 ALA A N 1
ATOM 2868 C CA . ALA A 1 359 ? -5.494 27.282 17.322 1.00 52.09 359 ALA A CA 1
ATOM 2869 C C . ALA A 1 359 ? -6.943 27.607 16.891 1.00 52.09 359 ALA A C 1
ATOM 2871 O O . ALA A 1 359 ? -7.131 28.392 15.962 1.00 52.09 359 ALA A O 1
ATOM 2872 N N . LYS A 1 360 ? -7.965 27.031 17.544 1.00 52.00 360 LYS A N 1
ATOM 2873 C CA . LYS A 1 360 ? -9.392 27.221 17.206 1.00 52.00 360 LYS A CA 1
ATOM 2874 C C . LYS A 1 360 ? -10.161 28.162 18.145 1.00 52.00 360 LYS A C 1
ATOM 2876 O O . LYS A 1 360 ? -11.385 28.212 18.073 1.00 52.00 360 LYS A O 1
ATOM 2881 N N . ALA A 1 361 ? -9.486 28.937 18.991 1.00 48.03 361 ALA A N 1
ATOM 2882 C CA . ALA A 1 361 ? -10.142 30.049 19.678 1.00 48.03 361 ALA A CA 1
ATOM 2883 C C . ALA A 1 361 ? -10.298 31.244 18.709 1.00 48.03 361 ALA A C 1
ATOM 2885 O O . ALA A 1 361 ? -9.309 31.633 18.077 1.00 48.03 361 ALA A O 1
ATOM 2886 N N . PRO A 1 362 ? -11.493 31.854 18.570 1.00 47.69 362 PRO A N 1
ATOM 2887 C CA . PRO A 1 362 ? -11.672 33.054 17.760 1.00 47.69 362 PRO A CA 1
ATOM 2888 C C . PRO A 1 362 ? -10.886 34.207 18.392 1.00 47.69 362 PRO A C 1
ATOM 2890 O O . PRO A 1 362 ? -11.323 34.850 19.344 1.00 47.69 362 PRO A O 1
ATOM 2893 N N . LYS A 1 363 ? -9.681 34.467 17.877 1.00 52.22 363 LYS A N 1
ATOM 2894 C CA . LYS A 1 363 ? -8.914 35.660 18.236 1.00 52.22 363 LYS A CA 1
ATOM 2895 C C . LYS A 1 363 ? -9.665 36.864 17.678 1.00 52.22 363 LYS A C 1
ATOM 2897 O O . LYS A 1 363 ? -9.715 37.038 16.463 1.00 52.22 363 LYS A O 1
ATOM 2902 N N . MET A 1 364 ? -10.235 37.692 18.555 1.00 41.41 364 MET A N 1
ATOM 2903 C CA . MET A 1 364 ? -10.754 39.000 18.156 1.00 41.41 364 MET A CA 1
ATOM 2904 C C . MET A 1 364 ? -9.624 39.776 17.478 1.00 41.41 364 MET A C 1
ATOM 2906 O O . MET A 1 364 ? -8.604 40.085 18.102 1.00 41.41 364 MET A O 1
ATOM 2910 N N . ALA A 1 365 ? -9.780 40.023 16.179 1.00 42.12 365 ALA A N 1
ATOM 2911 C CA . ALA A 1 365 ? -8.813 40.760 15.390 1.00 42.12 365 ALA A CA 1
ATOM 2912 C C . ALA A 1 365 ? -8.724 42.184 15.945 1.00 42.12 365 ALA A C 1
ATOM 2914 O O . ALA A 1 365 ? -9.644 42.984 15.794 1.00 42.12 365 ALA A O 1
ATOM 2915 N N . ARG A 1 366 ? -7.615 42.501 16.618 1.00 54.00 366 ARG A N 1
ATOM 2916 C CA . ARG A 1 366 ? -7.279 43.897 16.896 1.00 54.00 366 ARG A CA 1
ATOM 2917 C C . ARG A 1 366 ? -7.009 44.584 15.553 1.00 54.00 366 ARG A C 1
ATOM 2919 O O . ARG A 1 366 ? -6.301 43.986 14.736 1.00 54.00 366 ARG A O 1
ATOM 2926 N N . PRO A 1 367 ? -7.538 45.796 15.318 1.00 47.25 367 PRO A N 1
ATOM 2927 C CA . PRO A 1 367 ? -7.269 46.533 14.092 1.00 47.25 367 PRO A CA 1
ATOM 2928 C C . PRO A 1 367 ? -5.757 46.719 13.960 1.00 47.25 367 PRO A C 1
ATOM 2930 O O . PRO A 1 367 ? -5.107 47.304 14.831 1.00 47.25 367 PRO A O 1
ATOM 2933 N N . LYS A 1 368 ? -5.184 46.152 12.897 1.00 46.97 368 LYS A N 1
ATOM 2934 C CA . LYS A 1 368 ? -3.830 46.491 12.476 1.00 46.97 368 LYS A CA 1
ATOM 2935 C C . LYS A 1 368 ? -3.912 47.895 11.893 1.00 46.97 368 LYS A C 1
ATOM 2937 O O . LYS A 1 368 ? -4.608 48.116 10.910 1.00 46.97 368 LYS A O 1
ATOM 2942 N N . PHE A 1 369 ? -3.264 48.847 12.552 1.00 49.59 369 PHE A N 1
ATOM 2943 C CA . PHE A 1 369 ? -2.985 50.137 11.945 1.00 49.59 369 PHE A CA 1
ATOM 2944 C C . PHE A 1 369 ? -1.838 49.910 10.959 1.00 49.59 369 PHE A C 1
ATOM 2946 O O . PHE A 1 369 ? -0.690 49.774 11.374 1.00 49.59 369 PHE A O 1
ATOM 2953 N N . ASP A 1 370 ? -2.161 49.817 9.671 1.00 46.44 370 ASP A N 1
ATOM 2954 C CA . ASP A 1 370 ? -1.186 49.646 8.582 1.00 46.44 370 ASP A CA 1
ATOM 2955 C C . ASP A 1 370 ? -0.511 50.975 8.185 1.00 46.44 370 ASP A C 1
ATOM 2957 O O . ASP A 1 370 ? 0.111 51.075 7.130 1.00 46.44 370 ASP A O 1
ATOM 2961 N N . ASP A 1 371 ? -0.605 52.000 9.037 1.00 48.91 371 ASP A N 1
ATOM 2962 C CA . ASP A 1 371 ? -0.014 53.310 8.792 1.00 48.91 371 ASP A CA 1
ATOM 2963 C C . ASP A 1 371 ? 1.289 53.483 9.605 1.00 48.91 371 ASP A C 1
ATOM 2965 O O . ASP A 1 371 ? 1.243 53.711 10.822 1.00 48.91 371 ASP A O 1
ATOM 2969 N N . PRO A 1 372 ? 2.480 53.373 8.979 1.00 53.56 372 PRO A N 1
ATOM 2970 C CA . PRO A 1 372 ? 3.770 53.516 9.660 1.00 53.56 372 PRO A CA 1
ATOM 2971 C C . PRO A 1 372 ? 4.039 54.943 10.172 1.00 53.56 372 PRO A C 1
ATOM 2973 O O . PRO A 1 372 ? 5.061 55.184 10.816 1.00 53.56 372 PRO A O 1
ATOM 2976 N N . SER A 1 373 ? 3.132 55.892 9.930 1.00 54.16 373 SER A N 1
ATOM 2977 C CA . SER A 1 373 ? 3.224 57.270 10.417 1.00 54.16 373 SER A CA 1
ATOM 2978 C C . SER A 1 373 ? 2.733 57.462 11.865 1.00 54.16 373 SER A C 1
ATOM 2980 O O . SER A 1 373 ? 3.175 58.398 12.531 1.00 54.16 373 SER A O 1
ATOM 2982 N N . PHE A 1 374 ? 1.916 56.547 12.410 1.00 49.22 374 PHE A N 1
ATOM 2983 C CA . PHE A 1 374 ? 1.305 56.684 13.748 1.00 49.22 374 PHE A CA 1
ATOM 2984 C C . PHE A 1 374 ? 2.059 55.995 14.902 1.00 49.22 374 PHE A C 1
ATOM 2986 O O . PHE A 1 374 ? 1.648 56.098 16.056 1.00 49.22 374 PHE A O 1
ATOM 2993 N N . CYS A 1 375 ? 3.171 55.303 14.635 1.00 50.03 375 CYS A N 1
ATOM 2994 C CA . CYS A 1 375 ? 3.950 54.579 15.656 1.00 50.03 375 CYS A CA 1
ATOM 2995 C C . CYS A 1 375 ? 5.448 54.929 15.656 1.00 50.03 375 CYS A C 1
ATOM 2997 O O . CYS A 1 375 ? 6.282 54.119 16.054 1.00 50.03 375 CYS A O 1
ATOM 2999 N N . ASN A 1 376 ? 5.793 56.164 15.285 1.00 47.31 376 ASN A N 1
ATOM 3000 C CA . ASN A 1 376 ? 7.145 56.715 15.440 1.00 47.31 376 ASN A CA 1
ATOM 3001 C C . ASN A 1 376 ? 7.401 57.301 16.837 1.00 47.31 376 ASN A C 1
ATOM 3003 O O . ASN A 1 376 ? 8.173 58.250 16.993 1.00 47.31 376 ASN A O 1
ATOM 3007 N N . ASP A 1 377 ? 6.796 56.726 17.877 1.00 54.12 377 ASP A N 1
ATOM 3008 C CA . ASP A 1 377 ? 7.182 57.079 19.233 1.00 54.12 377 ASP A CA 1
ATOM 3009 C C . ASP A 1 377 ? 8.511 56.384 19.556 1.00 54.12 377 ASP A C 1
ATOM 3011 O O . ASP A 1 377 ? 8.570 55.253 20.048 1.00 54.12 377 ASP A O 1
ATOM 3015 N N . LYS A 1 378 ? 9.615 57.065 19.222 1.00 58.81 378 LYS A N 1
ATOM 3016 C CA . LYS A 1 378 ? 10.998 56.633 19.496 1.00 58.81 378 LYS A CA 1
ATOM 3017 C C . LYS A 1 378 ? 11.250 56.362 20.989 1.00 58.81 378 LYS A C 1
ATOM 3019 O O . LYS A 1 378 ? 12.297 55.823 21.329 1.00 58.81 378 LYS A O 1
ATOM 3024 N N . LYS A 1 379 ? 10.298 56.706 21.864 1.00 57.03 379 LYS A N 1
ATOM 3025 C CA . LYS A 1 379 ? 10.311 56.449 23.308 1.00 57.03 379 LYS A CA 1
ATOM 3026 C C . LYS A 1 379 ? 9.446 55.258 23.739 1.00 57.03 379 LYS A C 1
ATOM 3028 O O . LYS A 1 379 ? 9.281 55.032 24.935 1.00 57.03 379 LYS A O 1
ATOM 3033 N N . SER A 1 380 ? 8.913 54.464 22.806 1.00 63.59 380 SER A N 1
ATOM 3034 C CA . SER A 1 380 ? 8.156 53.260 23.154 1.00 63.59 380 SER A CA 1
ATOM 3035 C C . SER A 1 380 ? 9.026 52.279 23.943 1.00 63.59 380 SER A C 1
ATOM 3037 O O . SER A 1 380 ? 10.062 51.815 23.462 1.00 63.59 380 SER A O 1
ATOM 3039 N N . ALA A 1 381 ? 8.560 51.889 25.134 1.00 62.47 381 ALA A N 1
ATOM 3040 C CA . ALA A 1 381 ? 9.234 50.935 26.020 1.00 62.47 381 ALA A CA 1
ATOM 3041 C C . ALA A 1 381 ? 9.535 49.577 25.350 1.00 62.47 381 ALA A C 1
ATOM 3043 O O . ALA A 1 381 ? 10.360 48.806 25.835 1.00 62.47 381 ALA A O 1
ATOM 3044 N N . LYS A 1 382 ? 8.897 49.278 24.210 1.00 63.09 382 LYS A N 1
ATOM 3045 C CA . LYS A 1 382 ? 9.128 48.061 23.423 1.00 63.09 382 LYS A CA 1
ATOM 3046 C C . LYS A 1 382 ? 10.469 48.049 22.682 1.00 63.09 382 LYS A C 1
ATOM 3048 O O . LYS A 1 382 ? 10.950 46.960 22.382 1.00 63.09 382 LYS A O 1
ATOM 3053 N N . ASN A 1 383 ? 11.075 49.212 22.444 1.00 60.91 383 ASN A N 1
ATOM 3054 C CA . ASN A 1 383 ? 12.359 49.328 21.746 1.00 60.91 383 ASN A CA 1
ATOM 3055 C C . ASN A 1 383 ? 13.571 49.159 22.673 1.00 60.91 383 ASN A C 1
ATOM 3057 O O . ASN A 1 383 ? 14.692 49.033 22.186 1.00 60.91 383 ASN A O 1
ATOM 3061 N N . TYR A 1 384 ? 13.363 49.117 23.992 1.00 63.09 384 TYR A N 1
ATOM 3062 C CA . TYR A 1 384 ? 14.433 48.845 24.945 1.00 63.09 384 TYR A CA 1
ATOM 3063 C C . TYR A 1 384 ? 14.529 47.340 25.237 1.00 63.09 384 TYR A C 1
ATOM 3065 O O . TYR A 1 384 ? 13.493 46.658 25.338 1.00 63.09 384 TYR A O 1
ATOM 3073 N N . PRO A 1 385 ? 15.752 46.795 25.379 1.00 63.53 385 PRO A N 1
ATOM 3074 C CA . PRO A 1 385 ? 15.945 45.429 25.848 1.00 63.53 385 PRO A CA 1
ATOM 3075 C C . PRO A 1 385 ? 15.327 45.268 27.243 1.00 63.53 385 PRO A C 1
ATOM 3077 O O . PRO A 1 385 ? 15.239 46.228 28.003 1.00 63.53 385 PRO A O 1
ATOM 3080 N N . VAL A 1 386 ? 14.852 44.058 27.559 1.00 65.25 386 VAL A N 1
ATOM 3081 C CA . VAL A 1 386 ? 13.950 43.773 28.698 1.00 65.25 386 VAL A CA 1
ATOM 3082 C C . VAL A 1 386 ? 14.453 44.337 30.035 1.00 65.25 386 VAL A C 1
ATOM 3084 O O . VAL A 1 386 ? 13.649 44.801 30.833 1.00 65.25 386 VAL A O 1
ATOM 3087 N N . TRP A 1 387 ? 15.769 44.370 30.242 1.00 62.88 387 TRP A N 1
ATOM 3088 C CA . TRP A 1 387 ? 16.422 44.869 31.456 1.00 62.88 387 TRP A CA 1
ATOM 3089 C C . TRP A 1 387 ? 16.480 46.404 31.584 1.00 62.88 387 TRP A C 1
ATOM 3091 O O . TRP A 1 387 ? 16.753 46.905 32.667 1.00 62.88 387 TRP A O 1
ATOM 3101 N N . ALA A 1 388 ? 16.228 47.155 30.508 1.00 63.91 388 ALA A N 1
ATOM 3102 C CA . ALA A 1 388 ? 16.276 48.622 30.472 1.00 63.91 388 ALA A CA 1
ATOM 3103 C C . ALA A 1 388 ? 14.882 49.269 30.357 1.00 63.91 388 ALA A C 1
ATOM 3105 O O . ALA A 1 388 ? 14.765 50.470 30.110 1.00 63.91 388 ALA A O 1
ATOM 3106 N N . ARG A 1 389 ? 13.809 48.478 30.480 1.00 78.00 389 ARG A N 1
ATOM 3107 C CA . ARG A 1 389 ? 12.437 48.991 30.403 1.00 78.00 389 ARG A CA 1
ATOM 3108 C C . ARG A 1 389 ? 12.056 49.639 31.738 1.00 78.00 389 ARG A C 1
ATOM 3110 O O . ARG A 1 389 ? 12.278 49.008 32.769 1.00 78.00 389 ARG A O 1
ATOM 3117 N N . PRO A 1 390 ? 11.461 50.849 31.745 1.00 67.81 390 PRO A N 1
ATOM 3118 C CA . PRO A 1 390 ? 10.913 51.433 32.965 1.00 67.81 390 PRO A CA 1
ATOM 3119 C C . PRO A 1 390 ? 9.905 50.451 33.566 1.00 67.81 390 PRO A C 1
ATOM 3121 O O . PRO A 1 390 ? 8.985 50.020 32.865 1.00 67.81 390 PRO A O 1
ATOM 3124 N N . GLY A 1 391 ? 10.114 50.053 34.821 1.00 64.81 391 GLY A N 1
ATOM 3125 C CA . GLY A 1 391 ? 9.221 49.134 35.516 1.00 64.81 391 GLY A CA 1
ATOM 3126 C C . GLY A 1 391 ? 7.822 49.731 35.561 1.00 64.81 391 GLY A C 1
ATOM 3127 O O . GLY A 1 391 ? 7.597 50.752 36.201 1.00 64.81 391 GLY A O 1
ATOM 3128 N N . THR A 1 392 ? 6.878 49.131 34.844 1.00 61.16 392 THR A N 1
ATOM 3129 C CA . THR A 1 392 ? 5.469 49.470 35.007 1.00 61.16 392 THR A CA 1
ATOM 3130 C C . THR A 1 392 ? 5.050 48.924 36.366 1.00 61.16 392 THR A C 1
ATOM 3132 O O . THR A 1 392 ? 4.954 47.710 36.518 1.00 61.16 392 THR A O 1
ATOM 3135 N N . GLU A 1 393 ? 4.809 49.796 37.347 1.00 58.53 393 GLU A N 1
ATOM 3136 C CA . GLU A 1 393 ? 4.374 49.457 38.721 1.00 58.53 393 GLU A CA 1
ATOM 3137 C C . GLU A 1 393 ? 2.997 48.762 38.794 1.00 58.53 393 GLU A C 1
ATOM 3139 O O . GLU A 1 393 ? 2.413 48.595 39.859 1.00 58.53 393 GLU A O 1
ATOM 3144 N N . THR A 1 394 ? 2.454 48.337 37.657 1.00 55.97 394 THR A N 1
ATOM 3145 C CA . THR A 1 394 ? 1.234 47.543 37.570 1.00 55.97 394 THR A CA 1
ATOM 3146 C C . THR A 1 394 ? 1.606 46.061 37.646 1.00 55.97 394 THR A C 1
ATOM 3148 O O . THR A 1 394 ? 2.226 45.549 36.708 1.00 55.97 394 THR A O 1
ATOM 3151 N N . PRO A 1 395 ? 1.257 45.346 38.734 1.00 65.75 395 PRO A N 1
ATOM 3152 C CA . PRO A 1 395 ? 1.493 43.912 38.814 1.00 65.75 395 PRO A CA 1
ATOM 3153 C C . PRO A 1 395 ? 0.748 43.221 37.669 1.00 65.75 395 PRO A C 1
ATOM 3155 O O . PRO A 1 395 ? -0.463 43.370 37.495 1.00 65.75 395 PRO A O 1
ATOM 3158 N N . GLY A 1 396 ? 1.503 42.501 36.838 1.00 64.12 396 GLY A N 1
ATOM 3159 C CA . GLY A 1 396 ? 0.942 41.713 35.748 1.00 64.12 396 GLY A CA 1
ATOM 3160 C C . GLY A 1 396 ? 0.032 40.600 36.282 1.00 64.12 396 GLY A C 1
ATOM 3161 O O . GLY A 1 396 ? 0.132 40.230 37.449 1.00 64.12 396 GLY A O 1
ATOM 3162 N N . PRO A 1 397 ? -0.824 40.006 35.438 1.00 56.66 397 PRO A N 1
ATOM 3163 C CA . PRO A 1 397 ? -1.820 39.008 35.847 1.00 56.66 397 PRO A CA 1
ATOM 3164 C C . PRO A 1 397 ? -1.243 37.745 36.521 1.00 56.66 397 PRO A C 1
ATOM 3166 O O . PRO A 1 397 ? -1.990 37.000 37.141 1.00 56.66 397 PRO A O 1
ATOM 3169 N N . ALA A 1 398 ? 0.074 37.524 36.453 1.00 56.28 398 ALA A N 1
ATOM 3170 C CA . ALA A 1 398 ? 0.776 36.473 37.195 1.00 56.28 398 ALA A CA 1
ATOM 3171 C C . ALA A 1 398 ? 1.093 36.835 38.666 1.00 56.28 398 ALA A C 1
ATOM 3173 O O . ALA A 1 398 ? 1.516 35.969 39.417 1.00 56.28 398 ALA A O 1
ATOM 3174 N N . GLY A 1 399 ? 0.899 38.090 39.089 1.00 52.84 399 GLY A N 1
ATOM 3175 C CA . GLY A 1 399 ? 1.102 38.554 40.469 1.00 52.84 399 GLY A CA 1
ATOM 3176 C C . GLY A 1 399 ? -0.102 38.343 41.395 1.00 52.84 399 GLY A C 1
ATOM 3177 O O . GLY A 1 399 ? -0.045 38.731 42.555 1.00 52.84 399 GLY A O 1
ATOM 3178 N N . TYR A 1 400 ? -1.185 37.745 40.887 1.00 56.19 400 TYR A N 1
ATOM 3179 C CA . TYR A 1 400 ? -2.408 37.437 41.638 1.00 56.19 400 TYR A CA 1
ATOM 3180 C C . TYR A 1 400 ? -2.589 35.931 41.892 1.00 56.19 400 TYR A C 1
ATOM 3182 O O . TYR A 1 400 ? -3.717 35.469 42.057 1.00 56.19 400 TYR A O 1
ATOM 3190 N N . SER A 1 401 ? -1.513 35.140 41.914 1.00 47.59 401 SER A N 1
ATOM 3191 C CA . SER A 1 401 ? -1.585 33.786 42.473 1.00 47.59 401 SER A CA 1
ATOM 3192 C C . SER A 1 401 ? -1.496 33.890 43.994 1.00 47.59 401 SER A C 1
ATOM 3194 O O . SER A 1 401 ? -0.409 33.988 44.561 1.00 47.59 401 SER A O 1
ATOM 3196 N N . VAL A 1 402 ? -2.662 33.963 44.624 1.00 50.16 402 VAL A N 1
ATOM 3197 C CA . VAL A 1 402 ? -2.833 33.740 46.060 1.00 50.16 402 VAL A CA 1
ATOM 3198 C C . VAL A 1 402 ? -2.667 32.234 46.283 1.00 50.16 402 VAL A C 1
ATOM 3200 O O . VAL A 1 402 ? -3.333 31.464 45.589 1.00 50.16 402 VAL A O 1
ATOM 3203 N N . ASP A 1 403 ? -1.745 31.845 47.166 1.00 47.06 403 ASP A N 1
ATOM 3204 C CA . ASP A 1 403 ? -1.669 30.483 47.725 1.00 47.06 403 ASP A CA 1
ATOM 3205 C C . ASP A 1 403 ? -2.985 30.079 48.411 1.00 47.06 403 ASP A C 1
ATOM 3207 O O . ASP A 1 403 ? -3.619 30.961 49.047 1.00 47.06 403 ASP A O 1
#

Secondary structure (DSSP, 8-state):
-HHHHHHHHHHHHHHHHHHHHHHHHHHHHHHHHHHHHHHHHHHHHHHHHHHHHHHHHHHHHHHHHHHHHHHHHHHHHHHHHHHHHHHHHHHHHHHHHHHHHHHHHHHHHHHHHHHHHHHHHHHHHHHHHHHHHHHHHHHHHHHHHHHHHHHHHHHHHHHHHHHHHHHHHHHHHHHHHHHHHHHHHHH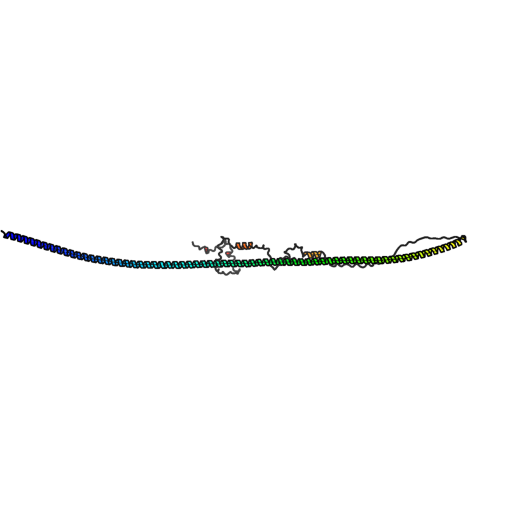HHHHHHHHHHHHHHHHHHHHHHHHHHHHHHHHHHHHHHHHHHHHHHHHHHHHHHHHTTS--------------------------PPPPPP------TT-HHHHHHHHTTS--TT---TTB-TTS-BTTTTTTTS----------HHHHHHHHHHTSPPTT---GGG-TTGGGS----------TTS---TT-GGGS-GGGS----S--GGGG---

Organism: NCBI:txid1333877

pLDDT: mean 76.34, std 19.08, range [33.03, 97.0]